Protein AF-A0A3Q0IU79-F1 (afdb_monomer_lite)

pLDDT: mean 70.48, std 21.92, range [29.52, 98.06]

Foldseek 3Di:
DDDDDDDDDDDDDDDDDDDDDDDDDDDDDDDDDDDDDDDDDDDDDDDDDDDDDDDDDDDDDDDDDDDDDDPPPPPVCVVVVVVVVVVVVVVVVVVVVVVVVVVVVVVVVVVVVVVVVVVVVVVVVVVVVVVVVVVVVVVVVVVVVVVVVVVVVVVVVVVVVVVVVVVVVVVVVVVVVVVVVVVVVVVVVVVVVVVVVVVVVVCVVDDDDPPPPVVVVVVVVPPDDPDDPPCPVVVLVVVVVVVVVVVVVVLDPDDPWPQDPQQRDTCVPCVPVCCVPPRNVVVCVVCVVSCVVVVCVVVVVVSVVVVVVDDDDDDDDDDDDDDDPPPVVVVVPPPDDDDDDDDDDDDDDDDDPDPPPVVVVVVVVVVVVVVVVVVVVVVVVVVVVVVVVVVVVVVVVVVVVVVVVVVVVVVVVVVVVVVVVVVVVVVVVVVVVVVVVVVVVVVVVVVVVVVVVVVVVVVVVVVVVVVVVVVVVVVVVVVVVVVVVVVVVVVVVVVVVVVVVVVVVVVVVLVVLVVVLVVCPPDDVVVNVVSVVVSVVVVVVVVVVVVVVVVVVVVVVVVVCVVVVVVVVVVVVVVVVVVVVVVVVVVVVVVVVVVVVVVVVVVVVVVVVVVVVD

Sequence (614 aa):
MDQVSQAPTKKILKRRLNETSVSRTPSPTSLKQNTTVSMMNETVELDDAVSVSGESTYTSEEPLAGRQSIAACLQDIDSGLVGHTKRRDDLLVSIRNKKEELREKNERTAELRNKNEEISLMIQAEDKDMSVITDNSTKELDTFRFFETQVLSSREHIQKLKREVNRNKMKQAENMNLVKSGMESLGRLKAELEAGLAAKERECKFEGTVSPVVTRLLAVQKVRVRIPPSTKICTPFLVAHIATGYFQVLSSSGLSTLYCEMCKLNYRQLKSEHMRSERHKKMREFLIPICKVSNLRDRVSNLRDRVSSTCPLEVSGLTPVKKSPLLIRILGFLGVKLQILHSQDGSSFPSSHEEETDAKNLELEQAKSRLFAGRQTLSLKQTQLDQSKSEVEELSRTLDEKEARRGQLEREIEEKRREGERRLEVLMEEMEGKCQREMQALEEELEERKKEVEAKIEQIEKDTAMLQQEQEHHLLSHTATMETLHQEQATWCVKTNAAQNELNEFQLNMELLRTKLASLQQTSDEERDKLRGEMDRMRGEMEEKGRQRQEEVEGALDDKKGVEKAKFKAQYEKLVAMYENVAKASRDAADELMVHRNARERIVQGLQGLMKEK

Structure (mmCIF, N/CA/C/O backbone):
data_AF-A0A3Q0IU79-F1
#
_entry.id   AF-A0A3Q0IU79-F1
#
loop_
_atom_site.group_PDB
_atom_site.id
_atom_site.type_symbol
_atom_site.label_atom_id
_atom_site.label_alt_id
_atom_site.label_comp_id
_atom_site.label_asym_id
_atom_site.label_entity_id
_atom_site.label_seq_id
_atom_site.pdbx_PDB_ins_code
_atom_site.Cartn_x
_atom_site.Cartn_y
_atom_site.Cartn_z
_atom_site.occupancy
_atom_site.B_iso_or_equiv
_atom_site.auth_seq_id
_atom_site.auth_comp_id
_atom_site.auth_asym_id
_atom_site.auth_atom_id
_atom_site.pdbx_PDB_model_num
ATOM 1 N N . MET A 1 1 ? 13.368 -52.906 -2.761 1.00 50.56 1 MET A N 1
ATOM 2 C CA . MET A 1 1 ? 14.618 -53.655 -2.992 1.00 50.56 1 MET A CA 1
ATOM 3 C C . MET A 1 1 ? 15.031 -53.261 -4.399 1.00 50.56 1 MET A C 1
ATOM 5 O O . MET A 1 1 ? 14.268 -53.552 -5.300 1.00 50.56 1 MET A O 1
ATOM 9 N N . ASP A 1 2 ? 15.992 -52.377 -4.647 1.00 40.88 2 ASP A N 1
ATOM 10 C CA . ASP A 1 2 ? 17.269 -52.179 -3.966 1.00 40.88 2 ASP A CA 1
ATOM 11 C C . ASP A 1 2 ? 17.720 -50.715 -3.916 1.00 40.88 2 ASP A C 1
ATOM 13 O O . ASP A 1 2 ? 17.344 -49.878 -4.734 1.00 40.88 2 ASP A O 1
ATOM 17 N N . GLN A 1 3 ? 18.518 -50.439 -2.886 1.00 43.59 3 GLN A N 1
ATOM 18 C CA . GLN A 1 3 ? 19.216 -49.190 -2.618 1.00 43.59 3 GLN A CA 1
ATOM 19 C C . GLN A 1 3 ? 20.476 -49.107 -3.485 1.00 43.59 3 GLN A C 1
ATOM 21 O O . GLN A 1 3 ? 21.266 -50.048 -3.497 1.00 43.59 3 GLN A O 1
ATOM 26 N N . VAL A 1 4 ? 20.740 -47.951 -4.099 1.00 47.38 4 VAL A N 1
ATOM 27 C CA . VAL A 1 4 ? 22.105 -47.581 -4.499 1.00 47.38 4 VAL A CA 1
ATOM 28 C C . VAL A 1 4 ? 22.440 -46.225 -3.897 1.00 47.38 4 VAL A C 1
ATOM 30 O O . VAL A 1 4 ? 21.939 -45.172 -4.279 1.00 47.38 4 VAL A O 1
ATOM 33 N N . SER A 1 5 ? 23.276 -46.334 -2.874 1.00 47.22 5 SER A N 1
ATOM 34 C CA . SER A 1 5 ? 24.000 -45.293 -2.167 1.00 47.22 5 SER A CA 1
ATOM 35 C C . SER A 1 5 ? 25.117 -44.740 -3.056 1.00 47.22 5 SER A C 1
ATOM 37 O O . SER A 1 5 ? 25.771 -45.530 -3.730 1.00 47.22 5 SER A O 1
ATOM 39 N N . GLN A 1 6 ? 25.369 -43.427 -3.019 1.00 42.34 6 GLN A N 1
ATOM 40 C CA . GLN A 1 6 ? 26.705 -42.850 -2.786 1.00 42.34 6 GLN A CA 1
ATOM 41 C C . GLN A 1 6 ? 26.697 -41.319 -2.925 1.00 42.34 6 GLN A C 1
ATOM 43 O O . GLN A 1 6 ? 26.448 -40.751 -3.984 1.00 42.34 6 GLN A O 1
ATOM 48 N N . ALA A 1 7 ? 27.032 -40.657 -1.820 1.00 41.75 7 ALA A N 1
ATOM 49 C CA . ALA A 1 7 ? 27.504 -39.279 -1.777 1.00 41.75 7 ALA A CA 1
ATOM 50 C C . ALA A 1 7 ? 29.031 -39.239 -1.972 1.00 41.75 7 ALA A C 1
ATOM 52 O O . ALA A 1 7 ? 29.706 -40.208 -1.616 1.00 41.75 7 ALA A O 1
ATOM 53 N N . PRO A 1 8 ? 29.604 -38.084 -2.358 1.00 53.25 8 PRO A N 1
ATOM 54 C CA . PRO A 1 8 ? 30.963 -37.766 -1.957 1.00 53.25 8 PRO A CA 1
ATOM 55 C C . PRO A 1 8 ? 31.049 -36.450 -1.174 1.00 53.25 8 PRO A C 1
ATOM 57 O O . PRO A 1 8 ? 30.660 -35.365 -1.605 1.00 53.25 8 PRO A O 1
ATOM 60 N N . THR A 1 9 ? 31.645 -36.587 0.003 1.00 41.19 9 THR A N 1
ATOM 61 C CA . THR A 1 9 ? 32.197 -35.557 0.882 1.00 41.19 9 THR A CA 1
ATOM 62 C C . THR A 1 9 ? 33.197 -34.639 0.170 1.00 41.19 9 THR A C 1
ATOM 64 O O . THR A 1 9 ? 34.186 -35.123 -0.378 1.00 41.19 9 THR A O 1
ATOM 67 N N . LYS A 1 10 ? 33.037 -33.313 0.292 1.00 44.44 10 LYS A N 1
ATOM 68 C CA . LYS A 1 10 ? 34.117 -32.337 0.051 1.00 44.44 10 LYS A CA 1
ATOM 69 C C . LYS A 1 10 ? 34.595 -31.740 1.374 1.00 44.44 10 LYS A C 1
ATOM 71 O O . LYS A 1 10 ? 33.879 -31.004 2.046 1.00 44.44 10 LYS A O 1
ATOM 76 N N . LYS A 1 11 ? 35.831 -32.088 1.734 1.00 42.69 11 LYS A N 1
ATOM 77 C CA . LYS A 1 11 ? 36.626 -31.517 2.824 1.00 42.69 11 LYS A CA 1
ATOM 78 C C . LYS A 1 11 ? 37.604 -30.477 2.253 1.00 42.69 11 LYS A C 1
ATOM 80 O O . LYS A 1 11 ? 38.291 -30.761 1.285 1.00 42.69 11 LYS A O 1
ATOM 85 N N . ILE A 1 12 ? 37.707 -29.353 2.969 1.00 36.44 12 ILE A N 1
ATOM 86 C CA . ILE A 1 12 ? 38.920 -28.552 3.238 1.00 36.44 12 ILE A CA 1
ATOM 87 C C . ILE A 1 12 ? 39.536 -27.744 2.076 1.00 36.44 12 ILE A C 1
ATOM 89 O O . ILE A 1 12 ? 40.259 -28.274 1.244 1.00 36.44 12 ILE A O 1
ATOM 93 N N . LEU A 1 13 ? 39.428 -26.410 2.181 1.00 32.31 13 LEU A N 1
ATOM 94 C CA . LEU A 1 13 ? 40.568 -25.498 1.990 1.00 32.31 13 LEU A CA 1
ATOM 95 C C . LEU A 1 13 ? 40.317 -24.165 2.724 1.00 32.31 13 LEU A C 1
ATOM 97 O O . LEU A 1 13 ? 39.716 -23.233 2.202 1.00 32.31 13 LEU A O 1
ATOM 101 N N . LYS A 1 14 ? 40.774 -24.088 3.982 1.00 39.25 14 LYS A N 1
ATOM 102 C CA . LYS A 1 14 ? 40.989 -22.825 4.705 1.00 39.25 14 LYS A CA 1
ATOM 103 C C . LYS A 1 14 ? 42.360 -22.291 4.287 1.00 39.25 14 LYS A C 1
ATOM 105 O O . LYS A 1 14 ? 43.368 -22.872 4.680 1.00 39.25 14 LYS A O 1
ATOM 110 N N . ARG A 1 15 ? 42.415 -21.186 3.541 1.00 38.75 15 ARG A N 1
ATOM 111 C CA . ARG A 1 15 ? 43.634 -20.370 3.428 1.00 38.75 15 ARG A CA 1
ATOM 112 C C . ARG A 1 15 ? 43.542 -19.202 4.404 1.00 38.75 15 ARG A C 1
ATOM 114 O O . ARG A 1 15 ? 42.679 -18.342 4.279 1.00 38.75 15 ARG A O 1
ATOM 121 N N . ARG A 1 16 ? 44.438 -19.234 5.392 1.00 37.44 16 ARG A N 1
ATOM 122 C CA . ARG A 1 16 ? 44.891 -18.079 6.169 1.00 37.44 16 ARG A CA 1
ATOM 123 C C . ARG A 1 16 ? 45.723 -17.188 5.245 1.00 37.44 16 ARG A C 1
ATOM 125 O O . ARG A 1 16 ? 46.596 -17.713 4.558 1.00 37.44 16 ARG A O 1
ATOM 132 N N . LEU A 1 17 ? 45.514 -15.879 5.294 1.00 41.47 17 LEU A N 1
ATOM 133 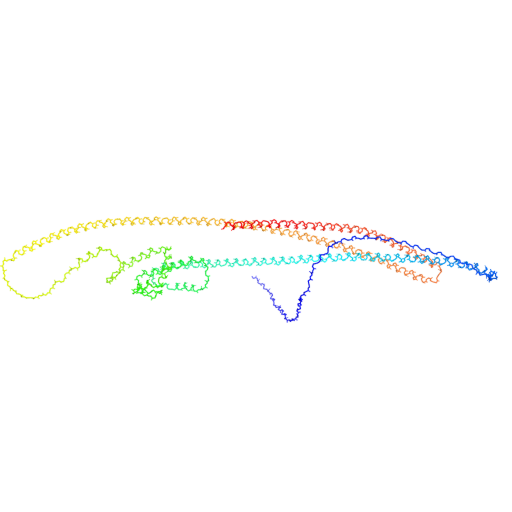C CA . LEU A 1 17 ? 46.557 -14.906 4.983 1.00 41.47 17 LEU A CA 1
ATOM 134 C C . LEU A 1 17 ? 46.673 -13.967 6.180 1.00 41.47 17 LEU A C 1
ATOM 136 O O . LEU A 1 17 ? 45.682 -13.410 6.645 1.00 41.47 17 LEU A O 1
ATOM 140 N N . ASN A 1 18 ? 47.893 -13.937 6.706 1.00 34.78 18 ASN A N 1
ATOM 141 C CA . ASN A 1 18 ? 48.339 -13.131 7.825 1.00 34.78 18 ASN A CA 1
ATOM 142 C C . ASN A 1 18 ? 48.524 -11.673 7.406 1.00 34.78 18 ASN A C 1
ATOM 144 O O . ASN A 1 18 ? 48.840 -11.362 6.260 1.00 34.78 18 ASN A O 1
ATOM 148 N N . GLU A 1 19 ? 48.374 -10.832 8.416 1.00 37.53 19 GLU A N 1
ATOM 149 C CA . GLU A 1 19 ? 48.720 -9.424 8.495 1.00 37.53 19 GLU A CA 1
ATOM 150 C C . GLU A 1 19 ? 50.220 -9.174 8.266 1.00 37.53 19 GLU A C 1
ATOM 152 O O . GLU A 1 19 ? 51.060 -9.882 8.825 1.00 37.53 19 GLU A O 1
ATOM 157 N N . THR A 1 20 ? 50.541 -8.082 7.565 1.00 35.25 20 THR A N 1
ATOM 158 C CA . THR A 1 20 ? 51.750 -7.284 7.823 1.00 35.25 20 THR A CA 1
ATOM 159 C C . THR A 1 20 ? 51.517 -5.816 7.444 1.00 35.25 20 THR A C 1
ATOM 161 O O . THR A 1 20 ? 51.524 -5.430 6.282 1.00 35.25 20 THR A O 1
ATOM 164 N N . SER A 1 21 ? 51.262 -5.019 8.484 1.00 34.47 21 SER A N 1
ATOM 165 C CA . SER A 1 21 ? 51.895 -3.732 8.816 1.00 34.47 21 SER A CA 1
ATOM 166 C C . SER A 1 21 ? 52.134 -2.628 7.761 1.00 34.47 21 SER A C 1
ATOM 168 O O . SER A 1 21 ? 53.010 -2.738 6.912 1.00 34.47 21 SER A O 1
ATOM 170 N N . VAL A 1 22 ? 51.522 -1.470 8.061 1.00 38.00 22 VAL A N 1
ATOM 171 C CA . VAL A 1 22 ? 52.135 -0.125 8.184 1.00 38.00 22 VAL A CA 1
ATOM 172 C C . VAL A 1 22 ? 52.728 0.526 6.924 1.00 38.00 22 VAL A C 1
ATOM 174 O O . VAL A 1 22 ? 53.873 0.280 6.564 1.00 38.00 22 VAL A O 1
ATOM 177 N N . SER A 1 23 ? 52.049 1.562 6.415 1.00 31.45 23 SER A N 1
ATOM 178 C CA . SER A 1 23 ? 52.718 2.817 6.043 1.00 31.45 23 SER A CA 1
ATOM 179 C C . SER A 1 23 ? 51.763 4.020 6.105 1.00 31.45 23 SER A C 1
ATOM 181 O O . SER A 1 23 ? 50.544 3.907 6.022 1.00 31.45 23 SER A O 1
ATOM 183 N N . ARG A 1 24 ? 52.378 5.162 6.406 1.00 32.00 24 ARG A N 1
ATOM 184 C CA . ARG A 1 24 ? 51.848 6.434 6.904 1.00 32.00 24 ARG A CA 1
ATOM 185 C C . ARG A 1 24 ? 50.991 7.195 5.886 1.00 32.00 24 ARG A C 1
ATOM 187 O O . ARG A 1 24 ? 51.400 7.377 4.746 1.00 32.00 24 ARG A O 1
ATOM 194 N N . THR A 1 25 ? 49.897 7.781 6.359 1.00 36.09 25 THR A N 1
ATOM 195 C CA . THR A 1 25 ? 49.209 8.912 5.719 1.00 36.09 25 THR A CA 1
ATOM 196 C C . THR A 1 25 ? 49.885 10.233 6.103 1.00 36.09 25 THR A C 1
ATOM 198 O O . THR A 1 25 ? 50.110 10.446 7.299 1.00 36.09 25 THR A O 1
ATOM 201 N N . PRO A 1 26 ? 50.130 11.165 5.169 1.00 44.00 26 PRO A N 1
ATOM 202 C CA . PRO A 1 26 ? 50.251 12.571 5.504 1.00 44.00 26 PRO A CA 1
ATOM 203 C C . PRO A 1 26 ? 48.924 13.294 5.239 1.00 44.00 26 PRO A C 1
ATOM 205 O O . PRO A 1 26 ? 48.341 13.210 4.159 1.00 44.00 26 PRO A O 1
ATOM 208 N N . SER A 1 27 ? 48.464 14.028 6.246 1.00 41.19 27 SER A N 1
ATOM 209 C CA . SER A 1 27 ? 47.508 15.125 6.099 1.00 41.19 27 SER A CA 1
ATOM 210 C C . SER A 1 27 ? 48.123 16.253 5.260 1.00 41.19 27 SER A C 1
ATOM 212 O O . SER A 1 27 ? 49.342 16.440 5.308 1.00 41.19 27 SER A O 1
ATOM 214 N N . PRO A 1 28 ? 47.297 17.110 4.640 1.00 44.84 28 PRO A N 1
ATOM 215 C CA . PRO A 1 28 ? 47.667 18.514 4.573 1.00 44.84 28 PRO A CA 1
ATOM 216 C C . PRO A 1 28 ? 46.552 19.425 5.084 1.00 44.84 28 PRO A C 1
ATOM 218 O O . PRO A 1 28 ? 45.395 19.374 4.669 1.00 44.84 28 PRO A O 1
ATOM 221 N N . THR A 1 29 ? 46.963 20.290 6.000 1.00 35.88 29 THR A N 1
ATOM 222 C CA . THR A 1 29 ? 46.230 21.448 6.486 1.00 35.88 29 THR A CA 1
ATOM 223 C C . THR A 1 29 ? 46.538 22.654 5.592 1.00 35.88 29 THR A C 1
ATOM 225 O O . THR A 1 29 ? 47.699 22.940 5.315 1.00 35.88 29 THR A O 1
ATOM 228 N N . SER A 1 30 ? 45.494 23.437 5.322 1.00 35.22 30 SER A N 1
ATOM 229 C CA . SER A 1 30 ? 45.477 24.909 5.250 1.00 35.22 30 SER A CA 1
ATOM 230 C C . SER A 1 30 ? 45.854 25.668 3.961 1.00 35.22 30 SER A C 1
ATOM 232 O O . SER A 1 30 ? 46.882 25.443 3.336 1.00 35.22 30 SER A O 1
ATOM 234 N N . LEU A 1 31 ? 45.023 26.703 3.741 1.00 34.59 31 LEU A N 1
ATOM 235 C CA . LEU A 1 31 ? 45.284 28.015 3.127 1.00 34.59 31 LEU A CA 1
ATOM 236 C C . LEU A 1 31 ? 45.363 28.109 1.591 1.00 34.59 31 LEU A C 1
ATOM 238 O O . LEU A 1 31 ? 46.416 27.914 0.998 1.00 34.59 31 LEU A O 1
ATOM 242 N N . LYS A 1 32 ? 44.306 28.664 0.974 1.00 33.72 32 LYS A N 1
ATOM 243 C CA . LYS A 1 32 ? 44.271 30.096 0.603 1.00 33.72 32 LYS A CA 1
ATOM 244 C C . LYS A 1 32 ? 42.888 30.543 0.109 1.00 33.72 32 LYS A C 1
ATOM 246 O O . LYS A 1 32 ? 42.129 29.785 -0.479 1.00 33.72 32 LYS A O 1
ATOM 251 N N . GLN A 1 33 ? 42.592 31.790 0.450 1.00 39.66 33 GLN A N 1
ATOM 252 C CA . GLN A 1 33 ? 41.404 32.573 0.132 1.00 39.66 33 GLN A CA 1
ATOM 253 C C . GLN A 1 33 ? 41.298 32.798 -1.382 1.00 39.66 33 GLN A C 1
ATOM 255 O O . GLN A 1 33 ? 42.302 33.153 -1.993 1.00 39.66 33 GLN A O 1
ATOM 260 N N . ASN A 1 34 ? 40.098 32.675 -1.957 1.00 32.53 34 ASN A N 1
ATOM 261 C CA . ASN A 1 34 ? 39.797 33.239 -3.271 1.00 32.53 34 ASN A CA 1
ATOM 262 C C . ASN A 1 34 ? 38.743 34.334 -3.124 1.00 32.53 34 ASN A C 1
ATOM 264 O O . ASN A 1 34 ? 37.580 34.092 -2.805 1.00 32.53 34 ASN A O 1
ATOM 268 N N . THR A 1 35 ? 39.235 35.547 -3.331 1.00 36.03 35 THR A N 1
ATOM 269 C CA . THR A 1 35 ? 38.519 36.805 -3.458 1.00 36.03 35 THR A CA 1
ATOM 270 C C . THR A 1 35 ? 37.724 36.803 -4.760 1.00 36.03 35 THR A C 1
ATOM 272 O O . THR A 1 35 ? 38.264 36.560 -5.836 1.00 36.03 35 THR A O 1
ATOM 275 N N . THR A 1 36 ? 36.436 37.097 -4.655 1.00 38.88 36 THR A N 1
ATOM 276 C CA . THR A 1 36 ? 35.559 37.517 -5.748 1.00 38.88 36 THR A CA 1
ATOM 277 C C . THR A 1 36 ? 36.077 38.804 -6.387 1.00 38.88 36 THR A C 1
ATOM 279 O O . THR A 1 36 ? 36.127 39.828 -5.708 1.00 38.88 36 THR A O 1
ATOM 282 N N . VAL A 1 37 ? 36.389 38.785 -7.685 1.00 33.84 37 VAL A N 1
ATOM 283 C CA . VAL A 1 37 ? 36.440 40.003 -8.507 1.00 33.84 37 VAL A CA 1
ATOM 284 C C . VAL A 1 37 ? 35.670 39.763 -9.801 1.00 33.84 37 VAL A C 1
ATOM 286 O O . VAL A 1 37 ? 36.046 38.965 -10.653 1.00 33.84 37 VAL A O 1
ATOM 289 N N . SER A 1 38 ? 34.550 40.472 -9.867 1.00 35.38 38 SER A N 1
ATOM 290 C CA . SER A 1 38 ? 33.740 40.777 -11.036 1.00 35.38 38 SER A CA 1
ATOM 291 C C . SER A 1 38 ? 34.563 41.600 -12.027 1.00 35.38 38 SER A C 1
ATOM 293 O O . SER A 1 38 ? 35.097 42.636 -11.638 1.00 35.38 38 SER A O 1
ATOM 295 N N . MET A 1 39 ? 34.633 41.191 -13.295 1.00 33.41 39 MET A N 1
ATOM 296 C CA . MET A 1 39 ? 35.046 42.088 -14.375 1.00 33.41 39 MET A CA 1
ATOM 297 C C . MET A 1 39 ? 33.826 42.412 -15.229 1.00 33.41 39 MET A C 1
ATOM 299 O O . MET A 1 39 ? 33.297 41.567 -15.947 1.00 33.41 39 MET A O 1
ATOM 303 N N . MET A 1 40 ? 33.361 43.648 -15.059 1.00 33.97 40 MET A N 1
ATOM 304 C CA . MET A 1 40 ? 32.471 44.330 -15.981 1.00 33.97 40 MET A CA 1
ATOM 305 C C . MET A 1 40 ? 33.269 44.720 -17.226 1.00 33.97 40 MET A C 1
ATOM 307 O O . MET A 1 40 ? 34.394 45.205 -17.121 1.00 33.97 40 MET A O 1
ATOM 311 N N . ASN A 1 41 ? 32.656 44.503 -18.386 1.00 34.41 41 ASN A N 1
ATOM 312 C CA . ASN A 1 41 ? 33.031 45.147 -19.635 1.00 34.41 41 ASN A CA 1
ATOM 313 C C . ASN A 1 41 ? 32.666 46.631 -19.540 1.00 34.41 41 ASN A C 1
ATOM 315 O O . ASN A 1 41 ? 31.485 46.950 -19.409 1.00 34.41 41 ASN A O 1
ATOM 319 N N . GLU A 1 42 ? 33.651 47.513 -19.671 1.00 34.38 42 GLU A N 1
ATOM 320 C CA . GLU A 1 42 ? 33.431 48.910 -20.039 1.00 34.38 42 GLU A CA 1
ATOM 321 C C . GLU A 1 42 ? 34.220 49.227 -21.309 1.00 34.38 42 GLU A C 1
ATOM 323 O O . GLU A 1 42 ? 35.437 49.075 -21.399 1.00 34.38 42 GLU A O 1
ATOM 328 N N . THR A 1 43 ? 33.444 49.621 -22.308 1.00 37.75 43 THR A N 1
ATOM 329 C CA . THR A 1 43 ? 33.804 50.302 -23.545 1.00 37.75 43 THR A CA 1
ATOM 330 C C . THR A 1 43 ? 34.437 51.660 -23.254 1.00 37.75 43 THR A C 1
ATOM 332 O O . THR A 1 43 ? 33.840 52.459 -22.536 1.00 37.75 43 THR A O 1
ATOM 335 N N . VAL A 1 44 ? 35.580 51.954 -23.876 1.00 35.69 44 VAL A N 1
ATOM 336 C CA . VAL A 1 44 ? 36.109 53.319 -24.000 1.00 35.69 44 VAL A CA 1
ATOM 337 C C . VAL A 1 44 ? 36.554 53.539 -25.445 1.00 35.69 44 VAL A C 1
ATOM 339 O O . VAL A 1 44 ? 37.441 52.852 -25.948 1.00 35.69 44 VAL A O 1
ATOM 342 N N . GLU A 1 45 ? 35.869 54.477 -26.094 1.00 41.00 45 GLU A N 1
ATOM 343 C CA . GLU A 1 45 ? 36.243 55.148 -27.339 1.00 41.00 45 GLU A CA 1
ATOM 344 C C . GLU A 1 45 ? 37.520 55.968 -27.135 1.00 41.00 45 GLU A C 1
ATOM 346 O O . GLU A 1 45 ? 37.673 56.576 -26.079 1.00 41.00 45 GLU A O 1
ATOM 351 N N . LEU A 1 46 ? 38.381 56.050 -28.152 1.00 39.56 46 LEU A N 1
ATOM 352 C CA . LEU A 1 46 ? 39.306 57.170 -28.342 1.00 39.56 46 LEU A CA 1
ATOM 353 C C . LEU A 1 46 ? 39.638 57.304 -29.837 1.00 39.56 46 LEU A C 1
ATOM 355 O O . LEU A 1 46 ? 40.301 56.446 -30.422 1.00 39.56 46 LEU A O 1
ATOM 359 N N . ASP A 1 47 ? 39.142 58.394 -30.420 1.00 34.91 47 ASP A N 1
ATOM 360 C CA . ASP A 1 47 ? 39.659 59.034 -31.627 1.00 34.91 47 ASP A CA 1
ATOM 361 C C . ASP A 1 47 ? 41.077 59.577 -31.375 1.00 34.91 47 ASP A C 1
ATOM 363 O O . ASP A 1 47 ? 41.366 60.042 -30.274 1.00 34.91 47 ASP A O 1
ATOM 367 N N . ASP A 1 48 ? 41.941 59.565 -32.395 1.00 35.41 48 ASP A N 1
ATOM 368 C CA . ASP A 1 48 ? 42.621 60.788 -32.848 1.00 35.41 48 ASP A CA 1
ATOM 369 C C . ASP A 1 48 ? 43.446 60.573 -34.129 1.00 35.41 48 ASP A C 1
ATOM 371 O O . ASP A 1 48 ? 44.082 59.545 -34.369 1.00 35.41 48 ASP A O 1
ATOM 375 N N . ALA A 1 49 ? 43.395 61.607 -34.965 1.00 38.19 49 ALA A N 1
ATOM 376 C CA . ALA A 1 49 ? 44.089 61.782 -36.231 1.00 38.19 49 ALA A CA 1
ATOM 377 C C . ALA A 1 49 ? 45.618 61.911 -36.076 1.00 38.19 49 ALA A C 1
ATOM 379 O O . ALA A 1 49 ? 46.111 62.189 -34.991 1.00 38.19 49 ALA A O 1
ATOM 380 N N . VAL A 1 50 ? 46.359 61.809 -37.191 1.00 36.06 50 VAL A N 1
ATOM 381 C CA . VAL A 1 50 ? 47.390 62.788 -37.610 1.00 36.06 50 VAL A CA 1
ATOM 382 C C . VAL A 1 50 ? 47.971 62.390 -38.975 1.00 36.06 50 VAL A C 1
ATOM 384 O O . VAL A 1 50 ? 48.548 61.321 -39.165 1.00 36.06 50 VAL A O 1
ATOM 387 N N . SER A 1 51 ? 47.834 63.317 -39.919 1.00 38.38 51 SER A N 1
ATOM 388 C CA . SER A 1 51 ? 48.507 63.378 -41.216 1.00 38.38 51 SER A CA 1
ATOM 389 C C . SER A 1 51 ? 49.770 64.230 -41.074 1.00 38.38 51 SER A C 1
ATOM 391 O O . SER A 1 51 ? 49.669 65.327 -40.531 1.00 38.38 51 SER A O 1
ATOM 393 N N . VAL A 1 52 ? 50.921 63.814 -41.616 1.00 37.22 52 VAL A N 1
ATOM 394 C CA . VAL A 1 52 ? 52.045 64.735 -41.889 1.00 37.22 52 VAL A CA 1
ATOM 395 C C . VAL A 1 52 ? 52.754 64.354 -43.190 1.00 37.22 52 VAL A C 1
ATOM 397 O O . VAL A 1 52 ? 53.436 63.338 -43.290 1.00 37.22 52 VAL A O 1
ATOM 400 N N . SER A 1 53 ? 52.585 65.226 -44.180 1.00 35.47 53 SER A N 1
ATOM 401 C CA . SER A 1 53 ? 53.425 65.430 -45.358 1.00 35.47 53 SER A CA 1
ATOM 402 C C . SER A 1 53 ? 54.651 66.283 -45.005 1.00 35.47 53 SER A C 1
ATOM 404 O O . SER A 1 53 ? 54.530 67.212 -44.207 1.00 35.47 53 SER A O 1
ATOM 406 N N . GLY A 1 54 ? 55.794 66.047 -45.653 1.00 35.47 54 GLY A N 1
ATOM 407 C CA . GLY A 1 54 ? 56.975 66.906 -45.527 1.00 35.47 54 GLY A CA 1
ATOM 408 C C . GLY A 1 54 ? 57.998 66.674 -46.638 1.00 35.47 54 GLY A C 1
ATOM 409 O O . GLY A 1 54 ? 58.909 65.867 -46.483 1.00 35.47 54 GLY A O 1
ATOM 410 N N . GLU A 1 55 ? 57.832 67.390 -47.751 1.00 35.22 55 GLU A N 1
ATOM 411 C CA . GLU A 1 55 ? 58.864 67.646 -48.761 1.00 35.22 55 GLU A CA 1
ATOM 412 C C . GLU A 1 55 ? 59.864 68.694 -48.241 1.00 35.22 55 GLU A C 1
ATOM 414 O O . GLU A 1 55 ? 59.475 69.655 -47.576 1.00 35.22 55 GLU A O 1
ATOM 419 N N . SER A 1 56 ? 61.145 68.560 -48.600 1.00 34.75 56 SER A N 1
ATOM 420 C CA . SER A 1 56 ? 62.126 69.645 -48.485 1.00 34.75 56 SER A CA 1
ATOM 421 C C . SER A 1 56 ? 62.962 69.753 -49.761 1.00 34.75 56 SER A C 1
ATOM 423 O O . SER A 1 56 ? 63.791 68.894 -50.060 1.00 34.75 56 SER A O 1
ATOM 425 N N . THR A 1 57 ? 62.752 70.839 -50.495 1.00 34.88 57 THR A N 1
ATOM 426 C CA . THR A 1 57 ? 63.623 71.374 -51.546 1.00 34.88 57 THR A CA 1
ATOM 427 C C . THR A 1 57 ? 64.762 72.192 -50.937 1.00 34.88 57 THR A C 1
ATOM 429 O O . THR A 1 57 ? 64.502 73.042 -50.089 1.00 34.88 57 THR A O 1
ATOM 432 N N . TYR A 1 58 ? 65.994 72.024 -51.426 1.00 33.94 58 TYR A N 1
ATOM 433 C CA . TYR A 1 58 ? 67.034 73.057 -51.348 1.00 33.94 58 TYR A CA 1
ATOM 434 C C . TYR A 1 58 ? 67.895 73.035 -52.619 1.00 33.94 58 TYR A C 1
ATOM 436 O O . TYR A 1 58 ? 68.522 72.034 -52.958 1.00 33.94 58 TYR A O 1
ATOM 444 N N . THR A 1 59 ? 67.874 74.162 -53.323 1.00 35.25 59 THR A N 1
ATOM 445 C CA . THR A 1 59 ? 68.693 74.549 -54.476 1.00 35.25 59 THR A CA 1
ATOM 446 C C . THR A 1 59 ? 69.974 75.244 -54.011 1.00 35.25 59 THR A C 1
ATOM 448 O O . THR A 1 59 ? 69.938 75.975 -53.023 1.00 35.25 59 THR A O 1
ATOM 451 N N . SER A 1 60 ? 71.075 75.104 -54.755 1.00 32.81 60 SER A N 1
ATOM 452 C CA . SER A 1 60 ? 72.225 76.020 -54.697 1.00 32.81 60 SER A CA 1
ATOM 453 C C . SER A 1 60 ? 73.091 75.848 -55.950 1.00 32.81 60 SER A C 1
ATOM 455 O O . SER A 1 60 ? 73.601 74.759 -56.204 1.00 32.81 60 SER A O 1
ATOM 457 N N . GLU A 1 61 ? 73.235 76.926 -56.717 1.00 33.28 61 GLU A N 1
ATOM 458 C CA . GLU A 1 61 ? 73.946 77.045 -57.998 1.00 33.28 61 GLU A CA 1
ATOM 459 C C . GLU A 1 61 ? 75.437 77.431 -57.837 1.00 33.28 61 GLU A C 1
ATOM 461 O O . GLU A 1 61 ? 75.766 78.193 -56.932 1.00 33.28 61 GLU A O 1
ATOM 466 N N . GLU A 1 62 ? 76.266 76.943 -58.785 1.00 36.59 62 GLU A N 1
ATOM 467 C CA . GLU A 1 62 ? 77.420 77.587 -59.484 1.00 36.59 62 GLU A CA 1
ATOM 468 C C . GLU A 1 62 ? 78.666 78.121 -58.708 1.00 36.59 62 GLU A C 1
ATOM 470 O O . GLU A 1 62 ? 78.611 78.226 -57.486 1.00 36.59 62 GLU A O 1
ATOM 475 N N . PRO A 1 63 ? 79.826 78.478 -59.353 1.00 46.91 63 PRO A N 1
ATOM 476 C CA . PRO A 1 63 ? 80.173 78.561 -60.792 1.00 46.91 63 PRO A CA 1
ATOM 477 C C . PRO A 1 63 ? 81.556 77.987 -61.245 1.00 46.91 63 PRO A C 1
ATOM 479 O O . PRO A 1 63 ? 82.447 77.657 -60.468 1.00 46.91 63 PRO A O 1
ATOM 482 N N . LEU A 1 64 ? 81.697 77.943 -62.579 1.00 36.38 64 LEU A N 1
ATOM 483 C CA . LEU A 1 64 ? 82.866 78.038 -63.486 1.00 36.38 64 LEU A CA 1
ATOM 484 C C . LEU A 1 64 ? 84.294 78.276 -62.925 1.00 36.38 64 LEU A C 1
ATOM 486 O O . LEU A 1 64 ? 84.545 79.282 -62.270 1.00 36.38 64 LEU A O 1
ATOM 490 N N . ALA A 1 65 ? 85.266 77.479 -63.409 1.00 33.41 65 ALA A N 1
ATOM 491 C CA . ALA A 1 65 ? 86.438 77.901 -64.217 1.00 33.41 65 ALA A CA 1
ATOM 492 C C . ALA A 1 65 ? 87.633 76.931 -64.071 1.00 33.41 65 ALA A C 1
ATOM 494 O O . ALA A 1 65 ? 88.092 76.652 -62.970 1.00 33.41 65 ALA A O 1
ATOM 495 N N . GLY A 1 66 ? 88.203 76.474 -65.193 1.00 36.09 66 GLY A N 1
ATOM 496 C CA . GLY A 1 66 ? 89.455 75.705 -65.182 1.00 36.09 66 GLY A CA 1
ATOM 497 C C . GLY A 1 66 ? 89.726 74.971 -66.489 1.00 36.09 66 GLY A C 1
ATOM 498 O O . GLY A 1 66 ? 89.451 73.785 -66.615 1.00 36.09 66 GLY A O 1
ATOM 499 N N . ARG A 1 67 ? 90.224 75.705 -67.486 1.00 37.59 67 ARG A N 1
ATOM 500 C CA . ARG A 1 67 ? 90.629 75.192 -68.800 1.00 37.59 67 ARG A CA 1
ATOM 501 C C . ARG A 1 67 ? 91.856 74.264 -68.714 1.00 37.59 67 ARG A C 1
ATOM 503 O O . ARG A 1 67 ? 92.698 74.445 -67.847 1.00 37.59 67 ARG A O 1
ATOM 510 N N . GLN A 1 68 ? 91.999 73.479 -69.788 1.00 38.75 68 GLN A N 1
ATOM 511 C CA . GLN A 1 68 ? 93.225 72.992 -70.450 1.00 38.75 68 GLN A CA 1
ATOM 512 C C . GLN A 1 68 ? 93.578 71.502 -70.299 1.00 38.75 68 GLN A C 1
ATOM 514 O O . GLN A 1 68 ? 93.815 70.986 -69.218 1.00 38.75 68 GLN A O 1
ATOM 519 N N . SER A 1 69 ? 93.755 70.891 -71.480 1.00 49.06 69 SER A N 1
ATOM 520 C CA . SER A 1 69 ? 94.670 69.778 -71.765 1.00 49.06 69 SER A CA 1
ATOM 521 C C . SER A 1 69 ? 94.150 68.335 -71.746 1.00 49.06 69 SER A C 1
ATOM 523 O O . SER A 1 69 ? 94.837 67.470 -71.219 1.00 49.06 69 SER A O 1
ATOM 525 N N . ILE A 1 70 ? 93.036 68.015 -72.422 1.00 44.50 70 ILE A N 1
ATOM 526 C CA . ILE A 1 70 ? 92.785 66.628 -72.890 1.00 44.50 70 ILE A CA 1
ATOM 527 C C . ILE A 1 70 ? 92.041 66.629 -74.243 1.00 44.50 70 ILE A C 1
ATOM 529 O O . ILE A 1 70 ? 90.975 66.046 -74.390 1.00 44.50 70 ILE A O 1
ATOM 533 N N . ALA A 1 71 ? 92.567 67.332 -75.250 1.00 42.44 71 ALA A N 1
ATOM 534 C CA . ALA A 1 71 ? 92.014 67.315 -76.617 1.00 42.44 71 ALA A CA 1
ATOM 535 C C . ALA A 1 71 ? 92.891 66.534 -77.620 1.00 42.44 71 ALA A C 1
ATOM 537 O O . ALA A 1 71 ? 92.605 66.534 -78.810 1.00 42.44 71 ALA A O 1
ATOM 538 N N . ALA A 1 72 ? 93.938 65.845 -77.147 1.00 46.00 72 ALA A N 1
ATOM 539 C CA . ALA A 1 72 ? 94.866 65.076 -77.988 1.00 46.00 72 ALA A CA 1
ATOM 540 C C . ALA A 1 72 ? 94.979 63.578 -77.620 1.00 46.00 72 ALA A C 1
ATOM 542 O O . ALA A 1 72 ? 95.745 62.865 -78.251 1.00 46.00 72 ALA A O 1
ATOM 543 N N . CYS A 1 73 ? 94.195 63.076 -76.652 1.00 45.06 73 CYS A N 1
ATOM 544 C CA . CYS A 1 73 ? 94.132 61.640 -76.309 1.00 45.06 73 CYS A CA 1
ATOM 545 C C . CYS A 1 73 ? 92.810 60.958 -76.720 1.00 45.06 73 CYS A C 1
ATOM 547 O O . CYS A 1 73 ? 92.582 59.805 -76.370 1.00 45.06 73 CYS A O 1
ATOM 549 N N . LEU A 1 74 ? 91.922 61.657 -77.438 1.00 45.00 74 LEU A N 1
ATOM 550 C CA . LEU A 1 74 ? 90.560 61.191 -77.747 1.00 45.00 74 LEU A CA 1
ATOM 551 C C . LEU A 1 74 ? 90.377 60.654 -79.177 1.00 45.00 74 LEU A C 1
ATOM 553 O O . LEU A 1 74 ? 89.246 60.445 -79.590 1.00 45.00 74 LEU A O 1
ATOM 557 N N . GLN A 1 75 ? 91.454 60.395 -79.924 1.00 49.41 75 GLN A N 1
ATOM 558 C CA . GLN A 1 75 ? 91.355 59.755 -81.249 1.00 49.41 75 GLN A CA 1
ATOM 559 C C . GLN A 1 75 ? 91.756 58.270 -81.271 1.00 49.41 75 GLN A C 1
ATOM 561 O O . GLN A 1 75 ? 91.371 57.574 -82.204 1.00 49.41 75 GLN A O 1
ATOM 566 N N . ASP A 1 76 ? 92.384 57.744 -80.210 1.00 48.19 76 ASP A N 1
ATOM 567 C CA . ASP A 1 76 ? 92.735 56.314 -80.107 1.00 48.19 76 ASP A CA 1
ATOM 568 C C . ASP A 1 76 ? 91.786 55.493 -79.204 1.00 48.19 76 ASP A C 1
ATOM 570 O O . ASP A 1 76 ? 91.940 54.279 -79.081 1.00 48.19 76 ASP A O 1
ATOM 574 N N . ILE A 1 77 ? 90.769 56.114 -78.588 1.00 49.78 77 ILE A N 1
ATOM 575 C CA . ILE A 1 77 ? 89.787 55.411 -77.730 1.00 49.78 77 ILE A CA 1
ATOM 576 C C . ILE A 1 77 ? 88.518 55.010 -78.517 1.00 49.78 77 ILE A C 1
ATOM 578 O O . ILE A 1 77 ? 87.840 54.043 -78.158 1.00 49.78 77 ILE A O 1
ATOM 582 N N . ASP A 1 78 ? 88.227 55.659 -79.649 1.00 47.91 78 ASP A N 1
ATOM 583 C CA . ASP A 1 78 ? 86.984 55.437 -80.408 1.00 47.91 78 ASP A CA 1
ATOM 584 C C . ASP A 1 78 ? 86.926 54.100 -81.169 1.00 47.91 78 ASP A C 1
ATOM 586 O O . ASP A 1 78 ? 85.838 53.598 -81.455 1.00 47.91 78 ASP A O 1
ATOM 590 N N . SER A 1 79 ? 88.059 53.439 -81.419 1.00 51.47 79 SER A N 1
ATOM 591 C CA . SER A 1 79 ? 88.084 52.093 -82.019 1.00 51.47 79 SER A CA 1
ATOM 592 C C . SER A 1 79 ? 87.996 50.956 -80.986 1.00 51.47 79 SER A C 1
ATOM 594 O O . SER A 1 79 ? 87.597 49.843 -81.332 1.00 51.47 79 SER A O 1
ATOM 596 N N . GLY A 1 80 ? 88.276 51.229 -79.704 1.00 51.34 80 GLY A N 1
ATOM 597 C CA . GLY A 1 80 ? 88.039 50.300 -78.589 1.00 51.34 80 GLY A CA 1
ATOM 598 C C . GLY A 1 80 ? 86.619 50.389 -78.012 1.00 51.34 80 GLY A C 1
ATOM 599 O O . GLY A 1 80 ? 86.059 49.389 -77.555 1.00 51.34 80 GLY A O 1
ATOM 600 N N . LEU A 1 81 ? 85.994 51.569 -78.077 1.00 49.84 81 LEU A N 1
ATOM 601 C CA . LEU A 1 81 ? 84.675 51.835 -77.492 1.00 49.84 81 LEU A CA 1
ATOM 602 C C . LEU A 1 81 ? 83.532 51.045 -78.145 1.00 49.84 81 LEU A C 1
ATOM 604 O O . LEU A 1 81 ? 82.619 50.632 -77.436 1.00 49.84 81 LEU A O 1
ATOM 608 N N . VAL A 1 82 ? 83.597 50.741 -79.445 1.00 55.88 82 VAL A N 1
ATOM 609 C CA . VAL A 1 82 ? 82.525 50.001 -80.147 1.00 55.88 82 VAL A CA 1
ATOM 610 C C . VAL A 1 82 ? 82.472 48.515 -79.743 1.00 55.88 82 VAL A C 1
ATOM 612 O O . VAL A 1 82 ? 81.400 47.911 -79.696 1.00 55.88 82 VAL A O 1
ATOM 615 N N . GLY A 1 83 ? 83.609 47.914 -79.371 1.00 55.97 83 GLY A N 1
ATOM 616 C CA . GLY A 1 83 ? 83.646 46.557 -78.806 1.00 55.97 83 GLY A CA 1
ATOM 617 C C . GLY A 1 83 ? 83.199 46.509 -77.340 1.00 55.97 83 GLY A C 1
ATOM 618 O O . GLY A 1 83 ? 82.570 45.540 -76.902 1.00 55.97 83 GLY A O 1
ATOM 619 N N . HIS A 1 84 ? 83.488 47.571 -76.585 1.00 55.19 84 HIS A N 1
ATOM 620 C CA . HIS A 1 84 ? 83.098 47.696 -75.183 1.00 55.19 84 HIS A CA 1
ATOM 621 C C . HIS A 1 84 ? 81.615 48.031 -74.996 1.00 55.19 84 HIS A C 1
ATOM 623 O O . HIS A 1 84 ? 81.023 47.530 -74.043 1.00 55.19 84 HIS A O 1
ATOM 629 N N . THR A 1 85 ? 80.982 48.792 -75.893 1.00 63.50 85 THR A N 1
ATOM 630 C CA . THR A 1 85 ? 79.536 49.064 -75.826 1.00 63.50 85 THR A CA 1
ATOM 631 C C . THR A 1 85 ? 78.714 47.808 -76.081 1.00 63.50 85 THR A C 1
ATOM 633 O O . THR A 1 85 ? 77.832 47.515 -75.284 1.00 63.50 85 THR A O 1
ATOM 636 N N . LYS A 1 86 ? 79.070 46.984 -77.077 1.00 71.19 86 LYS A N 1
ATOM 637 C CA . LYS A 1 86 ? 78.363 45.716 -77.329 1.00 71.19 86 LYS A CA 1
ATOM 638 C C . LYS A 1 86 ? 78.492 44.729 -76.162 1.00 71.19 86 LYS A C 1
ATOM 640 O O . LYS A 1 86 ? 77.489 44.203 -75.696 1.00 71.19 86 LYS A O 1
ATOM 645 N N . ARG A 1 87 ? 79.701 44.546 -75.610 1.00 70.00 87 ARG A N 1
ATOM 646 C CA . ARG A 1 87 ? 79.894 43.713 -74.403 1.00 70.00 87 ARG A CA 1
ATOM 647 C C . ARG A 1 87 ? 79.172 44.277 -73.180 1.00 70.00 87 ARG A C 1
ATOM 649 O O . ARG A 1 87 ? 78.694 43.503 -72.359 1.00 70.00 87 ARG A O 1
ATOM 656 N N . ARG A 1 88 ? 79.101 45.603 -73.038 1.00 77.06 88 ARG A N 1
ATOM 657 C CA . ARG A 1 88 ? 78.358 46.261 -71.958 1.00 77.06 88 ARG A CA 1
ATOM 658 C C . ARG A 1 88 ? 76.857 46.036 -72.109 1.00 77.06 88 ARG A C 1
ATOM 660 O O . ARG A 1 88 ? 76.209 45.732 -71.116 1.00 77.06 88 ARG A O 1
ATOM 667 N N . ASP A 1 89 ? 76.321 46.143 -73.316 1.00 79.25 89 ASP A N 1
ATOM 668 C CA . ASP A 1 89 ? 74.894 45.966 -73.574 1.00 79.25 89 ASP A CA 1
ATOM 669 C C . ASP A 1 89 ? 74.480 44.493 -73.404 1.00 79.25 89 ASP A C 1
ATOM 671 O O . ASP A 1 89 ? 73.482 44.219 -72.737 1.00 79.25 89 ASP A O 1
ATOM 675 N N . ASP A 1 90 ? 75.306 43.540 -73.853 1.00 81.06 90 ASP A N 1
ATOM 676 C CA . ASP A 1 90 ? 75.112 42.105 -73.590 1.00 81.06 90 ASP A CA 1
ATOM 677 C C . ASP A 1 90 ? 75.173 41.789 -72.080 1.00 81.06 90 ASP A C 1
ATOM 679 O O . ASP A 1 90 ? 74.363 41.016 -71.558 1.00 81.06 90 ASP A O 1
ATOM 683 N N . LEU A 1 91 ? 76.089 42.429 -71.340 1.00 81.88 91 LEU A N 1
ATOM 684 C CA . LEU A 1 91 ? 76.171 42.305 -69.882 1.00 81.88 91 LEU A CA 1
ATOM 685 C C . LEU A 1 91 ? 74.933 42.902 -69.197 1.00 81.88 91 LEU A C 1
ATOM 687 O O . LEU A 1 91 ? 74.413 42.307 -68.258 1.00 81.88 91 LEU A O 1
ATOM 691 N N . LEU A 1 92 ? 74.427 44.046 -69.665 1.00 82.88 92 LEU A N 1
ATOM 692 C CA . LEU A 1 92 ? 73.221 44.678 -69.125 1.00 82.88 92 LEU A CA 1
ATOM 693 C C . LEU A 1 92 ? 71.967 43.837 -69.389 1.00 82.88 92 LEU A C 1
ATOM 695 O O . LEU A 1 92 ? 71.112 43.741 -68.507 1.00 82.88 92 LEU A O 1
ATOM 699 N N . VAL A 1 93 ? 71.866 43.188 -70.552 1.00 87.69 93 VAL A N 1
ATOM 700 C CA . VAL A 1 93 ? 70.796 42.222 -70.847 1.00 87.69 93 VAL A CA 1
ATOM 701 C C . VAL A 1 93 ? 70.921 40.991 -69.949 1.00 87.69 93 VAL A C 1
ATOM 703 O O . VAL A 1 93 ? 69.933 40.580 -69.346 1.00 87.69 93 VAL A O 1
ATOM 706 N N . SER A 1 94 ? 72.130 40.451 -69.774 1.00 87.44 94 SER A N 1
ATOM 707 C CA . SER A 1 94 ? 72.384 39.326 -68.864 1.00 87.44 94 SER A CA 1
ATOM 708 C C . SER A 1 94 ? 72.029 39.666 -67.410 1.00 87.44 94 SER A C 1
ATOM 710 O O . SER A 1 94 ? 71.331 38.901 -66.747 1.00 87.44 94 SER A O 1
ATOM 712 N N . ILE A 1 95 ? 72.406 40.855 -66.927 1.00 86.69 95 ILE A N 1
ATOM 713 C CA . ILE A 1 95 ? 72.051 41.349 -65.588 1.00 86.69 95 ILE A CA 1
ATOM 714 C C . ILE A 1 95 ? 70.537 41.537 -65.458 1.00 86.69 95 ILE A C 1
ATOM 716 O O . ILE A 1 95 ? 69.971 41.174 -64.428 1.00 86.69 95 ILE A O 1
ATOM 720 N N . ARG A 1 96 ? 69.862 42.072 -66.484 1.00 88.62 96 ARG A N 1
ATOM 721 C CA . ARG A 1 96 ? 68.400 42.227 -66.485 1.00 88.62 96 ARG A CA 1
ATOM 722 C C . ARG A 1 96 ? 67.705 40.868 -66.405 1.00 88.62 96 ARG A C 1
ATOM 724 O O . ARG A 1 96 ? 66.836 40.702 -65.557 1.00 88.62 96 ARG A O 1
ATOM 731 N N . ASN A 1 97 ? 68.140 39.894 -67.201 1.00 88.75 97 ASN A N 1
ATOM 732 C CA . ASN A 1 97 ? 67.589 38.540 -67.183 1.00 88.75 97 ASN A CA 1
ATOM 733 C C . ASN A 1 97 ? 67.853 37.845 -65.841 1.00 88.75 97 ASN A C 1
ATOM 735 O O . ASN A 1 97 ? 66.949 37.241 -65.277 1.00 88.75 97 ASN A O 1
ATOM 739 N N . LYS A 1 98 ? 69.057 37.995 -65.270 1.00 88.81 98 LYS A N 1
ATOM 740 C CA . LYS A 1 98 ? 69.392 37.447 -63.946 1.00 88.81 98 LYS A CA 1
ATOM 741 C C . LYS A 1 98 ? 68.574 38.096 -62.828 1.00 88.81 98 LYS A C 1
ATOM 743 O O . LYS A 1 98 ? 68.197 37.431 -61.868 1.00 88.81 98 LYS A O 1
ATOM 748 N N . LYS A 1 99 ? 68.296 39.397 -62.942 1.00 89.94 99 LYS A N 1
ATOM 749 C CA . LYS A 1 99 ? 67.440 40.136 -62.007 1.00 89.94 99 LYS A CA 1
ATOM 750 C C . LYS A 1 99 ? 65.987 39.665 -62.084 1.00 89.94 99 LYS A C 1
ATOM 752 O O . LYS A 1 99 ? 65.350 39.570 -61.040 1.00 89.94 99 LYS A O 1
ATOM 757 N N . GLU A 1 100 ? 65.496 39.350 -63.279 1.00 89.62 100 GLU A N 1
ATOM 758 C CA . GLU A 1 100 ? 64.146 38.812 -63.463 1.00 89.62 100 GLU A CA 1
ATOM 759 C C . GLU A 1 100 ? 64.038 37.367 -62.953 1.00 89.62 100 GLU A C 1
ATOM 761 O O . GLU A 1 100 ? 63.147 37.064 -62.169 1.00 89.62 100 GLU A O 1
ATOM 766 N N . GLU A 1 101 ? 65.032 36.519 -63.235 1.00 88.69 101 GLU A N 1
ATOM 767 C CA . GLU A 1 101 ? 65.133 35.160 -62.674 1.00 88.69 101 GLU A CA 1
ATOM 768 C C . GLU A 1 101 ? 65.138 35.179 -61.130 1.00 88.69 101 GLU A C 1
ATOM 770 O O . GLU A 1 101 ? 64.507 34.349 -60.472 1.00 88.69 101 GLU A O 1
ATOM 775 N N . LEU A 1 102 ? 65.821 36.158 -60.522 1.00 87.12 102 LEU A N 1
ATOM 776 C CA . LEU A 1 102 ? 65.812 36.353 -59.070 1.00 87.12 102 LEU A CA 1
ATOM 777 C C . LEU A 1 102 ? 64.466 36.867 -58.542 1.00 87.12 102 LEU A C 1
ATOM 779 O O . LEU A 1 102 ? 64.086 36.490 -57.432 1.00 87.12 102 LEU A O 1
ATOM 783 N N . ARG A 1 103 ? 63.740 37.695 -59.303 1.00 89.12 103 ARG A N 1
ATOM 784 C CA . ARG A 1 103 ? 62.371 38.101 -58.950 1.00 89.12 103 ARG A CA 1
ATOM 785 C C . ARG A 1 103 ? 61.429 36.909 -58.950 1.00 89.12 103 ARG A C 1
ATOM 787 O O . ARG A 1 103 ? 60.798 36.674 -57.927 1.00 89.12 103 ARG A O 1
ATOM 794 N N . GLU A 1 104 ? 61.419 36.120 -60.020 1.00 90.94 104 GLU A N 1
ATOM 795 C CA . GLU A 1 104 ? 60.579 34.921 -60.120 1.00 90.94 104 GLU A CA 1
ATOM 796 C C . GLU A 1 104 ? 60.897 33.915 -59.006 1.00 90.94 104 GLU A C 1
ATOM 798 O O . GLU A 1 104 ? 60.004 33.311 -58.411 1.00 90.94 104 GLU A O 1
ATOM 803 N N . LYS A 1 105 ? 62.181 33.748 -58.661 1.00 88.88 105 LYS A N 1
ATOM 804 C CA . LYS A 1 105 ? 62.590 32.877 -57.552 1.00 88.88 105 LYS A CA 1
ATOM 805 C C . LYS A 1 105 ? 62.116 33.402 -56.192 1.00 88.88 105 LYS A C 1
ATOM 807 O O . LYS A 1 105 ? 61.708 32.602 -55.345 1.00 88.88 105 LYS A O 1
ATOM 812 N N . ASN A 1 106 ? 62.163 34.716 -55.976 1.00 86.94 106 ASN A N 1
ATOM 813 C CA . ASN A 1 106 ? 61.652 35.344 -54.755 1.00 86.94 106 ASN A CA 1
ATOM 814 C C . ASN A 1 106 ? 60.123 35.244 -54.654 1.00 86.94 106 ASN A C 1
ATOM 816 O O . ASN A 1 106 ? 59.598 34.985 -53.576 1.00 86.94 106 ASN A O 1
ATOM 820 N N . GLU A 1 107 ? 59.415 35.376 -55.770 1.00 90.81 107 GLU A N 1
ATOM 821 C CA . GLU A 1 107 ? 57.963 35.212 -55.832 1.00 90.81 107 GLU A CA 1
ATOM 822 C C . GLU A 1 107 ? 57.544 33.764 -55.543 1.00 90.81 107 GLU A C 1
ATOM 824 O O . GLU A 1 107 ? 56.740 33.526 -54.645 1.00 90.81 107 GLU A O 1
ATOM 829 N N . ARG A 1 108 ? 58.204 32.770 -56.156 1.00 88.44 108 ARG A N 1
ATOM 830 C CA . ARG A 1 108 ? 57.961 31.346 -55.842 1.00 88.44 108 ARG A CA 1
ATOM 831 C C . ARG A 1 108 ? 58.251 30.995 -54.383 1.00 88.44 108 ARG A C 1
ATOM 833 O O . ARG A 1 108 ? 57.571 30.159 -53.795 1.00 88.44 108 ARG A O 1
ATOM 840 N N . THR A 1 109 ? 59.271 31.604 -53.777 1.00 85.06 109 THR A N 1
ATOM 841 C CA . THR A 1 109 ? 59.565 31.376 -52.351 1.00 85.06 109 THR A CA 1
ATOM 842 C C . THR A 1 109 ? 58.565 32.067 -51.428 1.00 85.06 109 THR A C 1
ATOM 844 O O . THR A 1 109 ? 58.281 31.524 -50.362 1.00 85.06 109 THR A O 1
ATOM 847 N N . ALA A 1 110 ? 57.991 33.202 -51.828 1.00 87.81 110 ALA A N 1
ATOM 848 C CA . ALA A 1 110 ? 56.881 33.823 -51.112 1.00 87.81 110 ALA A CA 1
ATOM 849 C C . ALA A 1 110 ? 55.606 32.966 -51.205 1.00 87.81 110 ALA A C 1
ATOM 851 O O . ALA A 1 110 ? 54.978 32.698 -50.183 1.00 87.81 110 ALA A O 1
ATOM 852 N N . GLU A 1 111 ? 55.280 32.437 -52.388 1.00 88.69 111 GLU A N 1
ATOM 853 C CA . GLU A 1 111 ? 54.141 31.526 -52.568 1.00 88.69 111 GLU A CA 1
ATOM 854 C C . GLU A 1 111 ? 54.267 30.254 -51.722 1.00 88.69 111 GLU A C 1
ATOM 856 O O . GLU A 1 111 ? 53.300 29.822 -51.096 1.00 88.69 111 GLU A O 1
ATOM 861 N N . LEU A 1 112 ? 55.463 29.659 -51.659 1.00 88.62 112 LEU A N 1
ATOM 862 C CA . LEU A 1 112 ? 55.711 28.485 -50.819 1.00 88.62 112 LEU A CA 1
ATOM 863 C C . LEU A 1 112 ? 55.581 28.794 -49.322 1.00 88.62 112 LEU A C 1
ATOM 865 O O . LEU A 1 112 ? 55.133 27.933 -48.567 1.00 88.62 112 LEU A O 1
ATOM 869 N N . ARG A 1 113 ? 55.936 30.008 -48.878 1.00 86.50 113 ARG A N 1
ATOM 870 C CA . ARG A 1 113 ? 55.708 30.431 -47.487 1.00 86.50 113 ARG A CA 1
ATOM 871 C C . ARG A 1 113 ? 54.222 30.564 -47.178 1.00 86.50 113 ARG A C 1
ATOM 873 O O . ARG A 1 113 ? 53.790 29.996 -46.183 1.00 86.50 113 ARG A O 1
ATOM 880 N N . ASN A 1 114 ? 53.450 31.201 -48.059 1.00 88.62 114 ASN A N 1
ATOM 881 C CA . ASN A 1 114 ? 51.999 31.311 -47.886 1.00 88.62 114 ASN A CA 1
ATOM 882 C C . ASN A 1 114 ? 51.324 29.931 -47.848 1.00 88.62 114 ASN A C 1
ATOM 884 O O . ASN A 1 114 ? 50.505 29.679 -46.971 1.00 88.62 114 ASN A O 1
ATOM 888 N N . LYS A 1 115 ? 51.720 29.001 -48.728 1.00 89.31 115 LYS A N 1
ATOM 889 C CA . LYS A 1 115 ? 51.201 27.621 -48.703 1.00 89.31 115 LYS A CA 1
ATOM 890 C C . LYS A 1 115 ? 51.569 26.873 -47.418 1.00 89.31 115 LYS A C 1
ATOM 892 O O . LYS A 1 115 ? 50.754 26.123 -46.892 1.00 89.31 115 LYS A O 1
ATOM 897 N N . ASN A 1 116 ? 52.773 27.079 -46.883 1.00 86.56 116 ASN A N 1
ATOM 898 C CA . ASN A 1 116 ? 53.168 26.479 -45.604 1.00 86.56 116 ASN A CA 1
ATOM 899 C C . ASN A 1 116 ? 52.408 27.069 -44.405 1.00 86.56 116 ASN A C 1
ATOM 901 O O . ASN A 1 116 ? 52.114 26.339 -43.455 1.00 86.56 116 ASN A O 1
ATOM 905 N N . GLU A 1 117 ? 52.086 28.362 -44.429 1.00 89.00 117 GLU A N 1
ATOM 906 C CA . GLU A 1 117 ? 51.222 28.984 -43.420 1.00 89.00 117 GLU A CA 1
ATOM 907 C C . GLU A 1 117 ? 49.793 28.438 -43.501 1.00 89.00 117 GLU A C 1
ATOM 909 O O . GLU A 1 117 ? 49.225 28.073 -42.474 1.00 89.00 117 GLU A O 1
ATOM 914 N N . GLU A 1 118 ? 49.247 28.276 -44.707 1.00 88.88 118 GLU A N 1
ATOM 915 C CA . GLU A 1 118 ? 47.926 27.677 -44.929 1.00 88.88 118 GLU A CA 1
ATOM 916 C C . GLU A 1 118 ? 47.853 26.233 -44.406 1.00 88.88 118 GLU A C 1
ATOM 918 O O . GLU A 1 118 ? 46.950 25.897 -43.641 1.00 88.88 118 GLU A O 1
ATOM 923 N N . ILE A 1 119 ? 48.853 25.397 -44.716 1.00 85.50 119 ILE A N 1
ATOM 924 C CA . ILE A 1 119 ? 48.943 24.025 -44.188 1.00 85.50 119 ILE A CA 1
ATOM 925 C C . ILE A 1 119 ? 49.037 24.032 -42.656 1.00 85.50 119 ILE A C 1
ATOM 927 O O . ILE A 1 119 ? 48.379 23.232 -41.994 1.00 85.50 119 ILE A O 1
ATOM 931 N N . SER A 1 120 ? 49.810 24.954 -42.073 1.00 86.56 120 SER A N 1
ATOM 932 C CA . SER A 1 120 ? 49.934 25.067 -40.613 1.00 86.56 120 SER A CA 1
ATOM 933 C C . SER A 1 120 ? 48.611 25.456 -39.946 1.00 86.56 120 SER A C 1
ATOM 935 O O . SER A 1 120 ? 48.297 24.950 -38.869 1.00 86.56 120 SER A O 1
ATOM 937 N N . LEU A 1 121 ? 47.815 26.320 -40.583 1.00 85.75 121 LEU A N 1
ATOM 938 C CA . LEU A 1 121 ? 46.484 26.694 -40.102 1.00 85.75 121 LEU A CA 1
ATOM 939 C C . LEU A 1 121 ? 45.485 25.537 -40.209 1.00 85.75 121 LEU A C 1
ATOM 941 O O . LEU A 1 121 ? 44.684 25.359 -39.292 1.00 85.75 121 LEU A O 1
ATOM 945 N N . MET A 1 122 ? 45.554 24.722 -41.268 1.00 82.25 122 MET A N 1
ATOM 946 C CA . MET A 1 122 ? 44.720 23.518 -41.380 1.00 82.25 122 MET A CA 1
ATOM 947 C C . MET A 1 122 ? 45.052 22.491 -40.293 1.00 82.25 122 MET A C 1
ATOM 949 O O . MET A 1 122 ? 44.140 21.996 -39.640 1.00 82.25 122 MET A O 1
ATOM 953 N N . ILE A 1 123 ? 46.339 22.239 -40.026 1.00 81.12 123 ILE A N 1
ATOM 954 C CA . ILE A 1 123 ? 46.764 21.323 -38.953 1.00 81.12 123 ILE A CA 1
ATOM 955 C C . ILE A 1 123 ? 46.255 21.815 -37.588 1.00 81.12 123 ILE A C 1
ATOM 957 O O . ILE A 1 123 ? 45.722 21.038 -36.801 1.00 81.12 123 ILE A O 1
ATOM 961 N N . GLN A 1 124 ? 46.333 23.123 -37.316 1.00 76.81 124 GLN A N 1
ATOM 962 C CA . GLN A 1 124 ? 45.791 23.693 -36.076 1.00 76.81 124 GLN A CA 1
ATOM 963 C C . GLN A 1 124 ? 44.260 23.612 -35.973 1.00 76.81 124 GLN A C 1
ATOM 965 O O . GLN A 1 124 ? 43.729 23.601 -34.860 1.00 76.81 124 GLN A O 1
ATOM 970 N N . ALA A 1 125 ? 43.543 23.604 -37.098 1.00 75.81 125 ALA A N 1
ATOM 971 C CA . ALA A 1 125 ? 42.098 23.408 -37.113 1.00 75.81 125 ALA A CA 1
ATOM 972 C C . ALA A 1 125 ? 41.736 21.943 -36.816 1.00 75.81 125 ALA A C 1
ATOM 974 O O . ALA A 1 125 ? 40.888 21.694 -35.962 1.00 75.81 125 ALA A O 1
ATOM 975 N N . GLU A 1 126 ? 42.442 20.986 -37.424 1.00 77.19 126 GLU A N 1
ATOM 976 C CA . GLU A 1 126 ? 42.240 19.553 -37.173 1.00 77.19 126 GLU A CA 1
ATOM 977 C C . GLU A 1 126 ? 42.564 19.162 -35.722 1.00 77.19 126 GLU A C 1
ATOM 979 O O . GLU A 1 126 ? 41.800 18.424 -35.095 1.00 77.19 126 GLU A O 1
ATOM 984 N N . ASP A 1 127 ? 43.630 19.718 -35.137 1.00 70.06 127 ASP A N 1
ATOM 985 C CA . ASP A 1 127 ? 43.973 19.488 -33.727 1.00 70.06 127 ASP A CA 1
ATOM 986 C C . ASP A 1 127 ? 42.895 20.028 -32.766 1.00 70.06 127 ASP A C 1
ATOM 988 O O . ASP A 1 127 ? 42.621 19.425 -31.722 1.00 70.06 127 ASP A O 1
ATOM 992 N N . LYS A 1 128 ? 42.238 21.145 -33.115 1.00 70.12 128 LYS A N 1
ATOM 993 C CA . LYS A 1 128 ? 41.111 21.686 -32.335 1.00 70.12 128 LYS A CA 1
ATOM 994 C C . LYS A 1 128 ? 39.878 20.794 -32.426 1.00 70.12 128 LYS A C 1
ATOM 996 O O . LYS A 1 128 ? 39.249 20.542 -31.400 1.00 70.12 128 LYS A O 1
ATOM 1001 N N . ASP A 1 129 ? 39.559 20.282 -33.607 1.00 63.62 129 ASP A N 1
ATOM 1002 C CA . ASP A 1 129 ? 38.408 19.396 -33.787 1.00 63.62 129 ASP A CA 1
ATOM 1003 C C . ASP A 1 129 ? 38.622 18.046 -33.082 1.00 63.62 129 ASP A C 1
ATOM 1005 O O . ASP A 1 129 ? 37.718 17.538 -32.412 1.00 63.62 129 ASP A O 1
ATOM 1009 N N . MET A 1 130 ? 39.846 17.507 -33.113 1.00 58.09 130 MET A N 1
ATOM 1010 C CA . MET A 1 130 ? 40.208 16.296 -32.368 1.00 58.09 130 MET A CA 1
ATOM 1011 C C . MET A 1 130 ? 40.143 16.492 -30.847 1.00 58.09 130 MET A C 1
ATOM 1013 O O . MET A 1 130 ? 39.651 15.609 -30.141 1.00 58.09 130 MET A O 1
ATOM 1017 N N . SER A 1 131 ? 40.557 17.658 -30.338 1.00 60.34 131 SER A N 1
ATOM 1018 C CA . SER A 1 131 ? 40.410 18.028 -28.922 1.00 60.34 131 SER A CA 1
ATOM 1019 C C . SER A 1 131 ? 38.940 18.044 -28.476 1.00 60.34 131 SER A C 1
ATOM 1021 O O . SER A 1 131 ? 38.612 17.516 -27.409 1.00 60.34 131 SER A O 1
ATOM 1023 N N . VAL A 1 132 ? 38.037 18.582 -29.301 1.00 60.69 132 VAL A N 1
ATOM 1024 C CA . VAL A 1 132 ? 36.596 18.628 -29.001 1.00 60.69 132 VAL A CA 1
ATOM 1025 C C . VAL A 1 132 ? 35.981 17.223 -28.985 1.00 60.69 132 VAL A C 1
ATOM 1027 O O . VAL A 1 132 ? 35.138 16.926 -28.135 1.00 60.69 132 VAL A O 1
ATOM 1030 N N . ILE A 1 133 ? 36.428 16.325 -29.869 1.00 57.78 133 ILE A N 1
ATOM 1031 C CA . ILE A 1 133 ? 35.980 14.923 -29.886 1.00 57.78 133 ILE A CA 1
ATOM 1032 C C . ILE A 1 133 ? 36.433 14.189 -28.614 1.00 57.78 133 ILE A C 1
ATOM 1034 O O . ILE A 1 133 ? 35.636 13.475 -27.995 1.00 57.78 133 ILE A O 1
ATOM 1038 N N . THR A 1 134 ? 37.675 14.397 -28.162 1.00 56.84 134 THR A N 1
ATOM 1039 C CA . THR A 1 134 ? 38.168 13.774 -26.922 1.00 56.84 134 THR A CA 1
ATOM 1040 C C . THR A 1 134 ? 37.450 14.291 -25.673 1.00 56.84 134 THR A C 1
ATOM 1042 O O . THR A 1 134 ? 37.103 13.495 -24.794 1.00 56.84 134 THR A O 1
ATOM 1045 N N . ASP A 1 135 ? 37.126 15.585 -25.624 1.00 57.47 135 ASP A N 1
ATOM 1046 C CA . ASP A 1 135 ? 36.410 16.206 -24.502 1.00 57.47 135 ASP A CA 1
ATOM 1047 C C . ASP A 1 135 ? 34.930 15.801 -24.438 1.00 57.47 135 ASP A C 1
ATOM 1049 O O . ASP A 1 135 ? 34.340 15.732 -23.358 1.00 57.47 135 ASP A O 1
ATOM 1053 N N . ASN A 1 136 ? 34.310 15.491 -25.578 1.00 56.47 136 ASN A N 1
ATOM 1054 C CA . ASN A 1 136 ? 32.940 14.984 -25.601 1.00 56.47 136 ASN A CA 1
ATOM 1055 C C . ASN A 1 136 ? 32.873 13.500 -25.209 1.00 56.47 136 ASN A C 1
ATOM 1057 O O . ASN A 1 136 ? 32.010 13.130 -24.414 1.00 56.47 136 ASN A O 1
ATOM 1061 N N . SER A 1 137 ? 33.826 12.666 -25.650 1.00 52.53 137 SER A N 1
ATOM 1062 C CA . SER A 1 137 ? 33.851 11.246 -25.252 1.00 52.53 137 SER A CA 1
ATOM 1063 C C . SER A 1 137 ? 34.106 11.051 -23.749 1.00 52.53 137 SER A C 1
ATOM 1065 O O . SER A 1 137 ? 33.548 10.148 -23.124 1.00 52.53 137 SER A O 1
ATOM 1067 N N . THR A 1 138 ? 34.908 11.928 -23.134 1.00 61.84 138 THR A N 1
ATOM 1068 C CA . THR A 1 138 ? 35.172 11.889 -21.687 1.00 61.84 138 THR A CA 1
ATOM 1069 C C . THR A 1 138 ? 33.942 12.298 -20.879 1.00 61.84 138 THR A C 1
ATOM 1071 O O . THR A 1 138 ? 33.621 11.637 -19.892 1.00 61.84 138 THR A O 1
ATOM 1074 N N . LYS A 1 139 ? 33.175 13.294 -21.341 1.00 70.44 139 LYS A N 1
ATOM 1075 C CA . LYS A 1 139 ? 31.883 13.664 -20.736 1.00 70.44 139 LYS A CA 1
ATOM 1076 C C . LYS A 1 139 ? 30.840 12.552 -20.845 1.00 70.44 139 LYS A C 1
ATOM 1078 O O . LYS A 1 139 ? 30.088 12.333 -19.894 1.00 70.44 139 LYS A O 1
ATOM 1083 N N . GLU A 1 140 ? 30.791 11.827 -21.959 1.00 67.25 140 GLU A N 1
ATOM 1084 C CA . GLU A 1 140 ? 29.896 10.671 -22.114 1.00 67.25 140 GLU A CA 1
ATOM 1085 C C . GLU A 1 140 ? 30.280 9.522 -21.171 1.00 67.25 140 GLU A C 1
ATOM 1087 O O . GLU A 1 140 ? 29.413 8.964 -20.496 1.00 67.25 140 GLU A O 1
ATOM 1092 N N . LEU A 1 141 ? 31.578 9.225 -21.037 1.00 69.94 141 LEU A N 1
ATOM 1093 C CA . LEU A 1 141 ? 32.101 8.246 -20.076 1.00 69.94 141 LEU A CA 1
ATOM 1094 C C . LEU A 1 141 ? 31.797 8.627 -18.619 1.00 69.94 141 LEU A C 1
ATOM 1096 O O . LEU A 1 141 ? 31.409 7.763 -17.828 1.00 69.94 141 LEU A O 1
ATOM 1100 N N . ASP A 1 142 ? 31.921 9.904 -18.261 1.00 70.38 142 ASP A N 1
ATOM 1101 C CA . ASP A 1 142 ? 31.580 10.394 -16.922 1.00 70.38 142 ASP A CA 1
ATOM 1102 C C . ASP A 1 142 ? 30.071 10.337 -16.658 1.00 70.38 142 ASP A C 1
ATOM 1104 O O . ASP A 1 142 ? 29.641 9.961 -15.564 1.00 70.38 142 ASP A O 1
ATOM 1108 N N . THR A 1 143 ? 29.253 10.613 -17.676 1.00 73.19 143 THR A N 1
ATOM 1109 C CA . THR A 1 143 ? 27.794 10.459 -17.600 1.00 73.19 143 THR A CA 1
ATOM 1110 C C . THR A 1 143 ? 27.411 8.987 -17.413 1.00 73.19 143 THR A C 1
ATOM 1112 O O . THR A 1 143 ? 26.560 8.664 -16.583 1.00 73.19 143 THR A O 1
ATOM 1115 N N . PHE A 1 144 ? 28.087 8.065 -18.105 1.00 70.62 144 PHE A N 1
ATOM 1116 C CA . PHE A 1 144 ? 27.872 6.626 -17.943 1.00 70.62 144 PHE A CA 1
ATOM 1117 C C . PHE A 1 144 ? 28.271 6.139 -16.541 1.00 70.62 144 PHE A C 1
ATOM 1119 O O . PHE A 1 144 ? 27.504 5.424 -15.893 1.00 70.62 144 PHE A O 1
ATOM 1126 N N . ARG A 1 145 ? 29.418 6.591 -16.013 1.00 75.69 145 ARG A N 1
ATOM 1127 C CA . ARG A 1 145 ? 29.846 6.304 -14.629 1.00 75.69 145 ARG A CA 1
ATOM 1128 C C . ARG A 1 145 ? 28.879 6.864 -13.589 1.00 75.69 145 ARG A C 1
ATOM 1130 O O . ARG A 1 145 ? 28.651 6.233 -12.552 1.00 75.69 145 ARG A O 1
ATOM 1137 N N . PHE A 1 146 ? 28.292 8.029 -13.852 1.00 83.88 146 PHE A N 1
ATOM 1138 C CA . PHE A 1 146 ? 27.261 8.605 -12.995 1.00 83.88 146 PHE A CA 1
ATOM 1139 C C . PHE A 1 146 ? 26.013 7.712 -12.944 1.00 83.88 146 PHE A C 1
ATOM 1141 O O . PHE A 1 146 ? 25.553 7.372 -11.849 1.00 83.88 146 PHE A O 1
ATOM 1148 N N . PHE A 1 147 ? 25.516 7.250 -14.096 1.00 72.38 147 PHE A N 1
ATOM 1149 C CA . PHE A 1 147 ? 24.390 6.312 -14.151 1.00 72.38 147 PHE A CA 1
ATOM 1150 C C . PHE A 1 147 ? 24.712 4.970 -13.488 1.00 72.38 147 PHE A C 1
ATOM 1152 O O . PHE A 1 147 ? 23.900 4.465 -12.714 1.00 72.38 147 PHE A O 1
ATOM 1159 N N . GLU A 1 148 ? 25.906 4.418 -13.707 1.00 81.00 148 GLU A N 1
ATOM 1160 C CA . GLU A 1 148 ? 26.349 3.185 -13.047 1.00 81.00 148 GLU A CA 1
ATOM 1161 C C . GLU A 1 148 ? 26.339 3.338 -11.515 1.00 81.00 148 GLU A C 1
ATOM 1163 O O . GLU A 1 148 ? 25.793 2.496 -10.797 1.00 81.00 148 GLU A O 1
ATOM 1168 N N . THR A 1 149 ? 26.834 4.469 -11.006 1.00 83.31 149 THR A N 1
ATOM 1169 C CA . THR A 1 149 ? 26.809 4.792 -9.571 1.00 83.31 149 THR A CA 1
ATOM 1170 C C . THR A 1 149 ? 25.375 4.921 -9.044 1.00 83.31 149 THR A C 1
ATOM 1172 O O . THR A 1 149 ? 25.059 4.431 -7.955 1.00 83.31 149 THR A O 1
ATOM 1175 N N . GLN A 1 150 ? 24.471 5.530 -9.816 1.00 80.81 150 GLN A N 1
ATOM 1176 C CA . GLN A 1 150 ? 23.063 5.686 -9.445 1.00 80.81 150 GLN A CA 1
ATOM 1177 C C . GLN A 1 150 ? 22.314 4.342 -9.425 1.00 80.81 150 GLN A C 1
ATOM 1179 O O . GLN A 1 150 ? 21.510 4.091 -8.518 1.00 80.81 150 GLN A O 1
ATOM 1184 N N . VAL A 1 151 ? 22.607 3.447 -10.372 1.00 77.94 151 VAL A N 1
ATOM 1185 C CA . VAL A 1 151 ? 22.054 2.085 -10.426 1.00 77.94 151 VAL A CA 1
ATOM 1186 C C . VAL A 1 151 ? 22.559 1.249 -9.250 1.00 77.94 151 VAL A C 1
ATOM 1188 O O . VAL A 1 151 ? 21.762 0.579 -8.587 1.00 77.94 151 VAL A O 1
ATOM 1191 N N . LEU A 1 152 ? 23.854 1.321 -8.928 1.00 84.06 152 LEU A N 1
ATOM 1192 C CA . LEU A 1 152 ? 24.426 0.633 -7.768 1.00 84.06 152 LEU A CA 1
ATOM 1193 C C . LEU A 1 152 ? 23.822 1.143 -6.450 1.00 84.06 152 LEU A C 1
ATOM 1195 O O . LEU A 1 152 ? 23.391 0.334 -5.626 1.00 84.06 152 LEU A O 1
ATOM 1199 N N . SER A 1 153 ? 23.683 2.461 -6.293 1.00 86.56 153 SER A N 1
ATOM 1200 C CA . SER A 1 153 ? 23.013 3.084 -5.141 1.00 86.56 153 SER A CA 1
ATOM 1201 C C . SER A 1 153 ? 21.550 2.632 -5.007 1.00 86.56 153 SER A C 1
ATOM 1203 O O . SER A 1 153 ? 21.098 2.224 -3.931 1.00 86.56 153 SER A O 1
ATOM 1205 N N . SER A 1 154 ? 20.811 2.593 -6.119 1.00 76.06 154 SER A N 1
ATOM 1206 C CA . SER A 1 154 ? 19.421 2.116 -6.144 1.00 76.06 154 SER A CA 1
ATOM 1207 C C . SER A 1 154 ? 19.323 0.633 -5.773 1.00 76.06 154 SER A C 1
ATOM 1209 O O . SER A 1 154 ? 18.450 0.235 -4.996 1.00 76.06 154 SER A O 1
ATOM 1211 N N . ARG A 1 155 ? 20.262 -0.194 -6.249 1.00 83.69 155 ARG A N 1
ATOM 1212 C CA . ARG A 1 155 ? 20.355 -1.619 -5.902 1.00 83.69 155 ARG A CA 1
ATOM 1213 C C . ARG A 1 155 ? 20.618 -1.825 -4.409 1.00 83.69 155 ARG A C 1
ATOM 1215 O O . ARG A 1 155 ? 19.989 -2.693 -3.799 1.00 83.69 155 ARG A O 1
ATOM 1222 N N . GLU A 1 156 ? 21.497 -1.031 -3.800 1.00 87.69 156 GLU A N 1
ATOM 1223 C CA . GLU A 1 156 ? 21.728 -1.058 -2.351 1.00 87.69 156 GLU A CA 1
ATOM 1224 C C . GLU A 1 156 ? 20.481 -0.646 -1.561 1.00 87.69 156 GLU A C 1
ATOM 1226 O O . GLU A 1 156 ? 20.128 -1.301 -0.573 1.00 87.69 156 GLU A O 1
ATOM 1231 N N . HIS A 1 157 ? 19.764 0.383 -2.020 1.00 82.25 157 HIS A N 1
ATOM 1232 C CA . HIS A 1 157 ? 18.526 0.833 -1.390 1.00 82.25 157 HIS A CA 1
ATOM 1233 C C . HIS A 1 157 ? 17.430 -0.246 -1.438 1.00 82.25 157 HIS A C 1
ATOM 1235 O O . HIS A 1 157 ? 16.807 -0.548 -0.416 1.00 82.25 157 HIS A O 1
ATOM 1241 N N . ILE A 1 158 ? 17.260 -0.915 -2.583 1.00 78.56 158 ILE A N 1
ATOM 1242 C CA . ILE A 1 158 ? 16.337 -2.051 -2.739 1.00 78.56 158 ILE A CA 1
ATOM 1243 C C . ILE A 1 158 ? 16.730 -3.206 -1.808 1.00 78.56 158 ILE A C 1
ATOM 1245 O O . ILE A 1 158 ? 15.874 -3.782 -1.131 1.00 78.56 158 ILE A O 1
ATOM 1249 N N . GLN A 1 159 ? 18.023 -3.534 -1.701 1.00 86.38 159 GLN A N 1
ATOM 1250 C CA . GLN A 1 159 ? 18.478 -4.559 -0.757 1.00 86.38 159 GLN A CA 1
ATOM 1251 C C . GLN A 1 159 ? 18.204 -4.172 0.700 1.00 86.38 159 GLN A C 1
ATOM 1253 O O . GLN A 1 159 ? 17.821 -5.031 1.499 1.00 86.38 159 GLN A O 1
ATOM 1258 N N . LYS A 1 160 ? 18.370 -2.895 1.059 1.00 88.62 160 LYS A N 1
ATOM 1259 C CA . LYS A 1 160 ? 18.060 -2.385 2.398 1.00 88.62 160 LYS A CA 1
ATOM 1260 C C . LYS A 1 160 ? 16.569 -2.525 2.709 1.00 88.62 160 LYS A C 1
ATOM 1262 O O . LYS A 1 160 ? 16.237 -3.073 3.759 1.00 88.62 160 LYS A O 1
ATOM 1267 N N . LEU A 1 161 ? 15.690 -2.149 1.778 1.00 82.50 161 LEU A N 1
ATOM 1268 C CA . LEU A 1 161 ? 14.240 -2.335 1.906 1.00 82.50 161 LEU A CA 1
ATOM 1269 C C . LEU A 1 161 ? 13.859 -3.816 2.033 1.00 82.50 161 LEU A C 1
ATOM 1271 O O . LEU A 1 161 ? 13.076 -4.178 2.908 1.00 82.50 161 LEU A O 1
ATOM 1275 N N . LYS A 1 162 ? 14.478 -4.705 1.247 1.00 85.00 162 LYS A N 1
ATOM 1276 C CA . LYS A 1 162 ? 14.246 -6.156 1.346 1.00 85.00 162 LYS A CA 1
ATOM 1277 C C . LYS A 1 162 ? 14.637 -6.713 2.723 1.00 85.00 162 LYS A C 1
ATOM 1279 O O . LYS A 1 162 ? 13.922 -7.546 3.281 1.00 85.00 162 LYS A O 1
ATOM 1284 N N . ARG A 1 163 ? 15.736 -6.224 3.315 1.00 90.31 163 ARG A N 1
ATOM 1285 C CA . ARG A 1 163 ? 16.138 -6.566 4.695 1.00 90.31 163 ARG A CA 1
ATOM 1286 C C . ARG A 1 163 ? 15.156 -6.004 5.730 1.00 90.31 163 ARG A C 1
ATOM 1288 O O . ARG A 1 163 ? 14.844 -6.700 6.691 1.00 90.31 163 ARG A O 1
ATOM 1295 N N . GLU A 1 164 ? 14.655 -4.784 5.536 1.00 87.69 164 GLU A N 1
ATOM 1296 C CA . GLU A 1 164 ? 13.635 -4.149 6.388 1.00 87.69 164 GLU A CA 1
ATOM 1297 C C . GLU A 1 164 ? 12.344 -4.980 6.436 1.00 87.69 164 GLU A C 1
ATOM 1299 O O . GLU A 1 164 ? 11.875 -5.344 7.515 1.00 87.69 164 GLU A O 1
ATOM 1304 N N . VAL A 1 165 ? 11.821 -5.355 5.264 1.00 85.31 165 VAL A N 1
ATOM 1305 C CA . VAL A 1 165 ? 10.607 -6.171 5.124 1.00 85.31 165 VAL A CA 1
ATOM 1306 C C . VAL A 1 165 ? 10.784 -7.527 5.804 1.00 85.31 165 VAL A C 1
ATOM 1308 O O . VAL A 1 165 ? 9.912 -7.951 6.560 1.00 85.31 165 VAL A O 1
ATOM 1311 N N . ASN A 1 166 ? 11.932 -8.184 5.618 1.00 86.44 166 ASN A N 1
ATOM 1312 C CA . ASN A 1 166 ? 12.217 -9.453 6.289 1.00 86.44 166 ASN A CA 1
ATOM 1313 C C . ASN A 1 166 ? 12.307 -9.306 7.817 1.00 86.44 166 ASN A C 1
ATOM 1315 O O . ASN A 1 166 ? 11.784 -10.155 8.537 1.00 86.44 166 ASN A O 1
ATOM 1319 N N . ARG A 1 167 ? 12.905 -8.221 8.330 1.00 89.44 167 ARG A N 1
ATOM 1320 C CA . ARG A 1 167 ? 12.914 -7.929 9.776 1.00 89.44 167 ARG A CA 1
ATOM 1321 C C . ARG A 1 167 ? 11.502 -7.734 10.323 1.00 89.44 167 ARG A C 1
ATOM 1323 O O . ARG A 1 167 ? 11.199 -8.249 11.395 1.00 89.44 167 ARG A O 1
ATOM 1330 N N . ASN A 1 168 ? 10.638 -7.033 9.592 1.00 84.25 168 ASN A N 1
ATOM 1331 C CA . ASN A 1 168 ? 9.252 -6.819 10.008 1.00 84.25 168 ASN A CA 1
ATOM 1332 C C . ASN A 1 168 ? 8.441 -8.120 9.986 1.00 84.25 168 ASN A C 1
ATOM 1334 O O . ASN A 1 168 ? 7.723 -8.386 10.946 1.00 84.25 168 ASN A O 1
ATOM 1338 N N . LYS A 1 169 ? 8.630 -8.978 8.973 1.00 86.50 169 LYS A N 1
ATOM 1339 C CA . LYS A 1 169 ? 8.029 -10.324 8.937 1.00 86.50 169 LYS A CA 1
ATOM 1340 C C . LYS A 1 169 ? 8.466 -11.183 10.128 1.00 86.50 169 LYS A C 1
ATOM 1342 O O . LYS A 1 169 ? 7.626 -11.832 10.743 1.00 86.50 169 LYS A O 1
ATOM 1347 N N . MET A 1 170 ? 9.750 -11.150 10.499 1.00 87.62 170 MET A N 1
ATOM 1348 C CA . MET A 1 170 ? 10.238 -11.880 11.679 1.00 87.62 170 MET A CA 1
ATOM 1349 C C . MET A 1 170 ? 9.637 -11.342 12.982 1.00 87.62 170 MET A C 1
ATOM 1351 O O . MET A 1 170 ? 9.149 -12.128 13.786 1.00 87.62 170 MET A O 1
ATOM 1355 N N . LYS A 1 171 ? 9.578 -10.016 13.163 1.00 89.00 171 LYS A N 1
ATOM 1356 C CA . LYS A 1 171 ? 8.924 -9.402 14.334 1.00 89.00 171 LYS A CA 1
ATOM 1357 C C . LYS A 1 171 ? 7.436 -9.741 14.417 1.00 89.00 171 LYS A C 1
ATOM 1359 O O . LYS A 1 171 ? 6.916 -9.981 15.501 1.00 89.00 171 LYS A O 1
ATOM 1364 N N . GLN A 1 172 ? 6.741 -9.768 13.281 1.00 85.38 172 GLN A N 1
ATOM 1365 C CA . GLN A 1 172 ? 5.338 -10.171 13.228 1.00 85.38 172 GLN A CA 1
ATOM 1366 C C . GLN A 1 172 ? 5.172 -11.642 13.635 1.00 85.38 172 GLN A C 1
ATOM 1368 O O . GLN A 1 172 ? 4.296 -11.948 14.439 1.00 85.38 172 GLN A O 1
ATOM 1373 N N . ALA A 1 173 ? 6.043 -12.535 13.154 1.00 87.62 173 ALA A N 1
ATOM 1374 C CA . ALA A 1 173 ? 6.049 -13.939 13.560 1.00 87.62 173 ALA A CA 1
ATOM 1375 C C . ALA A 1 173 ? 6.355 -14.116 15.061 1.00 87.62 173 ALA A C 1
ATOM 1377 O O . ALA A 1 173 ? 5.685 -14.895 15.736 1.00 87.62 173 ALA A O 1
ATOM 1378 N N . GLU A 1 174 ? 7.311 -13.361 15.612 1.00 91.06 174 GLU A N 1
ATOM 1379 C CA . GLU A 1 174 ? 7.606 -13.342 17.053 1.00 91.06 174 GLU A CA 1
ATOM 1380 C C . GLU A 1 174 ? 6.403 -12.871 17.879 1.00 91.06 174 GLU A C 1
ATOM 1382 O O . GLU A 1 174 ? 6.043 -13.522 18.859 1.00 91.06 174 GLU A O 1
ATOM 1387 N N . ASN A 1 175 ? 5.730 -11.796 17.458 1.00 86.81 175 ASN A N 1
ATOM 1388 C CA . ASN A 1 175 ? 4.525 -11.302 18.125 1.00 86.81 175 ASN A CA 1
ATOM 1389 C C . ASN A 1 175 ? 3.385 -12.328 18.075 1.00 86.81 175 ASN A C 1
ATOM 1391 O O . ASN A 1 175 ? 2.734 -12.561 19.092 1.00 86.81 175 ASN A O 1
ATOM 1395 N N . MET A 1 176 ? 3.172 -12.989 16.933 1.00 86.50 176 MET A N 1
ATOM 1396 C CA . MET A 1 176 ? 2.167 -14.051 16.806 1.00 86.50 176 MET A CA 1
ATOM 1397 C C . MET A 1 176 ? 2.487 -15.255 17.699 1.00 86.50 176 MET A C 1
ATOM 1399 O O . MET A 1 176 ? 1.592 -15.794 18.349 1.00 86.50 176 MET A O 1
ATOM 1403 N N . ASN A 1 177 ? 3.761 -15.642 17.805 1.00 89.94 177 ASN A N 1
ATOM 1404 C CA . ASN A 1 177 ? 4.196 -16.693 18.725 1.00 89.94 177 ASN A CA 1
ATOM 1405 C C . ASN A 1 177 ? 3.995 -16.293 20.194 1.00 89.94 177 ASN A C 1
ATOM 1407 O O . ASN A 1 177 ? 3.596 -17.128 21.007 1.00 89.94 177 ASN A O 1
ATOM 1411 N N . LEU A 1 178 ? 4.223 -15.022 20.541 1.00 88.06 178 LEU A N 1
ATOM 1412 C CA . LEU A 1 178 ? 3.980 -14.504 21.887 1.00 88.06 178 LEU A CA 1
ATOM 1413 C C . LEU A 1 178 ? 2.485 -14.522 22.235 1.00 88.06 178 LEU A C 1
ATOM 1415 O O . LEU A 1 178 ? 2.122 -14.966 23.323 1.00 88.06 178 LEU A O 1
ATOM 1419 N N . VAL A 1 179 ? 1.619 -14.105 21.304 1.00 84.88 179 VAL A N 1
ATOM 1420 C CA . VAL A 1 179 ? 0.156 -14.177 21.462 1.00 84.88 179 VAL A CA 1
ATOM 1421 C C . VAL A 1 179 ? -0.290 -15.627 21.629 1.00 84.88 179 VAL A C 1
ATOM 1423 O O . VAL A 1 179 ? -1.017 -15.932 22.572 1.00 84.88 179 VAL A O 1
ATOM 1426 N N . LYS A 1 180 ? 0.207 -16.540 20.787 1.00 89.19 180 LYS A N 1
ATOM 1427 C CA . LYS A 1 180 ? -0.104 -17.972 20.874 1.00 89.19 180 LYS A CA 1
ATOM 1428 C C . LYS A 1 180 ? 0.320 -18.572 22.218 1.00 89.19 180 LYS A C 1
ATOM 1430 O O . LYS A 1 180 ? -0.490 -19.206 22.885 1.00 89.19 180 LYS A O 1
ATOM 1435 N N . SER A 1 181 ? 1.547 -18.302 22.666 1.00 87.81 181 SER A N 1
ATOM 1436 C CA . SER A 1 181 ? 2.049 -18.732 23.981 1.00 87.81 181 SER A CA 1
ATOM 1437 C C . SER A 1 181 ? 1.236 -18.141 25.143 1.00 87.81 181 SER A C 1
ATOM 1439 O O . SER A 1 181 ? 0.954 -18.823 26.136 1.00 87.81 181 SER A O 1
ATOM 1441 N N . GLY A 1 182 ? 0.798 -16.884 25.007 1.00 87.75 182 GLY A N 1
ATOM 1442 C CA . GLY A 1 182 ? -0.110 -16.230 25.946 1.00 87.75 182 GLY A CA 1
ATOM 1443 C C . GLY A 1 182 ? -1.466 -16.931 26.025 1.00 87.75 182 GLY A C 1
ATOM 1444 O O . GLY A 1 182 ? -1.928 -17.242 27.123 1.00 87.75 182 GLY A O 1
ATOM 1445 N N . MET A 1 183 ? -2.067 -17.256 24.879 1.00 84.06 183 MET A N 1
ATOM 1446 C CA . MET A 1 183 ? -3.332 -17.992 24.811 1.00 84.06 183 MET A CA 1
ATOM 1447 C C . MET A 1 183 ? -3.212 -19.412 25.370 1.00 84.06 183 MET A C 1
ATOM 1449 O O . MET A 1 183 ? -4.074 -19.834 26.134 1.00 84.06 183 MET A O 1
ATOM 1453 N N . GLU A 1 184 ? -2.128 -20.130 25.072 1.00 88.31 184 GLU A N 1
ATOM 1454 C CA . GLU A 1 184 ? -1.868 -21.457 25.645 1.00 88.31 184 GLU A CA 1
ATOM 1455 C C . GLU A 1 184 ? -1.705 -21.395 27.170 1.00 88.31 184 GLU A C 1
ATOM 1457 O O . GLU A 1 184 ? -2.199 -22.260 27.895 1.00 88.31 184 GLU A O 1
ATOM 1462 N N . SER A 1 185 ? -1.044 -20.355 27.683 1.00 85.94 185 SER A N 1
ATOM 1463 C CA . SER A 1 185 ? -0.873 -20.152 29.125 1.00 85.94 185 SER A CA 1
ATOM 1464 C C . SER A 1 185 ? -2.186 -19.784 29.818 1.00 85.94 185 SER A C 1
ATOM 1466 O O . SER A 1 185 ? -2.453 -20.288 30.907 1.00 85.94 185 SER A O 1
ATOM 1468 N N . LEU A 1 186 ? -3.034 -18.972 29.179 1.00 81.56 186 LEU A N 1
ATOM 1469 C CA . LEU A 1 186 ? -4.393 -18.696 29.651 1.00 81.56 186 LEU A CA 1
ATOM 1470 C C . LEU A 1 186 ? -5.273 -19.950 29.614 1.00 81.56 186 LEU A C 1
ATOM 1472 O O . LEU A 1 186 ? -6.021 -20.188 30.557 1.00 81.56 186 LEU A O 1
ATOM 1476 N N . GLY A 1 187 ? -5.139 -20.783 28.579 1.00 87.31 187 GLY A N 1
ATOM 1477 C CA . GLY A 1 187 ? -5.817 -22.075 28.481 1.00 87.31 187 GLY A CA 1
ATOM 1478 C C . GLY A 1 187 ? -5.424 -23.024 29.614 1.00 87.31 187 GLY A C 1
ATOM 1479 O O . GLY A 1 187 ? -6.299 -23.603 30.254 1.00 87.31 187 GLY A O 1
ATOM 1480 N N . ARG A 1 188 ? -4.124 -23.123 29.933 1.00 86.25 188 ARG A N 1
ATOM 1481 C CA . ARG A 1 188 ? -3.633 -23.893 31.091 1.00 86.25 188 ARG A CA 1
ATOM 1482 C C . ARG A 1 188 ? -4.168 -23.348 32.414 1.00 86.25 188 ARG A C 1
ATOM 1484 O O . ARG A 1 188 ? -4.666 -24.125 33.217 1.00 86.25 188 ARG A O 1
ATOM 1491 N N . LEU A 1 189 ? -4.130 -22.030 32.618 1.00 81.62 189 LEU A N 1
ATOM 1492 C CA . LEU A 1 189 ? -4.680 -21.388 33.819 1.00 81.62 189 LEU A CA 1
ATOM 1493 C C . LEU A 1 189 ? -6.180 -21.645 33.980 1.00 81.62 189 LEU A C 1
ATOM 1495 O O . LEU A 1 189 ? -6.632 -21.939 35.082 1.00 81.62 189 LEU A O 1
ATOM 1499 N N . LYS A 1 190 ? -6.947 -21.560 32.889 1.00 85.12 190 LYS A N 1
ATOM 1500 C CA . LYS A 1 190 ? -8.375 -21.887 32.886 1.00 85.12 190 LYS A CA 1
ATOM 1501 C C . LYS A 1 190 ? -8.597 -23.352 33.268 1.00 85.12 190 LYS A C 1
ATOM 1503 O O . LYS A 1 190 ? -9.384 -23.614 34.170 1.00 85.12 190 LYS A O 1
ATOM 1508 N N . ALA A 1 191 ? -7.863 -24.278 32.650 1.00 83.62 191 ALA A N 1
ATOM 1509 C CA . ALA A 1 191 ? -7.963 -25.705 32.948 1.00 83.62 191 ALA A CA 1
ATOM 1510 C C . ALA A 1 191 ? -7.574 -26.030 34.402 1.00 83.62 191 ALA A C 1
ATOM 1512 O O . ALA A 1 191 ? -8.244 -26.826 35.051 1.00 83.62 191 ALA A O 1
ATOM 1513 N N . GLU A 1 192 ? -6.533 -25.395 34.946 1.00 86.12 192 GLU A N 1
ATOM 1514 C CA . GLU A 1 192 ? -6.150 -25.532 36.357 1.00 86.12 192 GLU A CA 1
ATOM 1515 C C . GLU A 1 192 ? -7.218 -24.967 37.303 1.00 86.12 192 GLU A C 1
ATOM 1517 O O . GLU A 1 192 ? -7.492 -25.564 38.344 1.00 86.12 192 GLU A O 1
ATOM 1522 N N . LEU A 1 193 ? -7.847 -23.841 36.948 1.00 74.12 193 LEU A N 1
ATOM 1523 C CA . LEU A 1 193 ? -8.924 -23.243 37.736 1.00 74.12 193 LEU A CA 1
ATOM 1524 C C . LEU A 1 193 ? -10.172 -24.136 37.740 1.00 74.12 193 LEU A C 1
ATOM 1526 O O . LEU A 1 193 ? -10.748 -24.379 38.799 1.00 74.12 193 LEU A O 1
ATOM 1530 N N . GLU A 1 194 ? -10.561 -24.656 36.576 1.00 78.19 194 GLU A N 1
ATOM 1531 C CA . GLU A 1 194 ? -11.681 -25.588 36.415 1.00 78.19 194 GLU A CA 1
ATOM 1532 C C . GLU A 1 194 ? -11.408 -26.914 37.132 1.00 78.19 194 GLU A C 1
ATOM 1534 O O . GLU A 1 194 ? -12.266 -27.402 37.866 1.00 78.19 194 GLU A O 1
ATOM 1539 N N . ALA A 1 195 ? -10.196 -27.464 37.014 1.00 79.44 195 ALA A N 1
ATOM 1540 C CA . ALA A 1 195 ? -9.788 -28.660 37.747 1.00 79.44 195 ALA A CA 1
ATOM 1541 C C . ALA A 1 195 ? -9.768 -28.421 39.263 1.00 79.44 195 ALA A C 1
ATOM 1543 O O . ALA A 1 195 ? -10.205 -29.283 40.023 1.00 79.44 195 ALA A O 1
ATOM 1544 N N . GLY A 1 196 ? -9.310 -27.250 39.716 1.00 79.94 196 GLY A N 1
ATOM 1545 C CA . GLY A 1 196 ? -9.324 -26.858 41.123 1.00 79.94 196 GLY A CA 1
ATOM 1546 C C . GLY A 1 196 ? -10.737 -26.674 41.677 1.00 79.94 196 GLY A C 1
ATOM 1547 O O . GLY A 1 196 ? -11.005 -27.081 42.806 1.00 79.94 196 GLY A O 1
ATOM 1548 N N . LEU A 1 197 ? -11.655 -26.116 40.884 1.00 67.62 197 LEU A N 1
ATOM 1549 C CA . LEU A 1 197 ? -13.076 -26.004 41.224 1.00 67.62 197 LEU A CA 1
ATOM 1550 C C . LEU A 1 197 ? -13.744 -27.382 41.287 1.00 67.62 197 LEU A C 1
ATOM 1552 O O . LEU A 1 197 ? -14.388 -27.689 42.289 1.00 67.62 197 LEU A O 1
ATOM 1556 N N . ALA A 1 198 ? -13.511 -28.241 40.292 1.00 68.44 198 ALA A N 1
ATOM 1557 C CA . ALA A 1 198 ? -14.035 -29.605 40.259 1.00 68.44 198 ALA A CA 1
ATOM 1558 C C . ALA A 1 198 ? -13.461 -30.482 41.387 1.00 68.44 198 ALA A C 1
ATOM 1560 O O . ALA A 1 198 ? -14.170 -31.311 41.958 1.00 68.44 198 ALA A O 1
ATOM 1561 N N . ALA A 1 199 ? -12.186 -30.303 41.745 1.00 70.38 199 ALA A N 1
ATOM 1562 C CA . ALA A 1 199 ? -11.575 -30.963 42.895 1.00 70.38 199 ALA A CA 1
ATOM 1563 C C . ALA A 1 199 ? -12.180 -30.458 44.212 1.00 70.38 199 ALA A C 1
ATOM 1565 O O . ALA A 1 199 ? -12.506 -31.269 45.073 1.00 70.38 199 ALA A O 1
ATOM 1566 N N . LYS A 1 200 ? -12.431 -29.147 44.348 1.00 63.22 200 LYS A N 1
ATOM 1567 C CA . LYS A 1 200 ? -13.108 -28.581 45.525 1.00 63.22 200 LYS A CA 1
ATOM 1568 C C . LYS A 1 200 ? -14.557 -29.040 45.671 1.00 63.22 200 LYS A C 1
ATOM 1570 O O . LYS A 1 200 ? -14.991 -29.278 46.794 1.00 63.22 200 LYS A O 1
ATOM 1575 N N . GLU A 1 201 ? -15.290 -29.199 44.571 1.00 59.38 201 GLU A N 1
ATOM 1576 C CA . GLU A 1 201 ? -16.629 -29.806 44.599 1.00 59.38 201 GLU A CA 1
ATOM 1577 C C . GLU A 1 201 ? -16.590 -31.257 45.098 1.00 59.38 201 GLU A C 1
ATOM 1579 O O . GLU A 1 201 ? -17.522 -31.696 45.771 1.00 59.38 201 GLU A O 1
ATOM 1584 N N . ARG A 1 202 ? -15.492 -31.987 44.852 1.00 56.16 202 ARG A N 1
ATOM 1585 C CA . ARG A 1 202 ? -15.289 -33.354 45.365 1.00 56.16 202 ARG A CA 1
ATOM 1586 C C . ARG A 1 202 ? -14.733 -33.398 46.796 1.00 56.16 202 ARG A C 1
ATOM 1588 O O . ARG A 1 202 ? -15.053 -34.328 47.530 1.00 56.16 202 ARG A O 1
ATOM 1595 N N . GLU A 1 203 ? -13.947 -32.405 47.215 1.00 45.81 203 GLU A N 1
ATOM 1596 C CA . GLU A 1 203 ? -13.295 -32.339 48.536 1.00 45.81 203 GLU A CA 1
ATOM 1597 C C . GLU A 1 203 ? -14.096 -31.593 49.615 1.00 45.81 203 GLU A C 1
ATOM 1599 O O . GLU A 1 203 ? -13.700 -31.597 50.781 1.00 45.81 203 GLU A O 1
ATOM 1604 N N . CYS A 1 204 ? -15.283 -31.057 49.310 1.00 42.78 204 CYS A N 1
ATOM 1605 C CA . CYS A 1 204 ? -16.220 -30.511 50.308 1.00 42.78 204 CYS A CA 1
ATOM 1606 C C . CYS A 1 204 ? -16.804 -31.557 51.299 1.00 42.78 204 CYS A C 1
ATOM 1608 O O . CYS A 1 204 ? -17.848 -31.328 51.909 1.00 42.78 204 CYS A O 1
ATOM 1610 N N . LYS A 1 205 ? -16.104 -32.678 51.518 1.00 39.47 205 LYS A N 1
ATOM 1611 C CA . LYS A 1 205 ? -16.308 -33.619 52.627 1.00 39.47 205 LYS A CA 1
ATOM 1612 C C . LYS A 1 205 ? -15.070 -33.881 53.499 1.00 39.47 205 LYS A C 1
ATOM 1614 O O . LYS A 1 205 ? -15.197 -34.683 54.416 1.00 39.47 205 LYS A O 1
ATOM 1619 N N . PHE A 1 206 ? -13.915 -33.235 53.302 1.00 37.53 206 PHE A N 1
ATOM 1620 C CA . PHE A 1 206 ? -12.759 -33.469 54.185 1.00 37.53 206 PHE A CA 1
ATOM 1621 C C . PHE A 1 206 ? -11.992 -32.190 54.545 1.00 37.53 206 PHE A C 1
ATOM 1623 O O . PHE A 1 206 ? -11.644 -31.372 53.697 1.00 37.53 206 PHE A O 1
ATOM 1630 N N . GLU A 1 207 ? -11.772 -32.007 55.846 1.00 38.62 207 GLU A N 1
ATOM 1631 C CA . GLU A 1 207 ? -11.154 -30.831 56.450 1.00 38.62 207 GLU A CA 1
ATOM 1632 C C . GLU A 1 207 ? -9.642 -30.749 56.170 1.00 38.62 207 GLU A C 1
ATOM 1634 O O . GLU A 1 207 ? -8.889 -31.676 56.451 1.00 38.62 207 GLU A O 1
ATOM 1639 N N . GLY A 1 208 ? -9.195 -29.569 55.722 1.00 47.72 208 GLY A N 1
ATOM 1640 C CA . GLY A 1 208 ? -7.960 -28.958 56.218 1.00 47.72 208 GLY A CA 1
ATOM 1641 C C . GLY A 1 208 ? -6.637 -29.231 55.496 1.00 47.72 208 GLY A C 1
ATOM 1642 O O . GLY A 1 208 ? -5.751 -29.794 56.112 1.00 47.72 208 GLY A O 1
ATOM 1643 N N . THR A 1 209 ? -6.405 -28.659 54.303 1.00 46.28 209 THR A N 1
ATOM 1644 C CA . THR A 1 209 ? -5.051 -28.241 53.845 1.00 46.28 209 THR A CA 1
ATOM 1645 C C . THR A 1 209 ? -5.118 -27.266 52.654 1.00 46.28 209 THR A C 1
ATOM 1647 O O . THR A 1 209 ? -5.099 -27.679 51.502 1.00 46.28 209 THR A O 1
ATOM 1650 N N . VAL A 1 210 ? -5.149 -25.947 52.899 1.00 45.84 210 VAL A N 1
ATOM 1651 C CA . VAL A 1 210 ? -5.118 -24.899 51.835 1.00 45.84 210 VAL A CA 1
ATOM 1652 C C . VAL A 1 210 ? -3.729 -24.222 51.703 1.00 45.84 210 VAL A C 1
ATOM 1654 O O . VAL A 1 210 ? -3.502 -23.354 50.865 1.00 45.84 210 VAL A O 1
ATOM 1657 N N . SER A 1 211 ? -2.744 -24.636 52.504 1.00 48.69 211 SER A N 1
ATOM 1658 C CA . SER A 1 211 ? -1.447 -23.948 52.660 1.00 48.69 211 SER A CA 1
ATOM 1659 C C . SER A 1 211 ? -0.497 -23.922 51.427 1.00 48.69 211 SER A C 1
ATOM 1661 O O . SER A 1 211 ? 0.142 -22.888 51.199 1.00 48.69 211 SER A O 1
ATOM 1663 N N . PRO A 1 212 ? -0.377 -24.962 50.571 1.00 46.06 212 PRO A N 1
ATOM 1664 C CA . PRO A 1 212 ? 0.703 -24.990 49.570 1.00 46.06 212 PRO A CA 1
ATOM 1665 C C . PRO A 1 212 ? 0.462 -24.115 48.328 1.00 46.06 212 PRO A C 1
ATOM 1667 O O . PRO A 1 212 ? 1.408 -23.550 47.777 1.00 46.06 212 PRO A O 1
ATOM 1670 N N . VAL A 1 213 ? -0.789 -23.988 47.875 1.00 47.75 213 VAL A N 1
ATOM 1671 C CA . VAL A 1 213 ? -1.130 -23.333 46.594 1.00 47.75 213 VAL A CA 1
ATOM 1672 C C . VAL A 1 213 ? -1.004 -21.810 46.690 1.00 47.75 213 VAL A C 1
ATOM 1674 O O . VAL A 1 213 ? -0.416 -21.171 45.818 1.00 47.75 213 VAL A O 1
ATOM 1677 N N . VAL A 1 214 ? -1.457 -21.230 47.805 1.00 49.09 214 VAL A N 1
ATOM 1678 C CA . VAL A 1 214 ? -1.330 -19.788 48.082 1.00 49.09 214 VAL A CA 1
ATOM 1679 C C . VAL A 1 214 ? 0.142 -19.385 48.227 1.00 49.09 214 VAL A C 1
ATOM 1681 O O . VAL A 1 214 ? 0.556 -18.336 47.735 1.00 49.09 214 VAL A O 1
ATOM 1684 N N . THR A 1 215 ? 0.963 -20.255 48.820 1.00 47.12 215 THR A N 1
ATOM 1685 C CA . THR A 1 215 ? 2.405 -20.025 48.987 1.00 47.12 215 THR A CA 1
ATOM 1686 C C . THR A 1 215 ? 3.146 -20.021 47.642 1.00 47.12 215 THR A C 1
ATOM 1688 O O . THR A 1 215 ? 4.035 -19.193 47.437 1.00 47.12 215 THR A O 1
ATOM 1691 N N . ARG A 1 216 ? 2.746 -20.868 46.680 1.00 46.62 216 ARG A N 1
ATOM 1692 C CA . ARG A 1 216 ? 3.308 -20.857 45.313 1.00 46.62 216 ARG A CA 1
ATOM 1693 C C . ARG A 1 216 ? 2.889 -19.615 44.520 1.00 46.62 216 ARG A C 1
ATOM 1695 O O . ARG A 1 216 ? 3.732 -19.025 43.852 1.00 46.62 216 ARG A O 1
ATOM 1702 N N . LEU A 1 217 ? 1.641 -19.159 44.658 1.00 45.12 217 LEU A N 1
ATOM 1703 C CA . LEU A 1 217 ? 1.149 -17.931 44.012 1.00 45.12 217 LEU A CA 1
ATOM 1704 C C . LEU A 1 217 ? 1.848 -16.663 44.532 1.00 45.12 217 LEU A C 1
ATOM 1706 O O . LEU A 1 217 ? 2.181 -15.773 43.749 1.00 45.12 217 LEU A O 1
ATOM 1710 N N . LEU A 1 218 ? 2.140 -16.593 45.834 1.00 47.91 218 LEU A N 1
ATOM 1711 C CA . LEU A 1 218 ? 2.876 -15.469 46.428 1.00 47.91 218 LEU A CA 1
ATOM 1712 C C . LEU A 1 218 ? 4.379 -15.488 46.096 1.00 47.91 218 LEU A C 1
ATOM 1714 O O . LEU A 1 218 ? 5.006 -14.429 46.047 1.00 47.91 218 LEU A O 1
ATOM 1718 N N . ALA A 1 219 ? 4.967 -16.657 45.816 1.00 42.59 219 ALA A N 1
ATOM 1719 C CA . ALA A 1 219 ? 6.360 -16.761 45.375 1.00 42.59 219 ALA A CA 1
ATOM 1720 C C . ALA A 1 219 ? 6.581 -16.177 43.962 1.00 42.59 219 ALA A C 1
ATOM 1722 O O . ALA A 1 219 ? 7.628 -15.582 43.707 1.00 42.59 219 ALA A O 1
ATOM 1723 N N . VAL A 1 220 ? 5.578 -16.251 43.077 1.00 44.75 220 VAL A N 1
ATOM 1724 C CA . VAL A 1 220 ? 5.626 -15.668 41.719 1.00 44.75 220 VAL A CA 1
ATOM 1725 C C . VAL A 1 220 ? 5.622 -14.128 41.751 1.00 44.75 220 VAL A C 1
ATOM 1727 O O . VAL A 1 220 ? 6.240 -13.489 40.902 1.00 44.75 220 VAL A O 1
ATOM 1730 N N . GLN A 1 221 ? 5.038 -13.506 42.783 1.00 43.69 221 GLN A N 1
ATOM 1731 C CA . GLN A 1 221 ? 5.020 -12.042 42.952 1.00 43.69 221 GLN A CA 1
ATOM 1732 C C . GLN A 1 221 ? 6.384 -11.414 43.301 1.00 43.69 221 GLN A C 1
ATOM 1734 O O . GLN A 1 221 ? 6.535 -10.196 43.203 1.00 43.69 221 GLN A O 1
ATOM 1739 N N . LYS A 1 222 ? 7.391 -12.205 43.705 1.00 40.06 222 LYS A N 1
ATOM 1740 C CA . LYS A 1 222 ? 8.730 -11.690 44.058 1.00 40.06 222 LYS A CA 1
ATOM 1741 C C . LYS A 1 222 ? 9.661 -11.464 42.862 1.00 40.06 222 LYS A C 1
ATOM 1743 O O . LYS A 1 222 ? 10.748 -10.915 43.051 1.00 40.06 222 LYS A O 1
ATOM 1748 N N . VAL A 1 223 ? 9.258 -11.820 41.643 1.00 34.00 223 VAL A N 1
ATOM 1749 C CA . VAL A 1 223 ? 10.036 -11.500 40.439 1.00 34.00 223 VAL A CA 1
ATOM 1750 C C . VAL A 1 223 ? 9.759 -10.043 40.057 1.00 34.00 223 VAL A C 1
ATOM 1752 O O . VAL A 1 223 ? 8.681 -9.705 39.575 1.00 34.00 223 VAL A O 1
ATOM 1755 N N . ARG A 1 224 ? 10.728 -9.151 40.313 1.00 34.47 224 ARG A N 1
ATOM 1756 C CA . ARG A 1 224 ? 10.686 -7.727 39.931 1.00 34.47 224 ARG A CA 1
ATOM 1757 C C . ARG A 1 224 ? 10.663 -7.581 38.404 1.00 34.47 224 ARG A C 1
ATOM 1759 O O . ARG A 1 224 ? 11.697 -7.351 37.786 1.00 34.47 224 ARG A O 1
ATOM 1766 N N . VAL A 1 225 ? 9.487 -7.665 37.798 1.00 36.28 225 VAL A N 1
ATOM 1767 C CA . VAL A 1 225 ? 9.243 -7.206 36.426 1.00 36.28 225 VAL A CA 1
ATOM 1768 C C . VAL A 1 225 ? 8.429 -5.919 36.518 1.00 36.28 225 VAL A C 1
ATOM 1770 O O . VAL A 1 225 ? 7.447 -5.858 37.252 1.00 36.28 225 VAL A O 1
ATOM 1773 N N . ARG A 1 226 ? 8.849 -4.857 35.819 1.00 35.00 226 ARG A N 1
ATOM 1774 C CA . ARG A 1 226 ? 8.043 -3.636 35.652 1.00 35.00 226 ARG A CA 1
ATOM 1775 C C . ARG A 1 226 ? 6.771 -4.014 34.892 1.00 35.00 226 ARG A C 1
ATOM 1777 O O . ARG A 1 226 ? 6.826 -4.239 33.688 1.00 35.00 226 ARG A O 1
ATOM 1784 N N . ILE A 1 227 ? 5.648 -4.107 35.597 1.00 36.97 227 ILE A N 1
ATOM 1785 C CA . ILE A 1 227 ? 4.352 -4.436 35.003 1.00 36.97 227 ILE A CA 1
ATOM 1786 C C . ILE A 1 227 ? 3.682 -3.135 34.514 1.00 36.97 227 ILE A C 1
ATOM 1788 O O . ILE A 1 227 ? 3.597 -2.179 35.291 1.00 36.97 227 ILE A O 1
ATOM 1792 N N . PRO A 1 228 ? 3.216 -3.061 33.253 1.00 33.12 228 PRO A N 1
ATOM 1793 C CA . PRO A 1 228 ? 2.547 -1.881 32.715 1.00 33.12 228 PRO A CA 1
ATOM 1794 C C . PRO A 1 228 ? 1.161 -1.641 33.358 1.00 33.12 228 PRO A C 1
ATOM 1796 O O . PRO A 1 228 ? 0.537 -2.573 33.883 1.00 33.12 228 PRO A O 1
ATOM 1799 N N . PRO A 1 229 ? 0.648 -0.394 33.310 1.00 40.09 229 PRO A N 1
ATOM 1800 C CA . PRO A 1 229 ? -0.564 0.039 34.020 1.00 40.09 229 PRO A CA 1
ATOM 1801 C C . PRO A 1 229 ? -1.881 -0.644 33.593 1.00 40.09 229 PRO A C 1
ATOM 1803 O O . PRO A 1 229 ? -2.898 -0.432 34.252 1.00 40.09 229 PRO A O 1
ATOM 1806 N N . SER A 1 230 ? -1.875 -1.496 32.562 1.00 38.78 230 SER A N 1
ATOM 1807 C CA . SER A 1 230 ? -3.032 -2.271 32.083 1.00 38.78 230 SER A CA 1
ATOM 1808 C C . SER A 1 230 ? -3.398 -3.488 32.953 1.00 38.78 230 SER A C 1
ATOM 1810 O O . SER A 1 230 ? -4.465 -4.066 32.785 1.00 38.78 230 SER A O 1
ATOM 1812 N N . THR A 1 231 ? -2.576 -3.860 33.940 1.00 42.75 231 THR A N 1
ATOM 1813 C CA . THR A 1 231 ? -2.828 -5.018 34.833 1.00 42.75 231 THR A CA 1
ATOM 1814 C C . THR A 1 231 ? -3.688 -4.719 36.067 1.00 42.75 231 THR A C 1
ATOM 1816 O O . THR A 1 231 ? -3.915 -5.604 36.893 1.00 42.75 231 THR A O 1
ATOM 1819 N N . LYS A 1 232 ? -4.240 -3.504 36.184 1.00 42.03 232 LYS A N 1
ATOM 1820 C CA . LYS A 1 232 ? -5.143 -3.105 37.285 1.00 42.03 232 LYS A CA 1
ATOM 1821 C C . LYS A 1 232 ? -6.474 -3.880 37.329 1.00 42.03 232 LYS A C 1
ATOM 1823 O O . LYS A 1 232 ? -7.216 -3.733 38.294 1.00 42.03 232 LYS A O 1
ATOM 1828 N N . ILE A 1 233 ? -6.765 -4.703 36.319 1.00 47.94 233 ILE A N 1
ATOM 1829 C CA . ILE A 1 233 ? -8.018 -5.462 36.194 1.00 47.94 233 ILE A CA 1
ATOM 1830 C C . ILE A 1 233 ? -7.916 -6.863 36.837 1.00 47.94 233 ILE A C 1
ATOM 1832 O O . ILE A 1 233 ? -8.897 -7.346 37.398 1.00 47.94 233 ILE A O 1
ATOM 1836 N N . CYS A 1 234 ? -6.736 -7.501 36.859 1.00 39.88 234 CYS A N 1
ATOM 1837 C CA . CYS A 1 234 ? -6.593 -8.877 37.376 1.00 39.88 234 CYS A CA 1
ATOM 1838 C C . CYS A 1 234 ? -6.295 -8.961 38.885 1.00 39.88 234 CYS A C 1
ATOM 1840 O O . CYS A 1 234 ? -6.643 -9.945 39.540 1.00 39.88 234 CYS A O 1
ATOM 1842 N N . THR A 1 235 ? -5.675 -7.935 39.471 1.00 48.66 235 THR A N 1
ATOM 1843 C CA . THR A 1 235 ? -5.356 -7.887 40.909 1.00 48.66 235 THR A CA 1
ATOM 1844 C C . THR A 1 235 ? -6.590 -7.910 41.827 1.00 48.66 235 THR A C 1
ATOM 1846 O O . THR A 1 235 ? -6.546 -8.627 42.828 1.00 48.66 235 THR A O 1
ATOM 1849 N N . PRO A 1 236 ? -7.707 -7.218 41.520 1.00 51.31 236 PRO A N 1
ATOM 1850 C CA . PRO A 1 236 ? -8.925 -7.282 42.330 1.00 51.31 236 PRO A CA 1
ATOM 1851 C C . PRO A 1 236 ? -9.565 -8.677 42.365 1.00 51.31 236 PRO A C 1
ATOM 1853 O O . PRO A 1 236 ? -10.038 -9.087 43.420 1.00 51.31 236 PRO A O 1
ATOM 1856 N N . PHE A 1 237 ? -9.534 -9.427 41.256 1.00 47.81 237 PHE A N 1
ATOM 1857 C CA . PHE A 1 237 ? -10.119 -10.773 41.165 1.00 47.81 237 PHE A CA 1
ATOM 1858 C C . PHE A 1 237 ? -9.348 -11.805 41.998 1.00 47.81 237 PHE A C 1
ATOM 1860 O O . PHE A 1 237 ? -9.946 -12.546 42.780 1.00 47.81 237 PHE A O 1
ATOM 1867 N N . LEU A 1 238 ? -8.013 -11.805 41.903 1.00 48.78 238 LEU A N 1
ATOM 1868 C CA . LEU A 1 238 ? -7.168 -12.709 42.689 1.00 48.78 238 LEU A CA 1
ATOM 1869 C C . LEU A 1 238 ? -7.282 -12.414 44.197 1.00 48.78 238 LEU A C 1
ATOM 1871 O O . LEU A 1 238 ? -7.380 -13.328 45.015 1.00 48.78 238 LEU A O 1
ATOM 1875 N N . VAL A 1 239 ? -7.334 -11.128 44.568 1.00 53.19 239 VAL A N 1
ATOM 1876 C CA . VAL A 1 239 ? -7.507 -10.691 45.963 1.00 53.19 239 VAL A CA 1
ATOM 1877 C C . VAL A 1 239 ? -8.913 -11.002 46.479 1.00 53.19 239 VAL A C 1
ATOM 1879 O O . VAL A 1 239 ? -9.044 -11.423 47.626 1.00 53.19 239 VAL A O 1
ATOM 1882 N N . ALA A 1 240 ? -9.957 -10.871 45.655 1.00 53.31 240 ALA A N 1
ATOM 1883 C CA . ALA A 1 240 ? -11.320 -11.236 46.031 1.00 53.31 240 ALA A CA 1
ATOM 1884 C C . ALA A 1 240 ? -11.452 -12.739 46.322 1.00 53.31 240 ALA A C 1
ATOM 1886 O O . ALA A 1 240 ? -12.083 -13.095 47.318 1.00 53.31 240 ALA A O 1
ATOM 1887 N N . HIS A 1 241 ? -10.814 -13.609 45.529 1.00 50.22 241 HIS A N 1
ATOM 1888 C CA . HIS A 1 241 ? -10.797 -15.061 45.756 1.00 50.22 241 HIS A CA 1
ATOM 1889 C C . HIS A 1 241 ? -9.978 -15.485 46.980 1.00 50.22 241 HIS A C 1
ATOM 1891 O O . HIS A 1 241 ? -10.439 -16.311 47.770 1.00 50.22 241 HIS A O 1
ATOM 1897 N N . ILE A 1 242 ? -8.808 -14.879 47.206 1.00 52.78 242 ILE A N 1
ATOM 1898 C CA . ILE A 1 242 ? -8.030 -15.114 48.434 1.00 52.78 242 ILE A CA 1
ATOM 1899 C C . ILE A 1 242 ? -8.818 -14.624 49.660 1.00 52.78 242 ILE A C 1
ATOM 1901 O O . ILE A 1 242 ? -8.869 -15.319 50.674 1.00 52.78 242 ILE A O 1
ATOM 1905 N N . ALA A 1 243 ? -9.493 -13.474 49.560 1.00 52.91 243 ALA A N 1
ATOM 1906 C CA . ALA A 1 243 ? -10.319 -12.929 50.634 1.00 52.91 243 ALA A CA 1
ATOM 1907 C C . ALA A 1 243 ? -11.550 -13.798 50.932 1.00 52.91 243 ALA A C 1
ATOM 1909 O O . ALA A 1 243 ? -11.872 -13.977 52.104 1.00 52.91 243 ALA A O 1
ATOM 1910 N N . THR A 1 244 ? -12.203 -14.386 49.921 1.00 52.75 244 THR A N 1
ATOM 1911 C CA . THR A 1 244 ? -13.323 -15.324 50.142 1.00 52.75 244 THR A CA 1
ATOM 1912 C C . THR A 1 244 ? -12.847 -16.641 50.750 1.00 52.75 244 THR A C 1
ATOM 1914 O O . THR A 1 244 ? -13.482 -17.127 51.683 1.00 52.75 244 THR A O 1
ATOM 1917 N N . GLY A 1 245 ? -11.699 -17.175 50.314 1.00 49.28 245 GLY A N 1
ATOM 1918 C CA . GLY A 1 245 ? -11.089 -18.367 50.913 1.00 49.28 245 GLY A CA 1
ATOM 1919 C C . GLY A 1 245 ? -10.695 -18.169 52.381 1.00 49.28 245 GLY A C 1
ATOM 1920 O O . GLY A 1 245 ? -11.019 -19.004 53.222 1.00 49.28 245 GLY A O 1
ATOM 1921 N N . TYR A 1 246 ? -10.076 -17.032 52.718 1.00 50.50 246 TYR A N 1
ATOM 1922 C CA . TYR A 1 246 ? -9.747 -16.686 54.107 1.00 50.50 246 TYR A CA 1
ATOM 1923 C C . TYR A 1 246 ? -10.995 -16.431 54.967 1.00 50.50 246 TYR A C 1
ATOM 1925 O O . TYR A 1 246 ? -11.018 -16.823 56.132 1.00 50.50 246 TYR A O 1
ATOM 1933 N N . PHE A 1 247 ? -12.050 -15.817 54.418 1.00 46.62 247 PHE A N 1
ATOM 1934 C CA . PHE A 1 247 ? -13.302 -15.596 55.154 1.00 46.62 247 PHE A CA 1
ATOM 1935 C C . PHE A 1 247 ? -14.061 -16.896 55.441 1.00 46.62 247 PHE A C 1
ATOM 1937 O O . PHE A 1 247 ? -14.662 -17.034 56.507 1.00 46.62 247 PHE A O 1
ATOM 1944 N N . GLN A 1 248 ? -14.016 -17.863 54.523 1.00 42.31 248 GLN A N 1
ATOM 1945 C CA . GLN A 1 248 ? -14.694 -19.147 54.691 1.00 42.31 248 GLN A CA 1
ATOM 1946 C C . GLN A 1 248 ? -14.001 -20.022 55.752 1.00 42.31 248 GLN A C 1
ATOM 1948 O O . GLN A 1 248 ? -14.688 -20.658 56.545 1.00 42.31 248 GLN A O 1
ATOM 1953 N N . VAL A 1 249 ? -12.667 -19.949 55.867 1.00 43.12 249 VAL A N 1
ATOM 1954 C CA . VAL A 1 249 ? -11.884 -20.610 56.937 1.00 43.12 249 VAL A CA 1
ATOM 1955 C C . VAL A 1 249 ? -12.120 -19.977 58.319 1.00 43.12 249 VAL A C 1
ATOM 1957 O O . VAL A 1 249 ? -12.066 -20.665 59.335 1.00 43.12 249 VAL A O 1
ATOM 1960 N N . LEU A 1 250 ? -12.446 -18.682 58.382 1.00 45.06 250 LEU A N 1
ATOM 1961 C CA . LEU A 1 250 ? -12.804 -17.994 59.633 1.00 45.06 250 LEU A CA 1
ATOM 1962 C C . LEU A 1 250 ? -14.236 -18.294 60.117 1.00 45.06 250 LEU A C 1
ATOM 1964 O O . LEU A 1 250 ? -14.579 -17.934 61.241 1.00 45.06 250 LEU A O 1
ATOM 1968 N N . SER A 1 251 ? -15.064 -18.931 59.282 1.00 44.28 251 SER A N 1
ATOM 1969 C CA . SER A 1 251 ? -16.486 -19.196 59.555 1.00 44.28 251 SER A CA 1
ATOM 1970 C C . SER A 1 251 ? -16.762 -20.621 60.058 1.00 44.28 251 SER A C 1
ATOM 1972 O O . SER A 1 251 ? -17.868 -20.904 60.509 1.00 44.28 251 SER A O 1
ATOM 1974 N N . SER A 1 252 ? -15.777 -21.521 59.984 1.00 37.19 252 SER A N 1
ATOM 1975 C CA . SER A 1 252 ? -15.866 -22.898 60.479 1.00 37.19 252 SER A CA 1
ATOM 1976 C C . SER A 1 252 ? -15.450 -22.978 61.953 1.00 37.19 252 SER A C 1
ATOM 1978 O O . SER A 1 252 ? -14.316 -22.676 62.321 1.00 37.19 252 SER A O 1
ATOM 1980 N N . SER A 1 253 ? -16.392 -23.397 62.792 1.00 42.22 253 SER A N 1
ATOM 1981 C CA . SER A 1 253 ? -16.440 -23.348 64.262 1.00 42.22 253 SER A CA 1
ATOM 1982 C C . SER A 1 253 ? -15.389 -24.173 65.034 1.00 42.22 253 SER A C 1
ATOM 1984 O O . SER A 1 253 ? -15.592 -24.444 66.215 1.00 42.22 253 SER A O 1
ATOM 1986 N N . GLY A 1 254 ? -14.283 -24.591 64.410 1.00 42.22 254 GLY A N 1
ATOM 1987 C CA . GLY A 1 254 ? -13.381 -25.627 64.940 1.00 42.22 254 GLY A CA 1
ATOM 1988 C C . GLY A 1 254 ? -11.920 -25.235 65.195 1.00 42.22 254 GLY A C 1
ATOM 1989 O O . GLY A 1 254 ? -11.142 -26.091 65.602 1.00 42.22 254 GLY A O 1
ATOM 1990 N N . LEU A 1 255 ? -11.498 -23.983 64.981 1.00 41.94 255 LEU A N 1
ATOM 1991 C CA . LEU A 1 255 ? -10.088 -23.591 65.161 1.00 41.94 255 LEU A CA 1
ATOM 1992 C C . LEU A 1 255 ? -9.862 -22.930 66.531 1.00 41.94 255 LEU A C 1
ATOM 1994 O O . LEU A 1 255 ? -10.232 -21.779 66.768 1.00 41.94 255 LEU A O 1
ATOM 1998 N N . SER A 1 256 ? -9.246 -23.675 67.450 1.00 47.00 256 SER A N 1
ATOM 1999 C CA . SER A 1 256 ? -9.064 -23.317 68.864 1.00 47.00 256 SER A CA 1
ATOM 2000 C C . SER A 1 256 ? -8.049 -22.193 69.135 1.00 47.00 256 SER A C 1
ATOM 2002 O O . SER A 1 256 ? -7.980 -21.707 70.265 1.00 47.00 256 SER A O 1
ATOM 2004 N N . THR A 1 257 ? -7.323 -21.685 68.132 1.00 47.50 257 THR A N 1
ATOM 2005 C CA . THR A 1 257 ? -6.390 -20.551 68.284 1.00 47.50 257 THR A CA 1
ATOM 2006 C C . THR A 1 257 ? -6.388 -19.633 67.049 1.00 47.50 257 THR A C 1
ATOM 2008 O O . THR A 1 257 ? -5.662 -19.830 66.081 1.00 47.50 257 THR A O 1
ATOM 2011 N N . LEU A 1 258 ? -7.195 -18.566 67.065 1.00 65.31 258 LEU A N 1
ATOM 2012 C CA . LEU A 1 258 ? -7.210 -17.552 65.997 1.00 65.31 258 LEU A CA 1
ATOM 2013 C C . LEU A 1 258 ? -6.034 -16.574 66.161 1.00 65.31 258 LEU A C 1
ATOM 2015 O O . LEU A 1 258 ? -6.201 -15.435 66.602 1.00 65.31 258 LEU A O 1
ATOM 2019 N N . TYR A 1 259 ? -4.822 -17.021 65.840 1.00 72.06 259 TYR A N 1
ATOM 2020 C CA . TYR A 1 259 ? -3.653 -16.150 65.740 1.00 72.06 259 TYR A CA 1
ATOM 2021 C C . TYR A 1 259 ? -3.636 -15.454 64.376 1.00 72.06 259 TYR A C 1
ATOM 2023 O O . TYR A 1 259 ? -3.595 -16.101 63.332 1.00 72.06 259 TYR A O 1
ATOM 2031 N N . CYS A 1 260 ? -3.674 -14.123 64.355 1.00 75.62 260 CYS A N 1
ATOM 2032 C CA . CYS A 1 260 ? -3.592 -13.392 63.097 1.00 75.62 260 CYS A CA 1
ATOM 2033 C C . CYS A 1 260 ? -2.133 -13.261 62.661 1.00 75.62 260 CYS A C 1
ATOM 2035 O O . CYS A 1 260 ? -1.360 -12.538 63.288 1.00 75.62 260 CYS A O 1
ATOM 2037 N N . GLU A 1 261 ? -1.758 -13.881 61.545 1.00 75.69 261 GLU A N 1
ATOM 2038 C CA . GLU A 1 261 ? -0.374 -13.825 61.064 1.00 75.69 261 GLU A CA 1
ATOM 2039 C C . GLU A 1 261 ? 0.103 -12.421 60.668 1.00 75.69 261 GLU A C 1
ATOM 2041 O O . GLU A 1 261 ? 1.301 -12.144 60.733 1.00 75.69 261 GLU A O 1
ATOM 2046 N N . MET A 1 262 ? -0.818 -11.526 60.302 1.00 71.00 262 MET A N 1
ATOM 2047 C CA . MET A 1 262 ? -0.509 -10.159 59.870 1.00 71.00 262 MET A CA 1
ATOM 2048 C C . MET A 1 262 ? -0.076 -9.262 61.032 1.00 71.00 262 MET A C 1
ATOM 2050 O O . MET A 1 262 ? 0.927 -8.547 60.948 1.00 71.00 262 MET A O 1
ATOM 2054 N N . CYS A 1 263 ? -0.841 -9.281 62.124 1.00 76.06 263 CYS A N 1
ATOM 2055 C CA . CYS A 1 263 ? -0.557 -8.460 63.300 1.00 76.06 263 CYS A CA 1
ATOM 2056 C C . CYS A 1 263 ? 0.140 -9.238 64.420 1.00 76.06 263 CYS A C 1
ATOM 2058 O O . CYS A 1 263 ? 0.545 -8.616 65.392 1.00 76.06 263 CYS A O 1
ATOM 2060 N N . LYS A 1 264 ? 0.301 -10.561 64.276 1.00 83.62 264 LYS A N 1
ATOM 2061 C CA . LYS A 1 264 ? 0.947 -11.457 65.245 1.00 83.62 264 LYS A CA 1
ATOM 2062 C C . LYS A 1 264 ? 0.279 -11.444 66.634 1.00 83.62 264 LYS A C 1
ATOM 2064 O O . LYS A 1 264 ? 0.936 -11.665 67.644 1.00 83.62 264 LYS A O 1
ATOM 2069 N N . LEU A 1 265 ? -1.039 -11.207 66.675 1.00 76.19 265 LEU A N 1
ATOM 2070 C CA . LEU A 1 265 ? -1.844 -11.146 67.906 1.00 76.19 265 LEU A CA 1
ATOM 2071 C C . LEU A 1 265 ? -2.917 -12.242 67.921 1.00 76.19 265 LEU A C 1
ATOM 2073 O O . LEU A 1 265 ? -3.496 -12.568 66.880 1.00 76.19 265 LEU A O 1
ATOM 2077 N N . ASN A 1 266 ? -3.198 -12.777 69.111 1.00 75.69 266 ASN A N 1
ATOM 2078 C CA . ASN A 1 266 ? -4.250 -13.765 69.346 1.00 75.69 266 ASN A CA 1
ATOM 2079 C C . ASN A 1 266 ? -5.617 -13.067 69.472 1.00 75.69 266 ASN A C 1
ATOM 2081 O O . ASN A 1 266 ? -5.840 -12.258 70.375 1.00 75.69 266 ASN A O 1
ATOM 2085 N N . TYR A 1 267 ? -6.539 -13.385 68.562 1.00 68.94 267 TYR A N 1
ATOM 2086 C CA . TYR A 1 267 ? -7.823 -12.700 68.413 1.00 68.94 267 TYR A CA 1
ATOM 2087 C C . TYR A 1 267 ? -8.720 -12.800 69.659 1.00 68.94 267 TYR A C 1
ATOM 2089 O O . TYR A 1 267 ? -9.495 -11.881 69.921 1.00 68.94 267 TYR A O 1
ATOM 2097 N N . ARG A 1 268 ? -8.610 -13.882 70.449 1.00 70.62 268 ARG A N 1
ATOM 2098 C CA . ARG A 1 268 ? -9.447 -14.085 71.649 1.00 70.62 268 ARG A CA 1
ATOM 2099 C C . ARG A 1 268 ? -9.033 -13.218 72.837 1.00 70.62 268 ARG A C 1
ATOM 2101 O O . ARG A 1 268 ? -9.901 -12.791 73.586 1.00 70.62 268 ARG A O 1
ATOM 2108 N N . GLN A 1 269 ? -7.740 -12.955 73.009 1.00 67.88 269 GLN A N 1
ATOM 2109 C CA . GLN A 1 269 ? -7.233 -12.260 74.200 1.00 67.88 269 GLN A CA 1
ATOM 2110 C C . GLN A 1 269 ? -7.243 -10.737 74.040 1.00 67.88 269 GLN A C 1
ATOM 2112 O O . GLN A 1 269 ? -7.448 -10.016 75.009 1.00 67.88 269 GLN A O 1
ATOM 2117 N N . LEU A 1 270 ? -7.042 -10.237 72.817 1.00 78.62 270 LEU A N 1
ATOM 2118 C CA . LEU A 1 270 ? -6.769 -8.819 72.571 1.00 78.62 270 LEU A CA 1
ATOM 2119 C C . LEU A 1 270 ? -7.500 -8.313 71.321 1.00 78.62 270 LEU A C 1
ATOM 2121 O O . LEU A 1 270 ? -6.921 -7.675 70.443 1.00 78.62 270 LEU A O 1
ATOM 2125 N N . LYS A 1 271 ? -8.806 -8.595 71.217 1.00 78.31 271 LYS A N 1
ATOM 2126 C CA . LYS A 1 271 ? -9.641 -8.182 70.071 1.00 78.31 271 LYS A CA 1
ATOM 2127 C C . LYS A 1 271 ? -9.558 -6.674 69.798 1.00 78.31 271 LYS A C 1
ATOM 2129 O O . LYS A 1 271 ? -9.521 -6.254 68.641 1.00 78.31 271 LYS A O 1
ATOM 2134 N N . SER A 1 272 ? -9.516 -5.856 70.849 1.00 79.56 272 SER A N 1
ATOM 2135 C CA . SER A 1 272 ? -9.418 -4.397 70.742 1.00 79.56 272 SER A CA 1
ATOM 2136 C C . SER A 1 272 ? -8.066 -3.940 70.183 1.00 79.56 272 SER A C 1
ATOM 2138 O O . SER A 1 272 ? -8.050 -3.095 69.291 1.00 79.56 272 SER A O 1
ATOM 2140 N N . GLU A 1 273 ? -6.947 -4.514 70.629 1.00 80.75 273 GLU A N 1
ATOM 2141 C CA . GLU A 1 273 ? -5.612 -4.199 70.096 1.00 80.75 273 GLU A CA 1
ATOM 2142 C C . GLU A 1 273 ? -5.405 -4.753 68.688 1.00 80.75 273 GLU A C 1
ATOM 2144 O O . GLU A 1 273 ? -4.854 -4.066 67.834 1.00 80.75 273 GLU A O 1
ATOM 2149 N N . HIS A 1 274 ? -5.928 -5.945 68.397 1.00 82.31 274 HIS A N 1
ATOM 2150 C CA . HIS A 1 274 ? -5.913 -6.529 67.060 1.00 82.31 274 HIS A CA 1
ATOM 2151 C C . HIS A 1 274 ? -6.565 -5.592 66.031 1.00 82.31 274 HIS A C 1
ATOM 2153 O O . HIS A 1 274 ? -5.937 -5.225 65.033 1.00 82.31 274 HIS A O 1
ATOM 2159 N N . MET A 1 275 ? -7.790 -5.134 66.319 1.00 76.12 275 MET A N 1
ATOM 2160 C CA . MET A 1 275 ? -8.537 -4.208 65.460 1.00 76.12 275 MET A CA 1
ATOM 2161 C C . MET A 1 275 ? -7.912 -2.806 65.397 1.00 76.12 275 MET A C 1
ATOM 2163 O O . MET A 1 275 ? -8.156 -2.071 64.439 1.00 76.12 275 MET A O 1
ATOM 2167 N N . ARG A 1 276 ? -7.121 -2.420 66.407 1.00 83.31 276 ARG A N 1
ATOM 2168 C CA . ARG A 1 276 ? -6.400 -1.138 66.455 1.00 83.31 276 ARG A CA 1
ATOM 2169 C C . ARG A 1 276 ? -4.993 -1.207 65.867 1.00 83.31 276 ARG A C 1
ATOM 2171 O O . ARG A 1 276 ? -4.424 -0.147 65.614 1.00 83.31 276 ARG A O 1
ATOM 2178 N N . SER A 1 277 ? -4.451 -2.401 65.619 1.00 88.31 277 SER A N 1
ATOM 2179 C CA . SER A 1 277 ? -3.107 -2.558 65.071 1.00 88.31 277 SER A CA 1
ATOM 2180 C C . SER A 1 277 ? -3.002 -1.902 63.691 1.00 88.31 277 SER A C 1
ATOM 2182 O O . SER A 1 277 ? -3.844 -2.106 62.813 1.00 88.31 277 SER A O 1
ATOM 2184 N N . GLU A 1 278 ? -1.943 -1.120 63.484 1.00 85.88 278 GLU A N 1
ATOM 2185 C CA . GLU A 1 278 ? -1.686 -0.396 62.229 1.00 85.88 278 GLU A CA 1
ATOM 2186 C C . GLU A 1 278 ? -1.697 -1.323 61.004 1.00 85.88 278 GLU A C 1
ATOM 2188 O O . GLU A 1 278 ? -2.240 -0.986 59.953 1.00 85.88 278 GLU A O 1
ATOM 2193 N N . ARG A 1 279 ? -1.170 -2.546 61.147 1.00 77.38 279 ARG A N 1
ATOM 2194 C CA . ARG A 1 279 ? -1.173 -3.544 60.066 1.00 77.38 279 ARG A CA 1
ATOM 2195 C C . ARG A 1 279 ? -2.585 -3.996 59.694 1.00 77.38 279 ARG A C 1
ATOM 2197 O O . ARG A 1 279 ? -2.876 -4.152 58.511 1.00 77.38 279 ARG A O 1
ATOM 2204 N N . HIS A 1 280 ? -3.466 -4.180 60.677 1.00 81.62 280 HIS A N 1
ATOM 2205 C CA . HIS A 1 280 ? -4.845 -4.583 60.416 1.00 81.62 280 HIS A CA 1
ATOM 2206 C C . HIS A 1 280 ? -5.687 -3.421 59.870 1.00 81.62 280 HIS A C 1
ATOM 2208 O O . HIS A 1 280 ? -6.519 -3.641 58.991 1.00 81.62 280 HIS A O 1
ATOM 2214 N N . LYS A 1 281 ? -5.427 -2.177 60.302 1.00 84.75 281 LYS A N 1
ATOM 2215 C CA . LYS A 1 281 ? -6.040 -0.974 59.710 1.00 84.75 281 LYS A CA 1
ATOM 2216 C C . LYS A 1 281 ? -5.698 -0.829 58.229 1.00 84.75 281 LYS A C 1
ATOM 2218 O O . LYS A 1 281 ? -6.615 -0.740 57.421 1.00 84.75 281 LYS A O 1
ATOM 2223 N N . LYS A 1 282 ? -4.414 -0.920 57.864 1.00 80.62 282 LYS A N 1
ATOM 2224 C CA . LYS A 1 282 ? -3.969 -0.834 56.460 1.00 80.62 282 LYS A CA 1
ATOM 2225 C C . LYS A 1 282 ? -4.564 -1.939 55.592 1.00 80.62 282 LYS A C 1
ATOM 2227 O O . LYS A 1 282 ? -4.998 -1.685 54.474 1.00 80.62 282 LYS A O 1
ATOM 2232 N N . MET A 1 283 ? -4.644 -3.162 56.117 1.00 80.38 283 MET A N 1
ATOM 2233 C CA . MET A 1 283 ? -5.289 -4.271 55.411 1.00 80.38 283 MET A CA 1
ATOM 2234 C C . MET A 1 283 ? -6.791 -4.028 55.221 1.00 80.38 283 MET A C 1
ATOM 2236 O O . MET A 1 283 ? -7.327 -4.261 54.141 1.00 80.38 283 MET A O 1
ATOM 2240 N N . ARG A 1 284 ? -7.475 -3.514 56.246 1.00 79.81 284 ARG A N 1
ATOM 2241 C CA . ARG A 1 284 ? -8.893 -3.159 56.161 1.00 79.81 284 ARG A CA 1
ATOM 2242 C C . ARG A 1 284 ? -9.134 -2.035 55.150 1.00 79.81 284 ARG A C 1
ATOM 2244 O O . ARG A 1 284 ? -10.051 -2.150 54.348 1.00 79.81 284 ARG A O 1
ATOM 2251 N N . GLU A 1 285 ? -8.318 -0.987 55.159 1.00 79.31 285 GLU A N 1
ATOM 2252 C CA . GLU A 1 285 ? -8.378 0.118 54.190 1.00 79.31 285 GLU A CA 1
ATOM 2253 C C . GLU A 1 285 ? -8.137 -0.359 52.758 1.00 79.31 285 GLU A C 1
ATOM 2255 O O . GLU A 1 285 ? -8.844 0.069 51.852 1.00 79.31 285 GLU A O 1
ATOM 2260 N N . PHE A 1 286 ? -7.216 -1.305 52.561 1.00 78.25 286 PHE A N 1
ATOM 2261 C CA . PHE A 1 286 ? -6.965 -1.920 51.259 1.00 78.25 286 PHE A CA 1
ATOM 2262 C C . PHE A 1 286 ? -8.147 -2.769 50.761 1.00 78.25 286 PHE A C 1
ATOM 2264 O O . PHE A 1 286 ? -8.476 -2.750 49.577 1.00 78.25 286 PHE A O 1
ATOM 2271 N N . LEU A 1 287 ? -8.818 -3.497 51.660 1.00 72.25 287 LEU A N 1
ATOM 2272 C CA . LEU A 1 287 ? -9.924 -4.393 51.306 1.00 72.25 287 LEU A CA 1
ATOM 2273 C C . LEU A 1 287 ? -11.284 -3.680 51.191 1.00 72.25 287 LEU A C 1
ATOM 2275 O O . LEU A 1 287 ? -12.161 -4.174 50.489 1.00 72.25 287 LEU A O 1
ATOM 2279 N N . ILE A 1 288 ? -11.488 -2.524 51.837 1.00 75.94 288 ILE A N 1
ATOM 2280 C CA . ILE A 1 288 ? -12.767 -1.784 51.812 1.00 75.94 288 ILE A CA 1
ATOM 2281 C C . ILE A 1 288 ? -13.233 -1.414 50.387 1.00 75.94 288 ILE A C 1
ATOM 2283 O O . ILE A 1 288 ? -14.415 -1.628 50.103 1.00 75.94 288 ILE A O 1
ATOM 2287 N N . PRO A 1 289 ? -12.381 -0.879 49.489 1.00 71.75 289 PRO A N 1
ATOM 2288 C CA . PRO A 1 289 ? -12.769 -0.581 48.111 1.00 71.75 289 PRO A CA 1
ATOM 2289 C C . PRO A 1 289 ? -13.164 -1.842 47.343 1.00 71.75 289 PRO A C 1
ATOM 2291 O O . PRO A 1 289 ? -14.171 -1.840 46.644 1.00 71.75 289 PRO A O 1
ATOM 2294 N N . ILE A 1 290 ? -12.427 -2.939 47.543 1.00 68.50 290 ILE A N 1
ATOM 2295 C CA . ILE A 1 290 ? -12.692 -4.223 46.886 1.00 68.50 290 ILE A CA 1
ATOM 2296 C C . ILE A 1 290 ? -14.038 -4.777 47.364 1.00 68.50 290 ILE A C 1
ATOM 2298 O O . ILE A 1 290 ? -14.893 -5.075 46.540 1.00 68.50 290 ILE A O 1
ATOM 2302 N N . CYS A 1 291 ? -14.286 -4.799 48.678 1.00 64.94 291 CYS A N 1
ATOM 2303 C CA . CYS A 1 291 ? -15.558 -5.237 49.264 1.00 64.94 291 CYS A CA 1
ATOM 2304 C C . CYS A 1 291 ? -16.763 -4.361 48.878 1.00 64.94 291 CYS A C 1
ATOM 2306 O O . CYS A 1 291 ? -17.893 -4.842 48.952 1.00 64.94 291 CYS A O 1
ATOM 2308 N N . LYS A 1 292 ? -16.548 -3.087 48.513 1.00 68.50 292 LYS A N 1
ATOM 2309 C CA . LYS A 1 292 ? -17.600 -2.203 47.979 1.00 68.50 292 LYS A CA 1
ATOM 2310 C C . LYS A 1 292 ? -17.966 -2.553 46.538 1.00 68.50 292 LYS A C 1
ATOM 2312 O O . LYS A 1 292 ? -19.136 -2.473 46.199 1.00 68.50 292 LYS A O 1
ATOM 2317 N N . VAL A 1 293 ? -16.987 -2.922 45.714 1.00 64.44 293 VAL A N 1
ATOM 2318 C CA . VAL A 1 293 ? -17.212 -3.269 44.301 1.00 64.44 293 VAL A CA 1
ATOM 2319 C C . VAL A 1 293 ? -17.776 -4.686 44.158 1.00 64.44 293 VAL A C 1
ATOM 2321 O O . VAL A 1 293 ? -18.576 -4.936 43.267 1.00 64.44 293 VAL A O 1
ATOM 2324 N N . SER A 1 294 ? -17.413 -5.609 45.054 1.00 56.28 294 SER A N 1
ATOM 2325 C CA . SER A 1 294 ? -17.824 -7.018 44.982 1.00 56.28 294 SER A CA 1
ATOM 2326 C C . SER A 1 294 ? -19.079 -7.389 45.791 1.00 56.28 294 SER A C 1
ATOM 2328 O O . SER A 1 294 ? -19.354 -8.576 45.948 1.00 56.28 294 SER A O 1
ATOM 2330 N N . ASN A 1 295 ? -19.829 -6.420 46.340 1.00 55.03 295 ASN A N 1
ATOM 2331 C CA . ASN A 1 295 ? -21.031 -6.647 47.173 1.00 55.03 295 ASN A CA 1
ATOM 2332 C C . ASN A 1 295 ? -20.852 -7.649 48.340 1.00 55.03 295 ASN A C 1
ATOM 2334 O O . ASN A 1 295 ? -21.809 -8.186 48.894 1.00 55.03 295 ASN A O 1
ATOM 2338 N N . LEU A 1 296 ? -19.616 -7.864 48.809 1.00 56.62 296 LEU A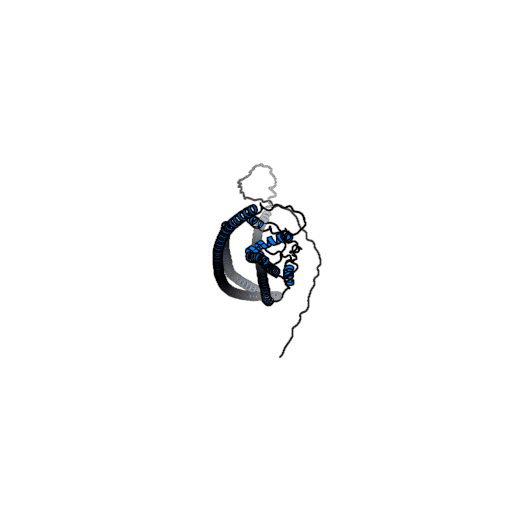 N 1
ATOM 2339 C CA . LEU A 1 296 ? -19.329 -8.756 49.943 1.00 56.62 296 LEU A CA 1
ATOM 2340 C C . LEU A 1 296 ? -19.847 -8.209 51.288 1.00 56.62 296 LEU A C 1
ATOM 2342 O O . LEU A 1 296 ? -19.865 -8.932 52.287 1.00 56.62 296 LEU A O 1
ATOM 2346 N N . ARG A 1 297 ? -20.284 -6.944 51.331 1.00 52.53 297 ARG A N 1
ATOM 2347 C CA . ARG A 1 297 ? -20.813 -6.277 52.532 1.00 52.53 297 ARG A CA 1
ATOM 2348 C C . ARG A 1 297 ? -22.017 -6.993 53.142 1.00 52.53 297 ARG A C 1
ATOM 2350 O O . ARG A 1 297 ? -22.085 -7.085 54.369 1.00 52.53 297 ARG A O 1
ATOM 2357 N N . ASP A 1 298 ? -22.895 -7.553 52.318 1.00 48.53 298 ASP A N 1
ATOM 2358 C CA . ASP A 1 298 ? -24.145 -8.155 52.797 1.00 48.53 298 ASP A CA 1
ATOM 2359 C C . ASP A 1 298 ? -23.912 -9.545 53.405 1.00 48.53 298 ASP A C 1
ATOM 2361 O O . ASP A 1 298 ? -24.572 -9.941 54.368 1.00 48.53 298 ASP A O 1
ATOM 2365 N N . ARG A 1 299 ? -22.880 -10.265 52.944 1.00 51.72 299 ARG A N 1
ATOM 2366 C CA . ARG A 1 299 ? -22.462 -11.548 53.539 1.00 51.72 299 ARG A CA 1
ATOM 2367 C C . ARG A 1 299 ? -21.668 -11.368 54.833 1.00 51.72 299 ARG A C 1
ATOM 2369 O O . ARG A 1 299 ? -21.861 -12.128 55.778 1.00 51.72 299 ARG A O 1
ATOM 2376 N N . VAL A 1 300 ? -20.807 -10.351 54.907 1.00 49.56 300 VAL A N 1
ATOM 2377 C CA . VAL A 1 300 ? -20.017 -10.048 56.117 1.00 49.56 300 VAL A CA 1
ATOM 2378 C C . VAL A 1 300 ? -20.900 -9.512 57.253 1.00 49.56 300 VAL A C 1
ATOM 2380 O O . VAL A 1 300 ? -20.621 -9.787 58.420 1.00 49.56 300 VAL A O 1
ATOM 2383 N N . SER A 1 301 ? -21.981 -8.798 56.928 1.00 48.28 301 SER A N 1
ATOM 2384 C CA . SER A 1 301 ? -22.957 -8.316 57.917 1.00 48.28 301 SER A CA 1
ATOM 2385 C C . SER A 1 301 ? -23.801 -9.468 58.484 1.00 48.28 301 SER A C 1
ATOM 2387 O O . SER A 1 301 ? -23.863 -9.622 59.697 1.00 48.28 301 SER A O 1
ATOM 2389 N N . ASN A 1 302 ? -24.286 -10.383 57.635 1.00 40.84 302 ASN A N 1
ATOM 2390 C CA . ASN A 1 302 ? -25.011 -11.589 58.069 1.00 40.84 302 ASN A CA 1
ATOM 2391 C C . ASN A 1 302 ? -24.166 -12.573 58.915 1.00 40.84 302 ASN A C 1
ATOM 2393 O O . ASN A 1 302 ? -24.691 -13.280 59.775 1.00 40.84 302 ASN A O 1
ATOM 2397 N N . LEU A 1 303 ? -22.844 -12.629 58.707 1.00 40.97 303 LEU A N 1
ATOM 2398 C CA . LEU A 1 303 ? -21.924 -13.428 59.536 1.00 40.97 303 LEU A CA 1
ATOM 2399 C C . LEU A 1 303 ? -21.685 -12.812 60.922 1.00 40.97 303 LEU A C 1
ATOM 2401 O O . LEU A 1 303 ? -21.518 -13.547 61.896 1.00 40.97 303 LEU A O 1
ATOM 2405 N N . ARG A 1 304 ? -21.699 -11.476 61.029 1.00 42.88 304 ARG A N 1
ATOM 2406 C CA . ARG A 1 304 ? -21.616 -10.773 62.318 1.00 42.88 304 ARG A CA 1
ATOM 2407 C C . ARG A 1 304 ? -22.819 -11.108 63.206 1.00 42.88 304 ARG A C 1
ATOM 2409 O O . ARG A 1 304 ? -22.625 -11.294 64.403 1.00 42.88 304 ARG A O 1
ATOM 2416 N N . ASP A 1 305 ? -24.000 -11.260 62.613 1.00 40.72 305 ASP A N 1
ATOM 2417 C CA . ASP A 1 305 ? -25.235 -11.557 63.345 1.00 40.72 305 ASP A CA 1
ATOM 2418 C C . ASP A 1 305 ? -25.356 -13.048 63.709 1.00 40.72 305 ASP A C 1
ATOM 2420 O O . ASP A 1 305 ? -25.826 -13.391 64.794 1.00 40.72 305 ASP A O 1
ATOM 2424 N N . ARG A 1 306 ? -24.822 -13.957 62.878 1.00 37.53 306 ARG A N 1
ATOM 2425 C CA . ARG A 1 306 ? -24.803 -15.402 63.176 1.00 37.53 306 ARG A CA 1
ATOM 2426 C C . ARG A 1 306 ? -23.828 -15.800 64.284 1.00 37.53 306 ARG A C 1
ATOM 2428 O O . ARG A 1 306 ? -24.195 -16.607 65.134 1.00 37.53 306 ARG A O 1
ATOM 2435 N N . VAL A 1 307 ? -22.631 -15.210 64.344 1.00 38.56 307 VAL A N 1
ATOM 2436 C CA . VAL A 1 307 ? -21.654 -15.489 65.422 1.00 38.56 307 VAL A CA 1
ATOM 2437 C C . VAL A 1 307 ? -22.135 -14.966 66.785 1.00 38.56 307 VAL A C 1
ATOM 2439 O O . VAL A 1 307 ? -21.738 -15.491 67.822 1.00 38.56 307 VAL A O 1
ATOM 2442 N N . SER A 1 308 ? -23.046 -13.990 66.803 1.00 37.97 308 SER A N 1
ATOM 2443 C CA . SER A 1 308 ? -23.727 -13.544 68.023 1.00 37.97 308 SER A CA 1
ATOM 2444 C C . SER A 1 308 ? -24.835 -14.492 68.505 1.00 37.97 308 SER A C 1
ATOM 2446 O O . SER A 1 308 ? -25.277 -14.345 69.640 1.00 37.97 308 SER A O 1
ATOM 2448 N N . SER A 1 309 ? -25.264 -15.468 67.694 1.00 33.88 309 SER A N 1
ATOM 2449 C CA . SER A 1 309 ? -26.401 -16.353 68.008 1.00 33.88 309 SER A CA 1
ATOM 2450 C C . SER A 1 309 ? -26.022 -17.746 68.533 1.00 33.88 309 SER A C 1
ATOM 2452 O O . SER A 1 309 ? -26.892 -18.474 69.002 1.00 33.88 309 SER A O 1
ATOM 2454 N N . THR A 1 310 ? -24.739 -18.129 68.514 1.00 32.09 310 THR A N 1
ATOM 2455 C CA . THR A 1 310 ? -24.288 -19.464 68.951 1.00 32.09 310 THR A CA 1
ATOM 2456 C C . THR A 1 310 ? -23.159 -19.385 69.978 1.00 32.09 310 THR A C 1
ATOM 2458 O O . THR A 1 310 ? -22.000 -19.612 69.644 1.00 32.09 310 THR A O 1
ATOM 2461 N N . CYS A 1 311 ? -23.502 -19.044 71.221 1.00 29.52 311 CYS A N 1
ATOM 2462 C CA . CYS A 1 311 ? -22.767 -19.397 72.442 1.00 29.52 311 CYS A CA 1
ATOM 2463 C C . CYS A 1 311 ? -23.662 -19.087 73.658 1.00 29.52 311 CYS A C 1
ATOM 2465 O O . CYS A 1 311 ? -23.939 -17.911 73.899 1.00 29.52 311 CYS A O 1
ATOM 2467 N N . PRO A 1 312 ? -24.096 -20.085 74.446 1.00 41.09 312 PRO A N 1
ATOM 2468 C CA . PRO A 1 312 ? -24.626 -19.857 75.779 1.00 41.09 312 PRO A CA 1
ATOM 2469 C C . PRO A 1 312 ? -23.461 -19.951 76.768 1.00 41.09 312 PRO A C 1
ATOM 2471 O O . PRO A 1 312 ? -22.862 -21.012 76.899 1.00 41.09 312 PRO A O 1
ATOM 2474 N N . LEU A 1 313 ? -23.105 -18.851 77.428 1.00 33.19 313 LEU A N 1
ATOM 2475 C CA . LEU A 1 313 ? -22.392 -18.868 78.708 1.00 33.19 313 LEU A CA 1
ATOM 2476 C C . LEU A 1 313 ? -22.425 -17.466 79.315 1.00 33.19 313 LEU A C 1
ATOM 2478 O O . LEU A 1 313 ? -22.035 -16.478 78.691 1.00 33.19 313 LEU A O 1
ATOM 2482 N N . GLU A 1 314 ? -22.944 -17.413 80.534 1.00 41.25 314 GLU A N 1
ATOM 2483 C CA . GLU A 1 314 ? -22.926 -16.258 81.415 1.00 41.25 314 GLU A CA 1
ATOM 2484 C C . GLU A 1 314 ? -21.487 -15.820 81.739 1.00 41.25 314 GLU A C 1
ATOM 2486 O O . GLU A 1 314 ? -20.574 -16.642 81.806 1.00 41.25 314 GLU A O 1
ATOM 2491 N N . VAL A 1 315 ? -21.324 -14.510 81.958 1.00 34.09 315 VAL A N 1
ATOM 2492 C CA . VAL A 1 315 ? -20.595 -13.833 83.055 1.00 34.09 315 VAL A CA 1
ATOM 2493 C C . VAL A 1 315 ? -20.067 -12.469 82.565 1.00 34.09 315 VAL A C 1
ATOM 2495 O O . VAL A 1 315 ? -19.141 -12.366 81.768 1.00 34.09 315 VAL A O 1
ATOM 2498 N N . SER A 1 316 ? -20.724 -11.425 83.080 1.00 40.84 316 SER A N 1
ATOM 2499 C CA . SER A 1 316 ? -20.237 -10.102 83.511 1.00 40.84 316 SER A CA 1
ATOM 2500 C C . SER A 1 316 ? -19.120 -9.374 82.739 1.00 40.84 316 SER A C 1
ATOM 2502 O O . SER A 1 316 ? -17.953 -9.746 82.789 1.00 40.84 316 SER A O 1
ATOM 2504 N N . GLY A 1 317 ? -19.453 -8.191 82.201 1.00 32.31 317 GLY A N 1
ATOM 2505 C CA . GLY A 1 317 ? -18.470 -7.162 81.834 1.00 32.31 317 GLY A CA 1
ATOM 2506 C C . GLY A 1 317 ? -19.051 -6.001 81.018 1.00 32.31 317 GLY A C 1
ATOM 2507 O O . GLY A 1 317 ? -19.202 -6.100 79.805 1.00 32.31 317 GLY A O 1
ATOM 2508 N N . LEU A 1 318 ? -19.373 -4.888 81.686 1.00 39.94 318 LEU A N 1
ATOM 2509 C CA . LEU A 1 318 ? -19.791 -3.607 81.090 1.00 39.94 318 LEU A CA 1
ATOM 2510 C C . LEU A 1 318 ? -18.696 -3.027 80.165 1.00 39.94 318 LEU A C 1
ATOM 2512 O O . LEU A 1 318 ? -17.508 -3.187 80.428 1.00 39.94 318 LEU A O 1
ATOM 2516 N N . THR A 1 319 ? -19.047 -2.357 79.058 1.00 32.94 319 THR A N 1
ATOM 2517 C CA . THR A 1 319 ? -19.050 -0.880 78.845 1.00 32.94 319 THR A CA 1
ATOM 2518 C C . THR A 1 319 ? -19.301 -0.574 77.333 1.00 32.94 319 THR A C 1
ATOM 2520 O O . THR A 1 319 ? -19.313 -1.501 76.527 1.00 32.94 319 THR A O 1
ATOM 2523 N N . PRO A 1 320 ? -19.515 0.680 76.872 1.00 48.88 320 PRO A N 1
ATOM 2524 C CA . PRO A 1 320 ? -20.763 1.435 76.971 1.00 48.88 320 PRO A CA 1
ATOM 2525 C C . PRO A 1 320 ? -21.271 1.914 75.586 1.00 48.88 320 PRO A C 1
ATOM 2527 O O . PRO A 1 320 ? -20.549 2.571 74.838 1.00 48.88 320 PRO A O 1
ATOM 2530 N N . VAL A 1 321 ? -22.549 1.692 75.256 1.00 32.81 321 VAL A N 1
ATOM 2531 C CA . VAL A 1 321 ? -23.233 2.458 74.196 1.00 32.81 321 VAL A CA 1
ATOM 2532 C C . VAL A 1 321 ? -24.570 2.966 74.724 1.00 32.81 321 VAL A C 1
ATOM 2534 O O . VAL A 1 321 ? -25.459 2.195 75.077 1.00 32.81 321 VAL A O 1
ATOM 2537 N N . LYS A 1 322 ? -24.619 4.298 74.815 1.00 45.25 322 LYS A N 1
ATOM 2538 C CA . LYS A 1 322 ? -25.750 5.233 74.912 1.00 45.25 322 LYS A CA 1
ATOM 2539 C C . LYS A 1 322 ? -27.131 4.569 74.987 1.00 45.25 322 LYS A C 1
ATOM 2541 O O . LYS A 1 322 ? -27.798 4.384 73.973 1.00 45.25 322 LYS A O 1
ATOM 2546 N N . LYS A 1 323 ? -27.570 4.255 76.208 1.00 37.25 323 LYS A N 1
ATOM 2547 C CA . LYS A 1 323 ? -28.960 3.885 76.487 1.00 37.25 323 LYS A CA 1
ATOM 2548 C C . LYS A 1 323 ? -29.777 5.137 76.786 1.00 37.25 323 LYS A C 1
ATOM 2550 O O . LYS A 1 323 ? -29.359 5.993 77.562 1.00 37.25 323 LYS A O 1
ATOM 2555 N N . SER A 1 324 ? -30.941 5.194 76.149 1.00 51.34 324 SER A N 1
ATOM 2556 C CA . SER A 1 324 ? -32.035 6.117 76.440 1.00 51.34 324 SER A CA 1
ATOM 2557 C C . SER A 1 324 ? -32.411 6.077 77.940 1.00 51.34 324 SER A C 1
ATOM 2559 O O . SER A 1 324 ? -32.395 4.986 78.522 1.00 51.34 324 SER A O 1
ATOM 2561 N N . PRO A 1 325 ? -32.766 7.209 78.587 1.00 45.91 325 PRO A N 1
ATOM 2562 C CA . PRO A 1 325 ? -32.915 7.310 80.048 1.00 45.91 325 PRO A CA 1
ATOM 2563 C C . PRO A 1 325 ? -34.075 6.513 80.676 1.00 45.91 325 PRO A C 1
ATOM 2565 O O . PRO A 1 325 ? -34.203 6.493 81.898 1.00 45.91 325 PRO A O 1
ATOM 2568 N N . LEU A 1 326 ? -34.935 5.861 79.887 1.00 50.91 326 LEU A N 1
ATOM 2569 C CA . LEU A 1 326 ? -36.187 5.275 80.390 1.00 50.91 326 LEU A CA 1
ATOM 2570 C C . LEU A 1 326 ? -36.069 3.821 80.886 1.00 50.91 326 LEU A C 1
ATOM 2572 O O . LEU A 1 326 ? -36.843 3.405 81.742 1.00 50.91 326 LEU A O 1
ATOM 2576 N N . LEU A 1 327 ? -35.066 3.057 80.440 1.00 49.00 327 LEU A N 1
ATOM 2577 C CA . LEU A 1 327 ? -34.955 1.617 80.749 1.00 49.00 327 LEU A CA 1
ATOM 2578 C C . LEU A 1 327 ? -34.260 1.288 82.087 1.00 49.00 327 LEU A C 1
ATOM 2580 O O . LEU A 1 327 ? -34.335 0.154 82.552 1.00 49.00 327 LEU A O 1
ATOM 2584 N N . ILE A 1 328 ? -33.615 2.261 82.741 1.00 51.25 328 ILE A N 1
ATOM 2585 C CA . ILE A 1 328 ? -32.890 2.044 84.012 1.00 51.25 328 ILE A CA 1
ATOM 2586 C C . ILE A 1 328 ? -33.801 2.221 85.241 1.00 51.25 328 ILE A C 1
ATOM 2588 O O . ILE A 1 328 ? -33.533 1.648 86.293 1.00 51.25 328 ILE A O 1
ATOM 2592 N N . ARG A 1 329 ? -34.934 2.924 85.118 1.00 52.00 329 ARG A N 1
ATOM 2593 C CA . ARG A 1 329 ? -35.872 3.109 86.243 1.00 52.00 329 ARG A CA 1
ATOM 2594 C C . ARG A 1 329 ? -36.761 1.896 86.525 1.00 52.00 329 ARG A C 1
ATOM 2596 O O . ARG A 1 329 ? -37.207 1.740 87.655 1.00 52.00 329 ARG A O 1
ATOM 2603 N N . ILE A 1 330 ? -36.988 1.029 85.538 1.00 54.22 330 ILE A N 1
ATOM 2604 C CA . ILE A 1 330 ? -37.912 -0.110 85.672 1.00 54.22 330 ILE A CA 1
ATOM 2605 C C . ILE A 1 330 ? -37.212 -1.347 86.267 1.00 54.22 330 ILE A C 1
ATOM 2607 O O . ILE A 1 330 ? -37.819 -2.080 87.041 1.00 54.22 330 ILE A O 1
ATOM 2611 N N . LEU A 1 331 ? -35.914 -1.543 86.005 1.00 49.25 331 LEU A N 1
ATOM 2612 C CA . LEU A 1 331 ? -35.163 -2.701 86.517 1.00 49.25 331 LEU A CA 1
ATOM 2613 C C . LEU A 1 331 ? -34.576 -2.505 87.930 1.00 49.25 331 LEU A C 1
ATOM 2615 O O . LEU A 1 331 ? -34.175 -3.479 88.557 1.00 49.25 331 LEU A O 1
ATOM 2619 N N . GLY A 1 332 ? -34.581 -1.280 88.471 1.00 49.34 332 GLY A N 1
ATOM 2620 C CA . GLY A 1 332 ? -34.142 -0.998 89.846 1.00 49.34 332 GLY A CA 1
ATOM 2621 C C . GLY A 1 332 ? -35.177 -1.307 90.939 1.00 49.34 332 GLY A C 1
ATOM 2622 O O . GLY A 1 332 ? -34.823 -1.337 92.111 1.00 49.34 332 GLY A O 1
ATOM 2623 N N . PHE A 1 333 ? -36.443 -1.554 90.581 1.00 48.34 333 PHE A N 1
ATOM 2624 C CA . PHE A 1 333 ? -37.537 -1.733 91.551 1.00 48.34 333 PHE A CA 1
ATOM 2625 C C . PHE A 1 333 ? -37.881 -3.197 91.880 1.00 48.34 333 PHE A C 1
ATOM 2627 O O . PHE A 1 333 ? -38.636 -3.443 92.815 1.00 48.34 333 PHE A O 1
ATOM 2634 N N . LEU A 1 334 ? -37.332 -4.175 91.150 1.00 48.12 334 LEU A N 1
ATOM 2635 C CA . LEU A 1 334 ? -37.628 -5.608 91.337 1.00 48.12 334 LEU A CA 1
ATOM 2636 C C . LEU A 1 334 ? -36.494 -6.398 92.022 1.00 48.12 334 LEU A C 1
ATOM 2638 O O . LEU A 1 334 ? -36.603 -7.609 92.187 1.00 48.12 334 LEU A O 1
ATOM 2642 N N . GLY A 1 335 ? -35.426 -5.719 92.453 1.00 44.38 335 GLY A N 1
ATOM 2643 C CA . GLY A 1 335 ? -34.219 -6.317 93.039 1.00 44.38 335 GLY A CA 1
ATOM 2644 C C . GLY A 1 335 ? -34.054 -6.133 94.551 1.00 44.38 335 GLY A C 1
ATOM 2645 O O . GLY A 1 335 ? -32.924 -6.105 95.021 1.00 44.38 335 GLY A O 1
ATOM 2646 N N . VAL A 1 336 ? -35.137 -5.981 95.318 1.00 47.09 336 VAL A N 1
ATOM 2647 C CA . VAL A 1 336 ? -35.083 -5.995 96.792 1.00 47.09 336 VAL A CA 1
ATOM 2648 C C . VAL A 1 3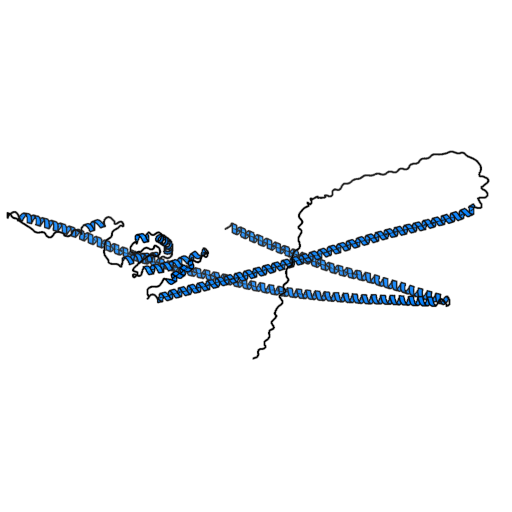36 ? -35.963 -7.136 97.284 1.00 47.09 336 VAL A C 1
ATOM 2650 O O . VAL A 1 336 ? -37.161 -6.973 97.507 1.00 47.09 336 VAL A O 1
ATOM 2653 N N . LYS A 1 337 ? -35.370 -8.328 97.399 1.00 40.75 337 LYS A N 1
ATOM 2654 C CA . LYS A 1 337 ? -36.015 -9.501 97.989 1.00 40.75 337 LYS A CA 1
ATOM 2655 C C . LYS A 1 337 ? -35.093 -10.140 99.029 1.00 40.75 337 LYS A C 1
ATOM 2657 O O . LYS A 1 337 ? -34.079 -10.729 98.687 1.00 40.75 337 LYS A O 1
ATOM 2662 N N . LEU A 1 338 ? -35.547 -9.997 100.275 1.00 43.31 338 LEU A N 1
ATOM 2663 C CA . LEU A 1 338 ? -35.352 -10.847 101.450 1.00 43.31 338 LEU A CA 1
ATOM 2664 C C . LEU A 1 338 ? -33.918 -11.186 101.881 1.00 43.31 338 LEU A C 1
ATOM 2666 O O . LEU A 1 338 ? -33.342 -12.189 101.473 1.00 43.31 338 LEU A O 1
ATOM 2670 N N . GLN A 1 339 ? -33.448 -10.436 102.876 1.00 41.09 339 GLN A N 1
ATOM 2671 C CA . GLN A 1 339 ? -32.414 -10.879 103.806 1.00 41.09 339 GLN A CA 1
ATOM 2672 C C . GLN A 1 339 ? -32.812 -10.464 105.231 1.00 41.09 339 GLN A C 1
ATOM 2674 O O . GLN A 1 339 ? -32.244 -9.543 105.798 1.00 41.09 339 GLN A O 1
ATOM 2679 N N . ILE A 1 340 ? -33.850 -11.100 105.785 1.00 44.25 340 ILE A N 1
ATOM 2680 C CA . ILE A 1 340 ? -34.162 -11.052 107.222 1.00 44.25 340 ILE A CA 1
ATOM 2681 C C . ILE A 1 340 ? -34.735 -12.417 107.604 1.00 44.25 340 ILE A C 1
ATOM 2683 O O . ILE A 1 340 ? -35.910 -12.655 107.361 1.00 44.25 340 ILE A O 1
ATOM 2687 N N . LEU A 1 341 ? -33.910 -13.305 108.164 1.00 38.19 341 LEU A N 1
ATOM 2688 C CA . LEU A 1 341 ? -34.322 -14.358 109.099 1.00 38.19 341 LEU A CA 1
ATOM 2689 C C . LEU A 1 341 ? -33.099 -14.835 109.908 1.00 38.19 341 LEU A C 1
ATOM 2691 O O . LEU A 1 341 ? -32.029 -15.046 109.346 1.00 38.19 341 LEU A O 1
ATOM 2695 N N . HIS A 1 342 ? -33.349 -15.034 111.206 1.00 38.31 342 HIS A N 1
ATOM 2696 C CA . HIS A 1 342 ? -32.513 -15.585 112.284 1.00 38.31 342 HIS A CA 1
ATOM 2697 C C . HIS A 1 342 ? -31.479 -14.677 112.974 1.00 38.31 342 HIS A C 1
ATOM 2699 O O . HIS A 1 342 ? -30.329 -14.593 112.568 1.00 38.31 342 HIS A O 1
ATOM 2705 N N . SER A 1 343 ? -31.889 -14.118 114.121 1.00 36.50 343 SER A N 1
ATOM 2706 C CA . SER A 1 343 ? -31.325 -14.515 115.423 1.00 36.50 343 SER A CA 1
ATOM 2707 C C . SER A 1 343 ? -32.343 -14.293 116.548 1.00 36.50 343 SER A C 1
ATOM 2709 O O . SER A 1 343 ? -33.073 -13.303 116.547 1.00 36.50 343 SER A O 1
ATOM 2711 N N . GLN A 1 344 ? -32.426 -15.288 117.432 1.00 39.94 344 GLN A N 1
ATOM 2712 C CA . GLN A 1 344 ? -33.252 -15.375 118.640 1.00 39.94 344 GLN A CA 1
ATOM 2713 C C . GLN A 1 344 ? -32.571 -14.690 119.844 1.00 39.94 344 GLN A C 1
ATOM 2715 O O . GLN A 1 344 ? -31.408 -14.305 119.749 1.00 39.94 344 GLN A O 1
ATOM 2720 N N . ASP A 1 345 ? -33.326 -14.642 120.952 1.00 35.59 345 ASP A N 1
ATOM 2721 C CA . ASP A 1 345 ? -32.981 -14.312 122.353 1.00 35.59 345 ASP A CA 1
ATOM 2722 C C . ASP A 1 345 ? -33.223 -12.837 122.737 1.00 35.59 345 ASP A C 1
ATOM 2724 O O . ASP A 1 345 ? -32.721 -11.930 122.091 1.00 35.59 345 ASP A O 1
ATOM 2728 N N . GLY A 1 346 ? -33.982 -12.461 123.772 1.00 38.06 346 GLY A N 1
ATOM 2729 C CA . GLY A 1 346 ? -34.723 -13.171 124.816 1.00 38.06 346 GLY A CA 1
ATOM 2730 C C . GLY A 1 346 ? -35.134 -12.164 125.916 1.00 38.06 346 GLY A C 1
ATOM 2731 O O . GLY A 1 346 ? -34.409 -11.202 126.151 1.00 38.06 346 GLY A O 1
ATOM 2732 N N . SER A 1 347 ? -36.251 -12.428 126.619 1.00 37.59 347 SER A N 1
ATOM 2733 C CA . SER A 1 347 ? -36.744 -11.765 127.862 1.00 37.59 347 SER A CA 1
ATOM 2734 C C . SER A 1 347 ? -37.221 -10.296 127.743 1.00 37.59 347 SER A C 1
ATOM 2736 O O . SER A 1 347 ? -36.639 -9.523 127.001 1.00 37.59 347 SER A O 1
ATOM 2738 N N . SER A 1 348 ? -38.263 -9.792 128.414 1.00 38.81 348 SER A N 1
ATOM 2739 C CA . SER A 1 348 ? -39.189 -10.277 129.452 1.00 38.81 348 SER A CA 1
ATOM 2740 C C . SER A 1 348 ? -40.443 -9.364 129.494 1.00 38.81 348 SER A C 1
ATOM 2742 O O . SER A 1 348 ? -40.402 -8.211 129.075 1.00 38.81 348 SER A O 1
ATOM 2744 N N . PHE A 1 349 ? -41.553 -9.916 130.001 1.00 41.12 349 PHE A N 1
ATOM 2745 C CA . PHE A 1 349 ? -42.878 -9.317 130.289 1.00 41.12 349 PHE A CA 1
ATOM 2746 C C . PHE A 1 349 ? -42.843 -8.044 131.177 1.00 41.12 349 PHE A C 1
ATOM 2748 O O . PHE A 1 349 ? -41.911 -7.919 131.975 1.00 41.12 349 PHE A O 1
ATOM 2755 N N . PRO A 1 350 ? -43.840 -7.121 131.091 1.00 43.06 350 PRO A N 1
ATOM 2756 C CA . PRO A 1 350 ? -45.163 -7.268 131.752 1.00 43.06 350 PRO A CA 1
ATOM 2757 C C . PRO A 1 350 ? -46.366 -6.798 130.892 1.00 43.06 350 PRO A C 1
ATOM 2759 O O . PRO A 1 350 ? -46.329 -5.764 130.240 1.00 43.06 350 PRO A O 1
ATOM 2762 N N . SER A 1 351 ? -47.401 -7.624 130.713 1.00 45.16 351 SER A N 1
ATOM 2763 C CA . SER A 1 351 ? -48.711 -7.568 131.403 1.00 45.16 351 SER A CA 1
ATOM 2764 C C . SER A 1 351 ? -49.450 -6.213 131.381 1.00 45.16 351 SER A C 1
ATOM 2766 O O . SER A 1 351 ? -49.330 -5.414 132.306 1.00 45.16 351 SER A O 1
ATOM 2768 N N . SER A 1 352 ? -50.311 -6.015 130.380 1.00 40.78 352 SER A N 1
ATOM 2769 C CA . SER A 1 352 ? -51.614 -5.340 130.529 1.00 40.78 352 SER A CA 1
ATOM 2770 C C . SER A 1 352 ? -52.528 -5.741 129.361 1.00 40.78 352 SER A C 1
ATOM 2772 O O . SER A 1 352 ? -52.375 -5.305 128.226 1.00 40.78 352 SER A O 1
ATOM 2774 N N . HIS A 1 353 ? -53.437 -6.674 129.646 1.00 49.31 353 HIS A N 1
ATOM 2775 C CA . HIS A 1 353 ? -54.559 -7.048 128.789 1.00 49.31 353 HIS A CA 1
ATOM 2776 C C . HIS A 1 353 ? -55.621 -5.955 128.939 1.00 49.31 353 HIS A C 1
ATOM 2778 O O . HIS A 1 353 ? -56.115 -5.809 130.050 1.00 49.31 353 HIS A O 1
ATOM 2784 N N . GLU A 1 354 ? -55.910 -5.198 127.871 1.00 46.69 354 GLU A N 1
ATOM 2785 C CA . GLU A 1 354 ? -57.257 -4.706 127.478 1.00 46.69 354 GLU A CA 1
ATOM 2786 C C . GLU A 1 354 ? -57.254 -3.578 126.415 1.00 46.69 354 GLU A C 1
ATOM 2788 O O . GLU A 1 354 ? -58.313 -3.267 125.888 1.00 46.69 354 GLU A O 1
ATOM 2793 N N . GLU A 1 355 ? -56.101 -3.059 125.962 1.00 47.78 355 GLU A N 1
ATOM 2794 C CA . GLU A 1 355 ? -56.033 -2.088 124.832 1.00 47.78 355 GLU A CA 1
ATOM 2795 C C . GLU A 1 355 ? -55.601 -2.699 123.471 1.00 47.78 355 GLU A C 1
ATOM 2797 O O . GLU A 1 355 ? -55.464 -2.007 122.462 1.00 47.78 355 GLU A O 1
ATOM 2802 N N . GLU A 1 356 ? -55.402 -4.020 123.392 1.00 50.41 356 GLU A N 1
ATOM 2803 C CA . GLU A 1 356 ? -54.808 -4.695 122.220 1.00 50.41 356 GLU A CA 1
ATOM 2804 C C . GLU A 1 356 ? -55.797 -4.947 121.057 1.00 50.41 356 GLU A C 1
ATOM 2806 O O . GLU A 1 356 ? -55.388 -5.264 119.937 1.00 50.41 356 GLU A O 1
ATOM 2811 N N . THR A 1 357 ? -57.107 -4.825 121.284 1.00 58.00 357 THR A N 1
ATOM 2812 C CA . THR A 1 357 ? -58.137 -5.105 120.265 1.00 58.00 357 THR A CA 1
ATOM 2813 C C . THR A 1 357 ? -58.356 -3.945 119.296 1.00 58.00 357 THR A C 1
ATOM 2815 O O . THR A 1 357 ? -58.589 -4.181 118.108 1.00 58.00 357 THR A O 1
ATOM 2818 N N . ASP A 1 358 ? -58.204 -2.702 119.756 1.00 59.44 358 ASP A N 1
ATOM 2819 C CA . ASP A 1 358 ? -58.431 -1.513 118.925 1.00 59.44 358 ASP A CA 1
ATOM 2820 C C . ASP A 1 358 ? -57.235 -1.211 118.014 1.00 59.44 358 ASP A C 1
ATOM 2822 O O . ASP A 1 358 ? -57.412 -0.873 116.840 1.00 59.44 358 ASP A O 1
ATOM 2826 N N . ALA A 1 359 ? -56.011 -1.456 118.495 1.00 67.81 359 ALA A N 1
ATOM 2827 C CA . ALA A 1 359 ? -54.801 -1.376 117.677 1.00 67.81 359 ALA A CA 1
ATOM 2828 C C . ALA A 1 359 ? -54.819 -2.400 116.524 1.00 67.81 359 ALA A C 1
ATOM 2830 O O . ALA A 1 359 ? -54.526 -2.054 115.377 1.00 67.81 359 ALA A O 1
ATOM 2831 N N . LYS A 1 360 ? -55.257 -3.640 116.791 1.00 74.50 360 LYS A N 1
ATOM 2832 C CA . LYS A 1 360 ? -55.382 -4.696 115.769 1.00 74.50 360 LYS A CA 1
ATOM 2833 C C . LYS A 1 360 ? -56.457 -4.386 114.724 1.00 74.50 360 LYS A C 1
ATOM 2835 O O . LYS A 1 360 ? -56.270 -4.695 113.547 1.00 74.50 360 LYS A O 1
ATOM 2840 N N . ASN A 1 361 ? -57.560 -3.749 115.118 1.00 76.81 361 ASN A N 1
ATOM 2841 C CA . ASN A 1 361 ? -58.597 -3.321 114.175 1.00 76.81 361 ASN A CA 1
ATOM 2842 C C . ASN A 1 361 ? -58.126 -2.173 113.269 1.00 76.81 361 ASN A C 1
ATOM 2844 O O . ASN A 1 361 ? -58.396 -2.192 112.065 1.00 76.81 361 ASN A O 1
ATOM 2848 N N . LEU A 1 362 ? -57.377 -1.207 113.810 1.00 82.88 362 LEU A N 1
ATOM 2849 C CA . LEU A 1 362 ? -56.790 -0.125 113.017 1.00 82.88 362 LEU A CA 1
ATOM 2850 C C . LEU A 1 362 ? -55.748 -0.651 112.017 1.00 82.88 362 LEU A C 1
ATOM 2852 O O . LEU A 1 362 ? -55.748 -0.243 110.853 1.00 82.88 362 LEU A O 1
ATOM 2856 N N . GLU A 1 363 ? -54.893 -1.588 112.432 1.00 84.00 363 GLU A N 1
ATOM 2857 C CA . GLU A 1 363 ? -53.936 -2.249 111.536 1.00 84.00 363 GLU A CA 1
ATOM 2858 C C . GLU A 1 363 ? -54.633 -3.044 110.426 1.00 84.00 363 GLU A C 1
ATOM 2860 O O . GLU A 1 363 ? -54.199 -3.006 109.271 1.00 84.00 363 GLU A O 1
ATOM 2865 N N . LEU A 1 364 ? -55.746 -3.714 110.739 1.00 85.25 364 LEU A N 1
ATOM 2866 C CA . LEU A 1 364 ? -56.528 -4.464 109.760 1.00 85.25 364 LEU A CA 1
ATOM 2867 C C . LEU A 1 364 ? -57.177 -3.546 108.712 1.00 85.25 364 LEU A C 1
ATOM 2869 O O . LEU A 1 364 ? -57.129 -3.853 107.519 1.00 85.25 364 LEU A O 1
ATOM 2873 N N . GLU A 1 365 ? -57.743 -2.406 109.113 1.00 84.44 365 GLU A N 1
ATOM 2874 C CA . GLU A 1 365 ? -58.306 -1.426 108.169 1.00 84.44 365 GLU A CA 1
ATOM 2875 C C . GLU A 1 365 ? -57.225 -0.728 107.327 1.00 84.44 365 GLU A C 1
ATOM 2877 O O . GLU A 1 365 ? -57.394 -0.530 106.116 1.00 84.44 365 GLU A O 1
ATOM 2882 N N . GLN A 1 366 ? -56.055 -0.444 107.909 1.00 88.56 366 GLN A N 1
ATOM 2883 C CA . GLN A 1 366 ? -54.899 0.024 107.141 1.00 88.56 366 GLN A CA 1
ATOM 2884 C C . GLN A 1 366 ? -54.416 -1.037 106.140 1.00 88.56 366 GLN A C 1
ATOM 2886 O O . GLN A 1 366 ? -54.088 -0.701 104.999 1.00 88.56 366 GLN A O 1
ATOM 2891 N N . ALA A 1 367 ? -54.411 -2.319 106.517 1.00 88.12 367 ALA A N 1
ATOM 2892 C CA . ALA A 1 367 ? -54.060 -3.419 105.624 1.00 88.12 367 ALA A CA 1
ATOM 2893 C C . ALA A 1 367 ? -55.071 -3.571 104.476 1.00 88.12 367 ALA A C 1
ATOM 2895 O O . ALA A 1 367 ? -54.660 -3.693 103.321 1.00 88.12 367 ALA A O 1
ATOM 2896 N N . LYS A 1 368 ? -56.381 -3.478 104.749 1.00 89.81 368 LYS A N 1
ATOM 2897 C CA . LYS A 1 368 ? -57.429 -3.483 103.711 1.00 89.81 368 LYS A CA 1
ATOM 2898 C C . LYS A 1 368 ? -57.277 -2.314 102.740 1.00 89.81 368 LYS A C 1
ATOM 2900 O O . LYS A 1 368 ? -57.325 -2.523 101.529 1.00 89.81 368 LYS A O 1
ATOM 2905 N N . SER A 1 369 ? -57.016 -1.110 103.249 1.00 89.25 369 SER A N 1
ATOM 2906 C CA . SER A 1 369 ? -56.780 0.080 102.420 1.00 89.25 369 SER A CA 1
ATOM 2907 C C . SER A 1 369 ? -55.541 -0.078 101.530 1.00 89.25 369 SER A C 1
ATOM 2909 O O . SER A 1 369 ? -55.585 0.234 100.338 1.00 89.25 369 SER A O 1
ATOM 2911 N N . ARG A 1 370 ? -54.449 -0.646 102.064 1.00 91.75 370 ARG A N 1
ATOM 2912 C CA . ARG A 1 370 ? -53.234 -0.965 101.290 1.00 91.75 370 ARG A CA 1
ATOM 2913 C C . ARG A 1 370 ? -53.492 -2.031 100.223 1.00 91.75 370 ARG A C 1
ATOM 2915 O O . ARG A 1 370 ? -53.020 -1.883 99.099 1.00 91.75 370 ARG A O 1
ATOM 2922 N N . LEU A 1 371 ? -54.261 -3.074 100.540 1.00 91.56 371 LEU A N 1
ATOM 2923 C CA . LEU A 1 371 ? -54.644 -4.115 99.579 1.00 91.56 371 LEU A CA 1
ATOM 2924 C C . LEU A 1 371 ? -55.536 -3.558 98.463 1.00 91.56 371 LEU A C 1
ATOM 2926 O O . LEU A 1 371 ? -55.343 -3.900 97.297 1.00 91.56 371 LEU A O 1
ATOM 2930 N N . PHE A 1 372 ? -56.466 -2.661 98.790 1.00 92.88 372 PHE A N 1
ATOM 2931 C CA . PHE A 1 372 ? -57.324 -2.005 97.807 1.00 92.88 372 PHE A CA 1
ATOM 2932 C C . PHE A 1 372 ? -56.529 -1.079 96.872 1.00 92.88 372 PHE A C 1
ATOM 2934 O O . PHE A 1 372 ? -56.654 -1.190 95.650 1.00 92.88 372 PHE A O 1
ATOM 2941 N N . ALA A 1 373 ? -55.638 -0.242 97.415 1.00 90.69 373 ALA A N 1
ATOM 2942 C CA . ALA A 1 373 ? -54.724 0.585 96.620 1.00 90.69 373 ALA A CA 1
ATOM 2943 C C . ALA A 1 373 ? -53.780 -0.271 95.753 1.00 90.69 373 ALA A C 1
ATOM 2945 O O . ALA A 1 373 ? -53.530 0.041 94.583 1.00 90.69 373 ALA A O 1
ATOM 2946 N N . GLY A 1 374 ? -53.307 -1.400 96.292 1.00 93.44 374 GLY A N 1
ATOM 2947 C CA . GLY A 1 374 ? -52.539 -2.399 95.553 1.00 93.44 374 GLY A CA 1
ATOM 2948 C C . GLY A 1 374 ? -53.326 -2.982 94.377 1.00 93.44 374 GLY A C 1
ATOM 2949 O O . GLY A 1 374 ? -52.804 -3.047 93.264 1.00 93.44 374 GLY A O 1
ATOM 2950 N N . ARG A 1 375 ? -54.605 -3.323 94.581 1.00 93.56 375 ARG A N 1
ATOM 2951 C CA . ARG A 1 375 ? -55.500 -3.824 93.526 1.00 93.56 375 ARG A CA 1
ATOM 2952 C C . ARG A 1 375 ? -55.744 -2.784 92.432 1.00 93.56 375 ARG A C 1
ATOM 2954 O O . ARG A 1 375 ? -55.671 -3.134 91.258 1.00 93.56 375 ARG A O 1
ATOM 2961 N N . GLN A 1 376 ? -55.979 -1.519 92.788 1.00 93.94 376 GLN A N 1
ATOM 2962 C CA . GLN A 1 376 ? -56.125 -0.436 91.805 1.00 93.94 376 GLN A CA 1
ATOM 2963 C C . GLN A 1 376 ? -54.838 -0.223 90.996 1.00 93.94 376 GLN A C 1
ATOM 2965 O O . GLN A 1 376 ? -54.888 -0.099 89.774 1.00 93.94 376 GLN A O 1
ATOM 2970 N N . THR A 1 377 ? -53.677 -0.267 91.654 1.00 93.81 377 THR A N 1
ATOM 2971 C CA . THR A 1 377 ? -52.372 -0.136 90.987 1.00 93.81 377 THR A CA 1
ATOM 2972 C C . THR A 1 377 ? -52.102 -1.303 90.036 1.00 93.81 377 THR A C 1
ATOM 297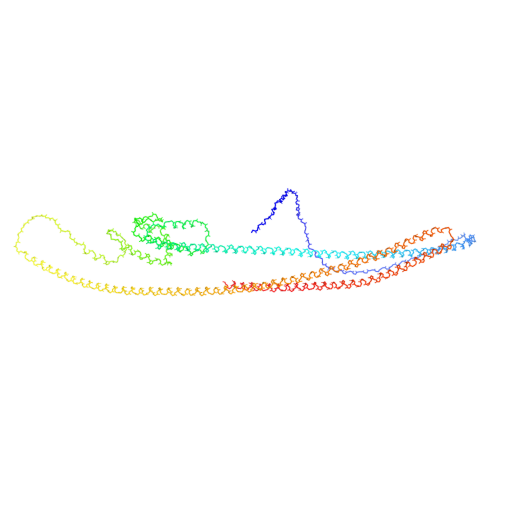4 O O . THR A 1 377 ? -51.618 -1.092 88.925 1.00 93.81 377 THR A O 1
ATOM 2977 N N . LEU A 1 378 ? -52.426 -2.536 90.441 1.00 93.62 378 LEU A N 1
ATOM 2978 C CA . LEU A 1 378 ? -52.313 -3.716 89.580 1.00 93.62 378 LEU A CA 1
ATOM 2979 C C . LEU A 1 378 ? -53.274 -3.641 88.392 1.00 93.62 378 LEU A C 1
ATOM 2981 O O . LEU A 1 378 ? -52.865 -3.945 87.279 1.00 93.62 378 LEU A O 1
ATOM 2985 N N . SER A 1 379 ? -54.505 -3.171 88.604 1.00 94.44 379 SER A N 1
ATOM 2986 C CA . SER A 1 379 ? -55.471 -2.953 87.524 1.00 94.44 379 SER A CA 1
ATOM 2987 C C . SER A 1 379 ? -54.957 -1.938 86.499 1.00 94.44 379 SER A C 1
ATOM 2989 O O . SER A 1 379 ? -55.015 -2.202 85.303 1.00 94.44 379 SER A O 1
ATOM 2991 N N . LEU A 1 380 ? -54.397 -0.806 86.945 1.00 95.38 380 LEU A N 1
ATOM 2992 C CA . LEU A 1 380 ? -53.806 0.192 86.049 1.00 95.38 380 LEU A CA 1
ATOM 2993 C C . LEU A 1 380 ? -52.607 -0.387 85.281 1.00 95.38 380 LEU A C 1
ATOM 2995 O O . LEU A 1 380 ? -52.508 -0.226 84.065 1.00 95.38 380 LEU A O 1
ATOM 2999 N N . LYS A 1 381 ? -51.717 -1.114 85.968 1.00 95.06 381 LYS A N 1
ATOM 3000 C CA . LYS A 1 381 ? -50.574 -1.779 85.327 1.00 95.06 381 LYS A CA 1
ATOM 3001 C C . LYS A 1 381 ? -51.008 -2.831 84.309 1.00 95.06 381 LYS A C 1
ATOM 3003 O O . LYS A 1 381 ? -50.362 -2.942 83.274 1.00 95.06 381 LYS A O 1
ATOM 3008 N N . GLN A 1 382 ? -52.097 -3.555 84.567 1.00 95.12 382 GLN A N 1
ATOM 3009 C CA . GLN A 1 382 ? -52.657 -4.505 83.610 1.00 95.12 382 GLN A CA 1
ATOM 3010 C C . GLN A 1 382 ? -53.139 -3.782 82.346 1.00 95.12 382 GLN A C 1
ATOM 3012 O O . GLN A 1 382 ? -52.734 -4.157 81.254 1.00 95.12 382 GLN A O 1
ATOM 3017 N N . THR A 1 383 ? -53.881 -2.676 82.481 1.00 94.88 383 THR A N 1
ATOM 3018 C CA . THR A 1 383 ? -54.321 -1.891 81.310 1.00 94.88 383 THR A CA 1
ATOM 3019 C C . THR A 1 383 ? -53.155 -1.302 80.510 1.00 94.88 383 THR A C 1
ATOM 3021 O O . THR A 1 383 ? -53.182 -1.317 79.283 1.00 94.88 383 THR A O 1
ATOM 3024 N N . GLN A 1 384 ? -52.092 -0.843 81.183 1.00 95.56 384 GLN A N 1
ATOM 3025 C CA . GLN A 1 384 ? -50.877 -0.355 80.519 1.00 95.56 384 GLN A CA 1
ATOM 3026 C C . GLN A 1 384 ? -50.126 -1.477 79.791 1.00 95.56 384 GLN A C 1
ATOM 3028 O O . GLN A 1 384 ? -49.574 -1.250 78.712 1.00 95.56 384 GLN A O 1
ATOM 3033 N N . LEU A 1 385 ? -50.099 -2.682 80.368 1.00 95.88 385 LEU A N 1
ATOM 3034 C CA . LEU A 1 385 ? -49.499 -3.857 79.745 1.00 95.88 385 LEU A CA 1
ATOM 3035 C C . LEU A 1 385 ? -50.285 -4.284 78.503 1.00 95.88 385 LEU A C 1
ATOM 3037 O O . LEU A 1 385 ? -49.674 -4.547 77.471 1.00 95.88 385 LEU A O 1
ATOM 3041 N N . ASP A 1 386 ? -51.615 -4.300 78.582 1.00 95.12 386 ASP A N 1
ATOM 3042 C CA . ASP A 1 386 ? -52.485 -4.652 77.458 1.00 95.12 386 ASP A CA 1
ATOM 3043 C C . ASP A 1 386 ? -52.360 -3.628 76.315 1.00 95.12 386 ASP A C 1
ATOM 3045 O O . ASP A 1 386 ? -52.233 -4.015 75.152 1.00 95.12 386 ASP A O 1
ATOM 3049 N N . GLN A 1 387 ? -52.275 -2.330 76.634 1.00 96.06 387 GLN A N 1
ATOM 3050 C CA . GLN A 1 387 ? -51.994 -1.283 75.647 1.00 96.06 387 GLN A CA 1
ATOM 3051 C C . GLN A 1 387 ? -50.614 -1.466 74.999 1.00 96.06 387 GLN A C 1
ATOM 3053 O O . GLN A 1 387 ? -50.504 -1.483 73.775 1.00 96.06 387 GLN A O 1
ATOM 3058 N N . SER A 1 388 ? -49.569 -1.675 75.807 1.00 95.69 388 SER A N 1
ATOM 3059 C CA . SER A 1 388 ? -48.208 -1.907 75.299 1.00 95.69 388 SER A CA 1
ATOM 3060 C C . SER A 1 388 ? -48.144 -3.155 74.412 1.00 95.69 388 SER A C 1
ATOM 3062 O O . SER A 1 388 ? -47.427 -3.177 73.415 1.00 95.69 388 SER A O 1
ATOM 3064 N N . LYS A 1 389 ? -48.906 -4.203 74.749 1.00 95.75 389 LYS A N 1
ATOM 3065 C CA . LYS A 1 389 ? -49.004 -5.421 73.942 1.00 95.75 389 LYS A CA 1
ATOM 3066 C C . LYS A 1 389 ? -49.658 -5.138 72.588 1.00 95.75 389 LYS A C 1
ATOM 3068 O O . LYS A 1 389 ? -49.115 -5.560 71.571 1.00 95.75 389 LYS A O 1
ATOM 3073 N N . SER A 1 390 ? -50.754 -4.376 72.566 1.00 96.12 390 SER A N 1
ATOM 3074 C CA . SER A 1 390 ? -51.410 -3.952 71.321 1.00 96.12 390 SER A CA 1
ATOM 3075 C C . SER A 1 390 ? -50.477 -3.123 70.430 1.00 96.12 390 SER A C 1
ATOM 3077 O O . SER A 1 390 ? -50.424 -3.350 69.223 1.00 96.12 390 SER A O 1
ATOM 3079 N N . GLU A 1 391 ? -49.708 -2.195 71.008 1.00 96.62 391 GLU A N 1
ATOM 3080 C CA . GLU A 1 391 ? -48.728 -1.383 70.270 1.00 96.62 391 GLU A CA 1
ATOM 3081 C C . GLU A 1 391 ? -47.599 -2.246 69.683 1.00 96.62 391 GLU A C 1
ATOM 3083 O O . GLU A 1 391 ? -47.197 -2.057 68.535 1.00 96.62 391 GLU A O 1
ATOM 3088 N N . VAL A 1 392 ? -47.108 -3.242 70.431 1.00 95.69 392 VAL A N 1
ATOM 3089 C CA . VAL A 1 392 ? -46.102 -4.195 69.934 1.00 95.69 392 VAL A CA 1
ATOM 3090 C C . VAL A 1 392 ? -46.662 -5.063 68.802 1.00 95.69 392 VAL A C 1
ATOM 3092 O O . VAL A 1 392 ? -45.963 -5.294 67.817 1.00 95.69 392 VAL A O 1
ATOM 3095 N N . GLU A 1 393 ? -47.914 -5.514 68.897 1.00 95.94 393 GLU A N 1
ATOM 3096 C CA . GLU A 1 393 ? -48.579 -6.285 67.837 1.00 95.94 393 GLU A CA 1
ATOM 3097 C C . GLU A 1 393 ? -48.821 -5.449 66.567 1.00 95.94 393 GLU A C 1
ATOM 3099 O O . GLU A 1 393 ? -48.703 -5.959 65.451 1.00 95.94 393 GLU A O 1
ATOM 3104 N N . GLU A 1 394 ? -49.132 -4.158 66.698 1.00 96.75 394 GLU A N 1
ATOM 3105 C CA . GLU A 1 394 ? -49.211 -3.232 65.562 1.00 96.75 394 GLU A CA 1
ATOM 3106 C C . GLU A 1 394 ? -47.833 -2.999 64.930 1.00 96.75 394 GLU A C 1
ATOM 3108 O O . GLU A 1 394 ? -47.676 -3.154 63.718 1.00 96.75 394 GLU A O 1
ATOM 3113 N N . LEU A 1 395 ? -46.804 -2.726 65.738 1.00 95.62 395 LEU A N 1
ATOM 3114 C CA . LEU A 1 395 ? -45.436 -2.566 65.245 1.00 95.62 395 LEU A CA 1
ATOM 3115 C C . LEU A 1 395 ? -44.928 -3.830 64.545 1.00 95.62 395 LEU A C 1
ATOM 3117 O O . LEU A 1 395 ? -44.303 -3.710 63.491 1.00 95.62 395 LEU A O 1
ATOM 3121 N N . SER A 1 396 ? -45.240 -5.020 65.069 1.00 96.50 396 SER A N 1
ATOM 3122 C CA . SER A 1 396 ? -44.911 -6.296 64.423 1.00 96.50 396 SER A CA 1
ATOM 3123 C C . SER A 1 396 ? -45.537 -6.389 63.031 1.00 96.50 396 SER A C 1
ATOM 3125 O O . SER A 1 396 ? -44.827 -6.659 62.067 1.00 96.50 396 SER A O 1
ATOM 3127 N N . ARG A 1 397 ? -46.828 -6.055 62.892 1.00 96.38 397 ARG A N 1
ATOM 3128 C CA . ARG A 1 397 ? -47.507 -6.036 61.586 1.00 96.38 397 ARG A CA 1
ATOM 3129 C C . ARG A 1 397 ? -46.868 -5.041 60.615 1.00 96.38 397 ARG A C 1
ATOM 3131 O O . ARG A 1 397 ? -46.617 -5.382 59.463 1.00 96.38 397 ARG A O 1
ATOM 3138 N N . THR A 1 398 ? -46.532 -3.832 61.073 1.00 96.38 398 THR A N 1
ATOM 3139 C CA . THR A 1 398 ? -45.856 -2.844 60.208 1.00 96.38 398 THR A CA 1
ATOM 3140 C C . THR A 1 398 ? -44.441 -3.268 59.804 1.00 96.38 398 THR A C 1
ATOM 3142 O O . THR A 1 398 ? -43.964 -2.879 58.734 1.00 96.38 398 THR A O 1
ATOM 3145 N N . LEU A 1 399 ? -43.749 -4.041 60.649 1.00 95.38 399 LEU A N 1
ATOM 3146 C CA . LEU A 1 399 ? -42.442 -4.599 60.327 1.00 95.38 399 LEU A CA 1
ATOM 3147 C C . LEU A 1 399 ? -42.588 -5.652 59.228 1.00 95.38 399 LEU A C 1
ATOM 3149 O O . LEU A 1 399 ? -41.913 -5.523 58.210 1.00 95.38 399 LEU A O 1
ATOM 3153 N N . ASP A 1 400 ? -43.525 -6.591 59.377 1.00 95.50 400 ASP A N 1
ATOM 3154 C CA . ASP A 1 400 ? -43.810 -7.632 58.381 1.00 95.50 400 ASP A CA 1
ATOM 3155 C C . ASP A 1 400 ? -44.171 -7.025 57.012 1.00 95.50 400 ASP A C 1
ATOM 3157 O O . ASP A 1 400 ? -43.653 -7.445 55.974 1.00 95.50 400 ASP A O 1
ATOM 3161 N N . GLU A 1 401 ? -44.981 -5.961 56.988 1.00 96.81 401 GLU A N 1
ATOM 3162 C CA . GLU A 1 401 ? -45.297 -5.221 55.758 1.00 96.81 401 GLU A CA 1
ATOM 3163 C C . GLU A 1 401 ? -44.061 -4.565 55.122 1.00 96.81 401 GLU A C 1
ATOM 3165 O O . GLU A 1 401 ? -43.890 -4.589 53.898 1.00 96.81 401 GLU A O 1
ATOM 3170 N N . LYS A 1 402 ? -43.174 -3.972 55.931 1.00 96.50 402 LYS A N 1
ATOM 3171 C CA . LYS A 1 402 ? -41.920 -3.382 55.439 1.00 96.50 402 LYS A CA 1
ATOM 3172 C C . LYS A 1 402 ? -40.955 -4.445 54.927 1.00 96.50 402 LYS A C 1
ATOM 3174 O O . LYS A 1 402 ? -40.284 -4.201 53.926 1.00 96.50 402 LYS A O 1
ATOM 3179 N N . GLU A 1 403 ? -40.893 -5.609 55.566 1.00 96.25 403 GLU A N 1
ATOM 3180 C CA . GLU A 1 403 ? -40.085 -6.736 55.097 1.00 96.25 403 GLU A CA 1
ATOM 3181 C C . GLU A 1 403 ? -40.618 -7.298 53.777 1.00 96.25 403 GLU A C 1
ATOM 3183 O O . GLU A 1 403 ? -39.836 -7.532 52.853 1.00 96.25 403 GLU A O 1
ATOM 3188 N N . ALA A 1 404 ? -41.942 -7.403 53.630 1.00 96.69 404 ALA A N 1
ATOM 3189 C CA . ALA A 1 404 ? -42.574 -7.789 52.373 1.00 96.69 404 ALA A CA 1
ATOM 3190 C C . ALA A 1 404 ? -42.274 -6.784 51.245 1.00 96.69 404 ALA A C 1
ATOM 3192 O O . ALA A 1 404 ? -41.906 -7.190 50.138 1.00 96.69 404 ALA A O 1
ATOM 3193 N N . ARG A 1 405 ? -42.353 -5.473 51.522 1.00 97.19 405 ARG A N 1
ATOM 3194 C CA . ARG A 1 405 ? -41.976 -4.418 50.559 1.00 97.19 405 ARG A CA 1
ATOM 3195 C C . ARG A 1 405 ? -40.489 -4.459 50.206 1.00 97.19 405 ARG A C 1
ATOM 3197 O O . ARG A 1 405 ? -40.148 -4.329 49.034 1.00 97.19 405 ARG A O 1
ATOM 3204 N N . ARG A 1 406 ? -39.603 -4.689 51.183 1.00 95.56 406 ARG A N 1
ATOM 3205 C CA . ARG A 1 406 ? -38.160 -4.875 50.944 1.00 95.56 406 ARG A CA 1
ATOM 3206 C C . ARG A 1 406 ? -37.919 -6.048 49.991 1.00 95.56 406 ARG A C 1
ATOM 3208 O O . ARG A 1 406 ? -37.227 -5.877 48.994 1.00 95.56 406 ARG A O 1
ATOM 3215 N N . GLY A 1 407 ? -38.565 -7.191 50.230 1.00 96.62 407 GLY A N 1
ATOM 3216 C CA . GLY A 1 407 ? -38.461 -8.366 49.358 1.00 96.62 407 GLY A CA 1
ATOM 3217 C C . GLY A 1 407 ? -39.077 -8.184 47.961 1.00 96.62 407 GLY A C 1
ATOM 3218 O O . GLY A 1 407 ? -38.708 -8.893 47.025 1.00 96.62 407 GLY A O 1
ATOM 3219 N N . GLN A 1 408 ? -40.020 -7.255 47.776 1.00 97.25 408 GLN A N 1
ATOM 3220 C CA . GLN A 1 408 ? -40.497 -6.859 46.443 1.00 97.25 408 GLN A CA 1
ATOM 3221 C C . GLN A 1 408 ? -39.461 -5.998 45.710 1.00 97.25 408 GLN A C 1
ATOM 3223 O O . GLN A 1 408 ? -39.109 -6.324 44.579 1.00 97.25 408 GLN A O 1
ATOM 3228 N N . LEU A 1 409 ? -38.917 -4.970 46.367 1.00 96.62 409 LEU A N 1
ATOM 3229 C CA . LEU A 1 409 ? -37.895 -4.094 45.782 1.00 96.62 409 LEU A CA 1
ATOM 3230 C C . LEU A 1 409 ? -36.611 -4.853 45.424 1.00 96.62 409 LEU A C 1
ATOM 3232 O O . LEU A 1 409 ? -36.030 -4.615 44.371 1.00 96.62 409 LEU A O 1
ATOM 3236 N N . GLU A 1 410 ? -36.177 -5.800 46.259 1.00 96.19 410 GLU A N 1
ATOM 3237 C CA . GLU A 1 410 ? -35.020 -6.653 45.955 1.00 96.19 410 GLU A CA 1
ATOM 3238 C C . GLU A 1 410 ? -35.243 -7.493 44.688 1.00 96.19 410 GLU A C 1
ATOM 3240 O O . GLU A 1 410 ? -34.332 -7.624 43.869 1.00 96.19 410 GLU A O 1
ATOM 3245 N N . ARG A 1 411 ? -36.462 -8.015 44.482 1.00 97.19 411 ARG A N 1
ATOM 3246 C CA . ARG A 1 411 ? -36.819 -8.744 43.254 1.00 97.19 411 ARG A CA 1
ATOM 3247 C C . ARG A 1 411 ? -36.832 -7.833 42.029 1.00 97.19 411 ARG A C 1
ATOM 3249 O O . ARG A 1 411 ? -36.318 -8.240 40.992 1.00 97.19 411 ARG A O 1
ATOM 3256 N N . GLU A 1 412 ? -37.360 -6.619 42.155 1.00 97.75 412 GLU A N 1
ATOM 3257 C CA . GLU A 1 412 ? -37.393 -5.633 41.069 1.00 97.75 412 GLU A CA 1
ATOM 3258 C C . GLU A 1 412 ? -35.981 -5.175 40.663 1.00 97.75 412 GLU A C 1
ATOM 3260 O O . GLU A 1 412 ? -35.650 -5.141 39.477 1.00 97.75 412 GLU A O 1
ATOM 3265 N N . ILE A 1 413 ? -35.109 -4.890 41.638 1.00 96.50 413 ILE A N 1
ATOM 3266 C CA . ILE A 1 413 ? -33.704 -4.528 41.388 1.00 96.50 413 ILE A CA 1
ATOM 3267 C C . ILE A 1 413 ? -32.976 -5.667 40.671 1.00 96.50 413 ILE A C 1
ATOM 3269 O O . ILE A 1 413 ? -32.245 -5.434 39.707 1.00 96.50 413 ILE A O 1
ATOM 3273 N N . GLU A 1 414 ? -33.176 -6.902 41.122 1.00 97.25 414 GLU A N 1
ATOM 3274 C CA . GLU A 1 414 ? -32.551 -8.075 40.519 1.00 97.25 414 GLU A CA 1
ATOM 3275 C C . GLU A 1 414 ? -33.081 -8.346 39.099 1.00 97.25 414 GLU A C 1
ATOM 3277 O O . GLU A 1 414 ? -32.309 -8.697 38.206 1.00 97.25 414 GLU A O 1
ATOM 3282 N N . GLU A 1 415 ? -34.373 -8.131 38.845 1.00 97.81 415 GLU A N 1
ATOM 3283 C CA . GLU A 1 415 ? -34.947 -8.207 37.500 1.00 97.81 415 GLU A CA 1
ATOM 3284 C C . GLU A 1 415 ? -34.351 -7.144 36.570 1.00 97.81 415 GLU A C 1
ATOM 3286 O O . GLU A 1 415 ? -33.926 -7.469 35.458 1.00 97.81 415 GLU A O 1
ATOM 3291 N N . LYS A 1 416 ? -34.225 -5.897 37.041 1.00 97.38 416 LYS A N 1
ATOM 3292 C CA . LYS A 1 416 ? -33.579 -4.810 36.291 1.00 97.38 416 LYS A CA 1
ATOM 3293 C C . LYS A 1 416 ? -32.103 -5.079 36.029 1.00 97.38 416 LYS A C 1
ATOM 3295 O O . LYS A 1 416 ? -31.615 -4.761 34.945 1.00 97.38 416 LYS A O 1
ATOM 3300 N N . ARG A 1 417 ? -31.398 -5.710 36.972 1.00 96.69 417 ARG A N 1
ATOM 3301 C CA . ARG A 1 417 ? -30.012 -6.154 36.779 1.00 96.69 417 ARG A CA 1
ATOM 3302 C C . ARG A 1 417 ? -29.915 -7.180 35.652 1.00 96.69 417 ARG A C 1
ATOM 3304 O O . ARG A 1 417 ? -29.125 -6.983 34.736 1.00 96.69 417 ARG A O 1
ATOM 3311 N N . ARG A 1 418 ? -30.766 -8.212 35.662 1.00 96.94 418 ARG A N 1
ATOM 3312 C CA . ARG A 1 418 ? -30.814 -9.223 34.589 1.00 96.94 418 ARG A CA 1
ATOM 3313 C C . ARG A 1 418 ? -31.250 -8.644 33.247 1.00 96.94 418 ARG A C 1
ATOM 3315 O O . ARG A 1 418 ? -30.825 -9.117 32.200 1.00 96.94 418 ARG A O 1
ATOM 3322 N N . GLU A 1 419 ? -32.137 -7.654 33.244 1.00 97.62 419 GLU A N 1
ATOM 3323 C CA . GLU A 1 419 ? -32.501 -6.920 32.028 1.00 97.62 419 GLU A CA 1
ATOM 3324 C C . GLU A 1 419 ? -31.298 -6.139 31.475 1.00 97.62 419 GLU A C 1
ATOM 3326 O O . GLU A 1 419 ? -31.030 -6.199 30.278 1.00 97.62 419 GLU A O 1
ATOM 3331 N N . GLY A 1 420 ? -30.540 -5.461 32.341 1.00 95.62 420 GLY A N 1
ATOM 3332 C CA . GLY A 1 420 ? -29.302 -4.776 31.968 1.00 95.62 420 GLY A CA 1
ATOM 3333 C C . GLY A 1 420 ? -28.234 -5.726 31.421 1.00 95.62 420 GLY A C 1
ATOM 3334 O O . GLY A 1 420 ? -27.629 -5.423 30.397 1.00 95.62 420 GLY A O 1
ATOM 3335 N N . GLU A 1 421 ? -28.049 -6.887 32.053 1.00 95.88 421 GLU A N 1
ATOM 3336 C CA . GLU A 1 421 ? -27.129 -7.937 31.588 1.00 95.88 421 GLU A CA 1
ATOM 3337 C C . GLU A 1 421 ? -27.528 -8.456 30.197 1.00 95.88 421 GLU A C 1
ATOM 3339 O O . GLU A 1 421 ? -26.688 -8.477 29.302 1.00 95.88 421 GLU A O 1
ATOM 3344 N N . ARG A 1 422 ? -28.817 -8.745 29.965 1.00 97.94 422 ARG A N 1
ATOM 3345 C CA . ARG A 1 422 ? -29.324 -9.157 28.640 1.00 97.94 422 ARG A CA 1
ATOM 3346 C C . ARG A 1 422 ? -29.131 -8.086 27.566 1.00 97.94 422 ARG A C 1
ATOM 3348 O O . ARG A 1 422 ? -28.766 -8.400 26.440 1.00 97.94 422 ARG A O 1
ATOM 3355 N N . ARG A 1 423 ? -29.363 -6.809 27.891 1.00 97.69 423 ARG A N 1
ATOM 3356 C CA . ARG A 1 423 ? -29.123 -5.699 26.949 1.00 97.69 423 ARG A CA 1
ATOM 3357 C C . ARG A 1 423 ? -27.644 -5.564 26.598 1.00 97.69 423 ARG A C 1
ATOM 3359 O O . ARG A 1 423 ? -27.320 -5.274 25.453 1.00 97.69 423 ARG A O 1
ATOM 3366 N N . LEU A 1 424 ? -26.762 -5.755 27.579 1.00 96.38 424 LEU A N 1
ATOM 3367 C CA . LEU A 1 424 ? -25.322 -5.711 27.355 1.00 96.38 424 LEU A CA 1
ATOM 3368 C C . LEU A 1 424 ? -24.863 -6.876 26.470 1.00 96.38 424 LEU A C 1
ATOM 3370 O O . LEU A 1 424 ? -24.068 -6.650 25.567 1.00 96.38 424 LEU A O 1
ATOM 3374 N N . GLU A 1 425 ? -25.390 -8.080 26.689 1.00 97.31 425 GLU A N 1
ATOM 3375 C CA . GLU A 1 425 ? -25.105 -9.263 25.868 1.00 97.31 425 GLU A CA 1
ATOM 3376 C C . GLU A 1 425 ? -25.476 -9.035 24.396 1.00 97.31 425 GLU A C 1
ATOM 3378 O O . GLU A 1 425 ? -24.614 -9.164 23.532 1.00 97.31 425 GLU A O 1
ATOM 3383 N N . VAL A 1 426 ? -26.691 -8.545 24.119 1.00 97.94 426 VAL A N 1
ATOM 3384 C CA . VAL A 1 426 ? -27.130 -8.205 22.751 1.00 97.94 426 VAL A CA 1
ATOM 3385 C C . VAL A 1 426 ? -26.230 -7.146 22.103 1.00 97.94 426 VAL A C 1
ATOM 3387 O O . VAL A 1 426 ? -25.876 -7.267 20.933 1.00 97.94 426 VAL A O 1
ATOM 3390 N N . LEU A 1 427 ? -25.821 -6.113 22.850 1.00 97.62 427 LEU A N 1
ATOM 3391 C CA . LEU A 1 427 ? -24.912 -5.084 22.330 1.00 97.62 427 LEU A CA 1
ATOM 3392 C C . LEU A 1 427 ? -23.516 -5.638 22.018 1.00 97.62 427 LEU A C 1
ATOM 3394 O O . LEU A 1 427 ? -22.892 -5.203 21.050 1.00 97.62 427 LEU A O 1
ATOM 3398 N N . MET A 1 428 ? -23.008 -6.571 22.827 1.00 95.06 428 MET A N 1
ATOM 3399 C CA . MET A 1 428 ? -21.730 -7.227 22.543 1.00 95.06 428 MET A CA 1
ATOM 3400 C C . MET A 1 428 ? -21.830 -8.106 21.298 1.00 95.06 428 MET A C 1
ATOM 3402 O O . MET A 1 428 ? -20.965 -7.994 20.436 1.00 95.06 428 MET A O 1
ATOM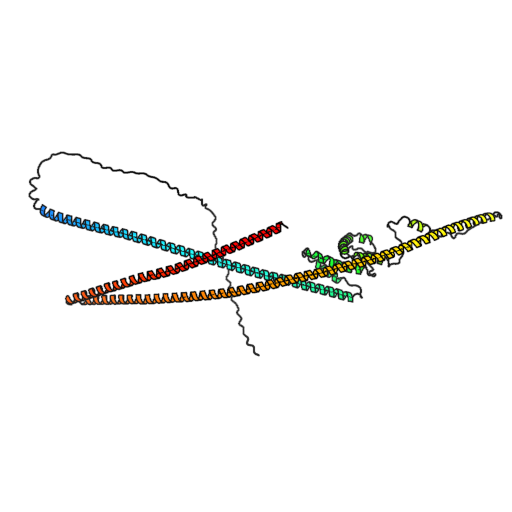 3406 N N . GLU A 1 429 ? -22.894 -8.899 21.154 1.00 97.12 429 GLU A N 1
ATOM 3407 C CA . GLU A 1 429 ? -23.133 -9.716 19.956 1.00 97.12 429 GLU A CA 1
ATOM 3408 C C . GLU A 1 429 ? -23.256 -8.853 18.689 1.00 97.12 429 GLU A C 1
ATOM 3410 O O . GLU A 1 429 ? -22.678 -9.179 17.650 1.00 97.12 429 GLU A O 1
ATOM 3415 N N . GLU A 1 430 ? -23.947 -7.711 18.763 1.00 97.88 430 GLU A N 1
ATOM 3416 C CA . GLU A 1 430 ? -24.064 -6.773 17.641 1.00 97.88 430 GLU A CA 1
ATOM 3417 C C . GLU A 1 430 ? -22.703 -6.169 17.256 1.00 97.88 430 GLU A C 1
ATOM 3419 O O . GLU A 1 430 ? -22.354 -6.102 16.072 1.00 97.88 430 GLU A O 1
ATOM 3424 N N . MET A 1 431 ? -21.909 -5.761 18.250 1.00 94.94 431 MET A N 1
ATOM 3425 C CA . MET A 1 431 ? -20.562 -5.223 18.046 1.00 94.94 431 MET A CA 1
ATOM 3426 C C . MET A 1 431 ? -19.598 -6.275 17.490 1.00 94.94 431 MET A C 1
ATOM 3428 O O . MET A 1 431 ? -18.830 -5.972 16.575 1.00 94.94 431 MET A O 1
ATOM 3432 N N . GLU A 1 432 ? -19.646 -7.508 17.995 1.00 96.19 432 GLU A N 1
ATOM 3433 C CA . GLU A 1 432 ? -18.863 -8.632 17.479 1.00 96.19 432 GLU A CA 1
ATOM 3434 C C . GLU A 1 432 ? -19.258 -8.958 16.037 1.00 96.19 432 GLU A C 1
ATOM 3436 O O . GLU A 1 432 ? -18.386 -9.057 15.174 1.00 96.19 432 GLU A O 1
ATOM 3441 N N . GLY A 1 433 ? -20.557 -9.023 15.734 1.00 96.75 433 GLY A N 1
ATOM 3442 C CA . GLY A 1 433 ? -21.055 -9.251 14.378 1.00 96.75 433 GLY A CA 1
ATOM 3443 C C . GLY A 1 433 ? -20.722 -8.110 13.409 1.00 96.75 433 GLY A C 1
ATOM 3444 O O . GLY A 1 433 ? -20.488 -8.342 12.222 1.00 96.75 433 GLY A O 1
ATOM 3445 N N . LYS A 1 434 ? -20.673 -6.858 13.878 1.00 96.75 434 LYS A N 1
ATOM 3446 C CA . LYS A 1 434 ? -20.195 -5.724 13.072 1.00 96.75 434 LYS A CA 1
ATOM 3447 C C . LYS A 1 434 ? -18.690 -5.820 12.808 1.00 96.75 434 LYS A C 1
ATOM 3449 O O . LYS A 1 434 ? -18.281 -5.702 11.659 1.00 96.75 434 LYS A O 1
ATOM 3454 N N . CYS A 1 435 ? -17.897 -6.108 13.839 1.00 96.00 435 CYS A N 1
ATOM 3455 C CA . CYS A 1 435 ? -16.450 -6.288 13.730 1.00 96.00 435 CYS A CA 1
ATOM 3456 C C . CYS A 1 435 ? -16.088 -7.437 12.773 1.00 96.00 435 CYS A C 1
ATOM 3458 O O . CYS A 1 435 ? -15.232 -7.276 11.910 1.00 96.00 435 CYS A O 1
ATOM 3460 N N . GLN A 1 436 ? -16.788 -8.573 12.861 1.00 96.69 436 GLN A N 1
ATOM 3461 C CA . GLN A 1 436 ? -16.584 -9.710 11.959 1.00 96.69 436 GLN A CA 1
ATOM 3462 C C . GLN A 1 436 ? -16.907 -9.361 10.503 1.00 96.69 436 GLN A C 1
ATOM 3464 O O . GLN A 1 436 ? -16.132 -9.713 9.620 1.00 96.69 436 GLN A O 1
ATOM 3469 N N . ARG A 1 437 ? -18.002 -8.633 10.246 1.00 97.50 437 ARG A N 1
ATOM 3470 C CA . ARG A 1 437 ? -18.359 -8.187 8.888 1.00 97.50 437 ARG A CA 1
ATOM 3471 C C . ARG A 1 437 ? -17.347 -7.200 8.313 1.00 97.50 437 ARG A C 1
ATOM 3473 O O . ARG A 1 437 ? -16.977 -7.329 7.154 1.00 97.50 437 ARG A O 1
ATOM 3480 N N . GLU A 1 438 ? -16.884 -6.238 9.109 1.00 96.31 438 GLU A N 1
ATOM 3481 C CA . GLU A 1 438 ? -15.842 -5.293 8.683 1.00 96.31 438 GLU A CA 1
ATOM 3482 C C . GLU A 1 438 ? -14.515 -6.011 8.404 1.00 96.31 438 GLU A C 1
ATOM 3484 O O . GLU A 1 438 ? -13.855 -5.725 7.409 1.00 96.31 438 GLU A O 1
ATOM 3489 N N . MET A 1 439 ? -14.148 -6.987 9.237 1.00 95.69 439 MET A N 1
ATOM 3490 C CA . MET A 1 439 ? -12.953 -7.804 9.031 1.00 95.69 439 MET A CA 1
ATOM 3491 C C . MET A 1 439 ? -13.053 -8.655 7.758 1.00 95.69 439 MET A C 1
ATOM 3493 O O . MET A 1 439 ? -12.111 -8.659 6.975 1.00 95.69 439 MET A O 1
ATOM 3497 N N . GLN A 1 440 ? -14.195 -9.303 7.508 1.00 97.00 440 GLN A N 1
ATOM 3498 C CA . GLN A 1 440 ? -14.438 -10.067 6.277 1.00 97.00 440 GLN A CA 1
ATOM 3499 C C . GLN A 1 440 ? -14.396 -9.176 5.031 1.00 97.00 440 GLN A C 1
ATOM 3501 O O . GLN A 1 440 ? -13.742 -9.528 4.056 1.00 97.00 440 GLN A O 1
ATOM 3506 N N . ALA A 1 441 ? -15.017 -7.994 5.077 1.00 97.44 441 ALA A N 1
ATOM 3507 C CA . ALA A 1 441 ? -14.975 -7.045 3.965 1.00 97.44 441 ALA A CA 1
ATOM 3508 C C . ALA A 1 441 ? -13.538 -6.590 3.648 1.00 97.44 441 ALA A C 1
ATOM 3510 O O . ALA A 1 441 ? -13.158 -6.492 2.483 1.00 97.44 441 ALA A O 1
ATOM 3511 N N . LEU A 1 442 ? -12.715 -6.352 4.676 1.00 96.69 442 LEU A N 1
ATOM 3512 C CA . LEU A 1 442 ? -11.301 -6.011 4.496 1.00 96.69 442 LEU A CA 1
ATOM 3513 C C . LEU A 1 442 ? -10.470 -7.187 3.964 1.00 96.69 442 LEU A C 1
ATOM 3515 O O . LEU A 1 442 ? -9.543 -6.970 3.185 1.00 96.69 442 LEU A O 1
ATOM 3519 N N . GLU A 1 443 ? -10.771 -8.421 4.373 1.00 97.38 443 GLU A N 1
ATOM 3520 C CA . GLU A 1 443 ? -10.131 -9.626 3.829 1.00 97.38 443 GLU A CA 1
ATOM 3521 C C . GLU A 1 443 ? -10.465 -9.821 2.343 1.00 97.38 443 GLU A C 1
ATOM 3523 O O . GLU A 1 443 ? -9.566 -10.110 1.551 1.00 97.38 443 GLU A O 1
ATOM 3528 N N . GLU A 1 444 ? -11.720 -9.594 1.946 1.00 97.88 444 GLU A N 1
ATOM 3529 C CA . GLU A 1 444 ? -12.151 -9.628 0.544 1.00 97.88 444 GLU A CA 1
ATOM 3530 C C . GLU A 1 444 ? -11.463 -8.535 -0.291 1.00 97.88 444 GLU A C 1
ATOM 3532 O O . GLU A 1 444 ? -10.908 -8.840 -1.349 1.00 97.88 444 GLU A O 1
ATOM 3537 N N . GLU A 1 445 ? -11.405 -7.291 0.206 1.00 97.50 445 GLU A N 1
ATOM 3538 C CA . GLU A 1 445 ? -10.705 -6.188 -0.472 1.00 97.50 445 GLU A CA 1
ATOM 3539 C C . GLU A 1 445 ? -9.202 -6.484 -0.635 1.00 97.50 445 GLU A C 1
ATOM 3541 O O . GLU A 1 445 ? -8.603 -6.209 -1.680 1.00 97.50 445 GLU A O 1
ATOM 3546 N N . LEU A 1 446 ? -8.567 -7.067 0.387 1.00 96.00 446 LEU A N 1
ATOM 3547 C CA . LEU A 1 446 ? -7.159 -7.458 0.318 1.00 96.00 446 LEU A CA 1
ATOM 3548 C C . LEU A 1 446 ? -6.914 -8.562 -0.714 1.00 96.00 446 LEU A C 1
ATOM 3550 O O . LEU A 1 446 ? -5.912 -8.499 -1.430 1.00 96.00 446 LEU A O 1
ATOM 3554 N N . GLU A 1 447 ? -7.800 -9.553 -0.812 1.00 97.94 447 GLU A N 1
ATOM 3555 C CA . GLU A 1 447 ? -7.664 -10.626 -1.798 1.00 97.94 447 GLU A CA 1
ATOM 3556 C C . GLU A 1 447 ? -7.914 -10.118 -3.229 1.00 97.94 447 GLU A C 1
ATOM 3558 O O . GLU A 1 447 ? -7.225 -10.542 -4.158 1.00 97.94 447 GLU A O 1
ATOM 3563 N N . GLU A 1 448 ? -8.825 -9.160 -3.423 1.00 98.06 448 GLU A N 1
ATOM 3564 C CA . GLU A 1 448 ? -9.022 -8.492 -4.716 1.00 98.06 448 GLU A CA 1
ATOM 3565 C C . GLU A 1 448 ? -7.778 -7.697 -5.139 1.00 98.06 448 GLU A C 1
ATOM 3567 O O . GLU A 1 448 ? -7.253 -7.897 -6.238 1.00 98.06 448 GLU A O 1
ATOM 3572 N N . ARG A 1 449 ? -7.224 -6.869 -4.243 1.00 96.38 449 ARG A N 1
ATOM 3573 C CA . ARG A 1 449 ? -5.983 -6.124 -4.519 1.00 96.38 449 ARG A CA 1
ATOM 3574 C C . ARG A 1 449 ? -4.798 -7.045 -4.782 1.00 96.38 449 ARG A C 1
ATOM 3576 O O . ARG A 1 449 ? -3.933 -6.721 -5.594 1.00 96.38 449 ARG A O 1
ATOM 3583 N N . LYS A 1 450 ? -4.731 -8.192 -4.106 1.00 97.19 450 LYS A N 1
ATOM 3584 C CA . LYS A 1 450 ? -3.693 -9.196 -4.350 1.00 97.19 450 LYS A CA 1
ATOM 3585 C C . LYS A 1 450 ? -3.788 -9.758 -5.769 1.00 97.19 450 LYS A C 1
ATOM 3587 O O . LYS A 1 450 ? -2.767 -9.789 -6.450 1.00 97.19 450 LYS A O 1
ATOM 3592 N N . LYS A 1 451 ? -4.991 -10.097 -6.243 1.00 97.81 451 LYS A N 1
ATOM 3593 C CA . LYS A 1 451 ? -5.218 -10.524 -7.636 1.00 97.81 451 LYS A CA 1
ATOM 3594 C C . LYS A 1 451 ? -4.849 -9.433 -8.642 1.00 97.81 451 LYS A C 1
ATOM 3596 O O . LYS A 1 451 ? -4.233 -9.732 -9.660 1.00 97.81 451 LYS A O 1
ATOM 3601 N N . GLU A 1 452 ? -5.170 -8.171 -8.355 1.00 97.50 452 GLU A N 1
ATOM 3602 C CA . GLU A 1 452 ? -4.780 -7.040 -9.209 1.00 97.50 452 GLU A CA 1
ATOM 3603 C C . GLU A 1 452 ? -3.250 -6.907 -9.314 1.00 97.50 452 GLU A C 1
ATOM 3605 O O . GLU A 1 452 ? -2.704 -6.708 -10.400 1.00 97.50 452 GLU A O 1
ATOM 3610 N N . VAL A 1 453 ? -2.538 -7.040 -8.190 1.00 96.50 453 VAL A N 1
ATOM 3611 C CA . VAL A 1 453 ? -1.069 -6.995 -8.164 1.00 96.50 453 VAL A CA 1
ATOM 3612 C C . VAL A 1 453 ? -0.463 -8.191 -8.899 1.00 96.50 453 VAL A C 1
ATOM 3614 O O . VAL A 1 453 ? 0.486 -8.003 -9.654 1.00 96.50 453 VAL A O 1
ATOM 3617 N N . GLU A 1 454 ? -1.007 -9.395 -8.724 1.00 96.94 454 GLU A N 1
ATOM 3618 C CA . GLU A 1 454 ? -0.567 -10.593 -9.452 1.00 96.94 454 GLU A CA 1
ATOM 3619 C C . GLU A 1 454 ? -0.744 -10.426 -10.971 1.00 96.94 454 GLU A C 1
ATOM 3621 O O . GLU A 1 454 ? 0.197 -10.683 -11.719 1.00 96.94 454 GLU A O 1
ATOM 3626 N N . ALA A 1 455 ? -1.878 -9.882 -11.426 1.00 97.69 455 ALA A N 1
ATOM 3627 C CA . ALA A 1 455 ? -2.104 -9.580 -12.841 1.00 97.69 455 ALA A CA 1
ATOM 3628 C C . ALA A 1 455 ? -1.114 -8.533 -13.389 1.00 97.69 455 ALA A C 1
ATOM 3630 O O . ALA A 1 455 ? -0.614 -8.668 -14.507 1.00 97.69 455 ALA A O 1
ATOM 3631 N N . LYS A 1 456 ? -0.779 -7.502 -12.599 1.00 96.69 456 LYS A N 1
ATOM 3632 C CA . LYS A 1 456 ? 0.246 -6.511 -12.977 1.00 96.69 456 LYS A CA 1
ATOM 3633 C C . LYS A 1 456 ? 1.641 -7.125 -13.062 1.00 96.69 456 LYS A C 1
ATOM 3635 O O . LYS A 1 456 ? 2.399 -6.755 -13.952 1.00 96.69 456 LYS A O 1
ATOM 3640 N N . ILE A 1 457 ? 1.985 -8.048 -12.163 1.00 95.31 457 ILE A N 1
ATOM 3641 C CA . ILE A 1 457 ? 3.261 -8.777 -12.219 1.00 95.31 457 ILE A CA 1
ATOM 3642 C C . ILE A 1 457 ? 3.326 -9.615 -13.499 1.00 95.31 457 ILE A C 1
ATOM 3644 O O . ILE A 1 457 ? 4.311 -9.511 -14.223 1.00 95.31 457 ILE A O 1
ATOM 3648 N N . GLU A 1 458 ? 2.268 -10.363 -13.821 1.00 97.81 458 GLU A N 1
ATOM 3649 C CA . GLU A 1 458 ? 2.207 -11.162 -15.052 1.00 97.81 458 GLU A CA 1
ATOM 3650 C C . GLU A 1 458 ? 2.354 -10.285 -16.309 1.00 97.81 458 GLU A C 1
ATOM 3652 O O . GLU A 1 458 ? 3.048 -10.657 -17.257 1.00 97.81 458 GLU A O 1
ATOM 3657 N N . GLN A 1 459 ? 1.749 -9.093 -16.317 1.00 96.81 459 GLN A N 1
ATOM 3658 C CA . GLN A 1 459 ? 1.908 -8.143 -17.419 1.00 96.81 459 GLN A CA 1
ATOM 3659 C C . GLN A 1 459 ? 3.352 -7.637 -17.541 1.00 96.81 459 GLN A C 1
ATOM 3661 O O . GLN A 1 459 ? 3.906 -7.641 -18.637 1.00 96.81 459 GLN A O 1
ATOM 3666 N N . ILE A 1 460 ? 3.990 -7.261 -16.428 1.00 94.31 460 ILE A N 1
ATOM 3667 C CA . ILE A 1 460 ? 5.392 -6.815 -16.419 1.00 94.31 460 ILE A CA 1
ATOM 3668 C C . ILE A 1 460 ? 6.326 -7.927 -16.912 1.00 94.31 460 ILE A C 1
ATOM 3670 O O . ILE A 1 460 ? 7.285 -7.652 -17.634 1.00 94.31 460 ILE A O 1
ATOM 3674 N N . GLU A 1 461 ? 6.063 -9.182 -16.547 1.00 96.81 461 GLU A N 1
ATOM 3675 C CA . GLU A 1 461 ? 6.834 -10.330 -17.031 1.00 96.81 461 GLU A CA 1
ATOM 3676 C C . GLU A 1 461 ? 6.694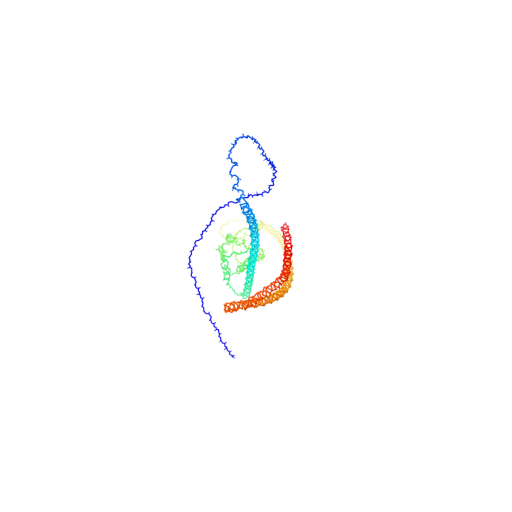 -10.506 -18.551 1.00 96.81 461 GLU A C 1
ATOM 3678 O O . GLU A 1 461 ? 7.703 -10.714 -19.228 1.00 96.81 461 GLU A O 1
ATOM 3683 N N . LYS A 1 462 ? 5.483 -10.339 -19.106 1.00 97.88 462 LYS A N 1
ATOM 3684 C CA . LYS A 1 462 ? 5.249 -10.347 -20.563 1.00 97.88 462 LYS A CA 1
ATOM 3685 C C . LYS A 1 462 ? 5.984 -9.210 -21.267 1.00 97.88 462 LYS A C 1
ATOM 3687 O O . LYS A 1 462 ? 6.677 -9.459 -22.250 1.00 97.88 462 LYS A O 1
ATOM 3692 N N . ASP A 1 463 ? 5.888 -7.990 -20.745 1.00 95.56 463 ASP A N 1
ATOM 3693 C CA . ASP A 1 463 ? 6.554 -6.819 -21.324 1.00 95.56 463 ASP A CA 1
ATOM 3694 C C . ASP A 1 463 ? 8.083 -6.970 -21.274 1.00 95.56 463 ASP A C 1
ATOM 3696 O O . ASP A 1 463 ? 8.782 -6.664 -22.239 1.00 95.56 463 ASP A O 1
ATOM 3700 N N . THR A 1 464 ? 8.612 -7.529 -20.182 1.00 95.50 464 THR A N 1
ATOM 3701 C CA . THR A 1 464 ? 10.047 -7.819 -20.044 1.00 95.50 464 THR A CA 1
ATOM 3702 C C . THR A 1 464 ? 10.503 -8.880 -21.046 1.00 95.50 464 THR A C 1
ATOM 3704 O O . THR A 1 464 ? 11.576 -8.739 -21.631 1.00 95.50 464 THR A O 1
ATOM 3707 N N . ALA A 1 465 ? 9.700 -9.922 -21.280 1.00 96.50 465 ALA A N 1
ATOM 3708 C CA . ALA A 1 465 ? 10.001 -10.945 -22.278 1.00 96.50 465 ALA A CA 1
ATOM 3709 C C . ALA A 1 465 ? 9.991 -10.375 -23.708 1.00 96.50 465 ALA A C 1
ATOM 3711 O O . ALA A 1 465 ? 10.885 -10.692 -24.493 1.00 96.50 465 ALA A O 1
ATOM 3712 N N . MET A 1 466 ? 9.039 -9.492 -24.035 1.00 96.75 466 MET A N 1
ATOM 3713 C CA . MET A 1 466 ? 9.019 -8.797 -25.330 1.00 96.75 466 MET A CA 1
ATOM 3714 C C . MET A 1 466 ? 10.258 -7.916 -25.518 1.00 96.75 466 MET A C 1
ATOM 3716 O O . MET A 1 466 ? 10.914 -8.005 -26.552 1.00 96.75 466 MET A O 1
ATOM 3720 N N . LEU A 1 467 ? 10.639 -7.131 -24.504 1.00 95.69 467 LEU A N 1
ATOM 3721 C CA . LEU A 1 467 ? 11.848 -6.301 -24.557 1.00 95.69 467 LEU A CA 1
ATOM 3722 C C . LEU A 1 467 ? 13.126 -7.136 -24.725 1.00 95.69 467 LEU A C 1
ATOM 3724 O O . LEU A 1 467 ? 14.029 -6.740 -25.460 1.00 95.69 467 LEU A O 1
ATOM 3728 N N . GLN A 1 468 ? 13.210 -8.300 -24.075 1.00 94.50 468 GLN A N 1
ATOM 3729 C CA . GLN A 1 468 ? 14.327 -9.229 -24.270 1.00 94.50 468 GLN A CA 1
ATOM 3730 C C . GLN A 1 468 ? 14.377 -9.754 -25.708 1.00 94.50 468 GLN A C 1
ATOM 3732 O O . GLN A 1 468 ? 15.446 -9.757 -26.315 1.00 94.50 468 GLN A O 1
ATOM 3737 N N . GLN A 1 469 ? 13.231 -10.126 -26.280 1.00 96.44 469 GLN A N 1
ATOM 3738 C CA . GLN A 1 469 ? 13.146 -10.574 -27.670 1.00 96.44 469 GLN A CA 1
ATOM 3739 C C . GLN A 1 469 ? 13.548 -9.467 -28.660 1.00 96.44 469 GLN A C 1
ATOM 3741 O O . GLN A 1 469 ? 14.276 -9.726 -29.620 1.00 96.44 469 GLN A O 1
ATOM 3746 N N . GLU A 1 470 ? 13.119 -8.224 -28.427 1.00 95.31 470 GLU A N 1
ATOM 3747 C CA . GLU A 1 470 ? 13.535 -7.067 -29.227 1.00 95.31 470 GLU A CA 1
ATOM 3748 C C . GLU A 1 470 ? 15.044 -6.821 -29.121 1.00 95.31 470 GLU A C 1
ATOM 3750 O O . GLU A 1 470 ? 15.710 -6.584 -30.132 1.00 95.31 470 GLU A O 1
ATOM 3755 N N . GLN A 1 471 ? 15.609 -6.929 -27.915 1.00 94.94 471 GLN A N 1
ATOM 3756 C CA . GLN A 1 471 ? 17.045 -6.792 -27.693 1.00 94.94 471 GLN A CA 1
ATOM 3757 C C . GLN A 1 471 ? 17.840 -7.884 -28.425 1.00 94.94 471 GLN A C 1
ATOM 3759 O O . GLN A 1 471 ? 18.842 -7.577 -29.073 1.00 94.94 471 GLN A O 1
ATOM 3764 N N . GLU A 1 472 ? 17.393 -9.140 -28.375 1.00 95.81 472 GLU A N 1
ATOM 3765 C CA . GLU A 1 472 ? 17.996 -10.247 -29.128 1.00 95.81 472 GLU A CA 1
ATOM 3766 C C . GLU A 1 472 ? 17.920 -10.008 -30.639 1.00 95.81 472 GLU A C 1
ATOM 3768 O O . GLU A 1 472 ? 18.922 -10.159 -31.340 1.00 95.81 472 GLU A O 1
ATOM 3773 N N . HIS A 1 473 ? 16.772 -9.553 -31.146 1.00 95.38 473 HIS A N 1
ATOM 3774 C CA . HIS A 1 473 ? 16.616 -9.194 -32.554 1.00 95.38 473 HIS A CA 1
ATOM 3775 C C . HIS A 1 473 ? 17.573 -8.063 -32.968 1.00 95.38 473 HIS A C 1
ATOM 3777 O O . HIS A 1 473 ? 18.215 -8.141 -34.017 1.00 95.38 473 HIS A O 1
ATOM 3783 N N . HIS A 1 474 ? 17.732 -7.031 -32.134 1.00 92.19 474 HIS A N 1
ATOM 3784 C CA . HIS A 1 474 ? 18.695 -5.956 -32.373 1.00 92.19 474 HIS A CA 1
ATOM 3785 C C . HIS A 1 474 ? 20.144 -6.451 -32.377 1.00 92.19 474 HIS A C 1
ATOM 3787 O O . HIS A 1 474 ? 20.914 -6.044 -33.248 1.00 92.19 474 HIS A O 1
ATOM 3793 N N . LEU A 1 475 ? 20.516 -7.347 -31.460 1.00 94.69 475 LEU A N 1
ATOM 3794 C CA . LEU A 1 475 ? 21.852 -7.945 -31.423 1.00 94.69 475 LEU A CA 1
ATOM 3795 C C . LEU A 1 475 ? 22.126 -8.798 -32.667 1.00 94.69 475 LEU A C 1
ATOM 3797 O O . LEU A 1 475 ? 23.205 -8.693 -33.253 1.00 94.69 475 LEU A O 1
ATOM 3801 N N . LEU A 1 476 ? 21.150 -9.592 -33.111 1.00 95.62 476 LEU A N 1
ATOM 3802 C CA . LEU A 1 476 ? 21.252 -10.387 -34.337 1.00 95.62 476 LEU A CA 1
ATOM 3803 C C . LEU A 1 476 ? 21.374 -9.491 -35.573 1.00 95.62 476 LEU A C 1
ATOM 3805 O O . LEU A 1 476 ? 22.266 -9.697 -36.393 1.00 95.62 476 LEU A O 1
ATOM 3809 N N . SER A 1 477 ? 20.544 -8.450 -35.672 1.00 94.25 477 SER A N 1
ATOM 3810 C CA . SER A 1 477 ? 20.630 -7.464 -36.752 1.00 94.25 477 SER A CA 1
ATOM 3811 C C . SER A 1 477 ? 21.986 -6.757 -36.766 1.00 94.25 477 SER A C 1
ATOM 3813 O O . SER A 1 477 ? 22.565 -6.590 -37.836 1.00 94.25 477 SER A O 1
ATOM 3815 N N . HIS A 1 478 ? 22.504 -6.356 -35.603 1.00 90.94 478 HIS A N 1
ATOM 3816 C CA . HIS A 1 478 ? 23.813 -5.717 -35.493 1.00 90.94 478 HIS A CA 1
ATOM 3817 C C . HIS A 1 478 ? 24.940 -6.673 -35.909 1.00 90.94 478 HIS A C 1
ATOM 3819 O O . HIS A 1 478 ? 25.834 -6.297 -36.668 1.00 90.94 478 HIS A O 1
ATOM 3825 N N . THR A 1 479 ? 24.876 -7.930 -35.467 1.00 93.38 479 THR A N 1
ATOM 3826 C CA . THR A 1 479 ? 25.853 -8.967 -35.832 1.00 93.38 479 THR A CA 1
ATOM 3827 C C . THR A 1 479 ? 25.869 -9.192 -37.340 1.00 93.38 479 THR A C 1
ATOM 3829 O O . THR A 1 479 ? 26.936 -9.137 -37.945 1.00 93.38 479 THR A O 1
ATOM 3832 N N . ALA A 1 480 ? 24.697 -9.311 -37.969 1.00 93.25 480 ALA A N 1
ATOM 3833 C CA . ALA A 1 480 ? 24.584 -9.440 -39.419 1.00 93.25 480 ALA A CA 1
ATOM 3834 C C . ALA A 1 480 ? 25.189 -8.231 -40.155 1.00 93.25 480 ALA A C 1
ATOM 3836 O O . ALA A 1 480 ? 25.935 -8.401 -41.118 1.00 93.25 480 ALA A O 1
ATOM 3837 N N . THR A 1 481 ? 24.943 -7.002 -39.679 1.00 92.00 481 THR A N 1
ATOM 3838 C CA . THR A 1 481 ? 25.566 -5.811 -40.282 1.00 92.00 481 THR A CA 1
ATOM 3839 C C . THR A 1 481 ? 27.090 -5.804 -40.130 1.00 92.00 481 THR A C 1
ATOM 3841 O O . THR A 1 481 ? 27.799 -5.483 -41.084 1.00 92.00 481 THR A O 1
ATOM 3844 N N . MET A 1 482 ? 27.617 -6.223 -38.977 1.00 90.12 482 MET A N 1
ATOM 3845 C CA . MET A 1 482 ? 29.062 -6.333 -38.760 1.00 90.12 482 MET A CA 1
ATOM 3846 C C . MET A 1 482 ? 29.697 -7.400 -39.657 1.00 90.12 482 MET A C 1
ATOM 3848 O O . MET A 1 482 ? 30.763 -7.167 -40.221 1.00 90.12 482 MET A O 1
ATOM 3852 N N . GLU A 1 483 ? 29.034 -8.540 -39.855 1.00 92.38 483 GLU A N 1
ATOM 3853 C CA . GLU A 1 483 ? 29.484 -9.576 -40.790 1.00 92.38 483 GLU A CA 1
ATOM 3854 C C . GLU A 1 483 ? 29.538 -9.057 -42.230 1.00 92.38 483 GLU A C 1
ATOM 3856 O O . GLU A 1 483 ? 30.536 -9.283 -42.917 1.00 92.38 483 GLU A O 1
ATOM 3861 N N . THR A 1 484 ? 28.526 -8.303 -42.679 1.00 91.12 484 THR A N 1
ATOM 3862 C CA . THR A 1 484 ? 28.551 -7.690 -44.019 1.00 91.12 484 THR A CA 1
ATOM 3863 C C . THR A 1 484 ? 29.696 -6.691 -44.177 1.00 91.12 484 THR A C 1
ATOM 3865 O O . THR A 1 484 ? 30.404 -6.735 -45.181 1.00 91.12 484 THR A O 1
ATOM 3868 N N . LEU A 1 485 ? 29.964 -5.860 -43.162 1.00 87.62 485 LEU A N 1
ATOM 3869 C CA . LEU A 1 485 ? 31.095 -4.927 -43.178 1.00 87.62 485 LEU A CA 1
ATOM 3870 C C . LEU A 1 485 ? 32.441 -5.660 -43.222 1.00 87.62 485 LEU A C 1
ATOM 3872 O O . LEU A 1 485 ? 33.334 -5.265 -43.970 1.00 87.62 485 LEU A O 1
ATOM 3876 N N . HIS A 1 486 ? 32.592 -6.754 -42.472 1.00 89.12 486 HIS A N 1
ATOM 3877 C CA . HIS A 1 486 ? 33.800 -7.576 -42.524 1.00 89.12 486 HIS A CA 1
ATOM 3878 C C . HIS A 1 486 ? 33.983 -8.269 -43.880 1.00 89.12 486 HIS A C 1
ATOM 3880 O O . HIS A 1 486 ? 35.111 -8.354 -44.368 1.00 89.12 486 HIS A O 1
ATOM 3886 N N . GLN A 1 487 ? 32.902 -8.726 -44.520 1.00 91.25 487 GLN A N 1
ATOM 3887 C CA . GLN A 1 487 ? 32.958 -9.264 -45.882 1.00 91.25 487 GLN A CA 1
ATOM 3888 C C . GLN A 1 487 ? 33.388 -8.188 -46.886 1.00 91.25 487 GLN A C 1
ATOM 3890 O O . GLN A 1 487 ? 34.299 -8.425 -47.680 1.00 91.25 487 GLN A O 1
ATOM 3895 N N . GLU A 1 488 ? 32.807 -6.989 -46.820 1.00 87.94 488 GLU A N 1
ATOM 3896 C CA . GLU A 1 488 ? 33.211 -5.860 -47.662 1.00 87.94 488 GLU A CA 1
ATOM 3897 C C . GLU A 1 488 ? 34.689 -5.501 -47.446 1.00 87.94 488 GLU A C 1
ATOM 3899 O O . GLU A 1 488 ? 35.443 -5.385 -48.415 1.00 87.94 488 GLU A O 1
ATOM 3904 N N . GLN A 1 489 ? 35.142 -5.424 -46.192 1.00 86.56 489 GLN A N 1
ATOM 3905 C CA . GLN A 1 489 ? 36.545 -5.180 -45.852 1.00 86.56 489 GLN A CA 1
ATOM 3906 C C . GLN A 1 489 ? 37.468 -6.262 -46.431 1.00 86.56 489 GLN A C 1
ATOM 3908 O O . GLN A 1 489 ? 38.497 -5.939 -47.026 1.00 86.56 489 GLN A O 1
ATOM 3913 N N . ALA A 1 490 ? 37.096 -7.539 -46.317 1.00 88.94 490 ALA A N 1
ATOM 3914 C CA . ALA A 1 490 ? 37.866 -8.642 -46.885 1.00 88.94 490 ALA A CA 1
ATOM 3915 C C . ALA A 1 490 ? 37.951 -8.546 -48.417 1.00 88.94 490 ALA A C 1
ATOM 3917 O O . ALA A 1 490 ? 39.036 -8.691 -48.982 1.00 88.94 490 ALA A O 1
ATOM 3918 N N . THR A 1 491 ? 36.840 -8.240 -49.100 1.00 89.44 491 THR A N 1
ATOM 3919 C CA . THR A 1 491 ? 36.851 -8.050 -50.562 1.00 89.44 491 THR A CA 1
ATOM 3920 C C . THR A 1 491 ? 37.717 -6.866 -50.983 1.00 89.44 491 THR A C 1
ATOM 3922 O O . THR A 1 491 ? 38.425 -6.955 -51.987 1.00 89.44 491 THR A O 1
ATOM 3925 N N . TRP A 1 492 ? 37.716 -5.781 -50.205 1.00 86.56 492 TRP A N 1
ATOM 3926 C CA . TRP A 1 492 ? 38.576 -4.630 -50.450 1.00 86.56 492 TRP A CA 1
ATOM 3927 C C . TRP A 1 492 ? 40.056 -5.000 -50.301 1.00 86.56 492 TRP A C 1
ATOM 3929 O O . TRP A 1 492 ? 40.830 -4.725 -51.213 1.00 86.56 492 TRP A O 1
ATOM 3939 N N . CYS A 1 493 ? 40.433 -5.723 -49.240 1.00 84.88 493 CYS A N 1
ATOM 3940 C CA . CYS A 1 493 ? 41.797 -6.232 -49.050 1.00 84.88 493 CYS A CA 1
ATOM 3941 C C . CYS A 1 493 ? 42.263 -7.150 -50.195 1.00 84.88 493 CYS A C 1
ATOM 3943 O O . CYS A 1 493 ? 43.420 -7.098 -50.604 1.00 84.88 493 CYS A O 1
ATOM 3945 N N . VAL A 1 494 ? 41.381 -7.996 -50.738 1.00 89.69 494 VAL A N 1
ATOM 3946 C CA . VAL A 1 494 ? 41.717 -8.840 -51.900 1.00 89.69 494 VAL A CA 1
ATOM 3947 C C . VAL A 1 494 ? 41.971 -7.985 -53.142 1.00 89.69 494 VAL A C 1
ATOM 3949 O O . VAL A 1 494 ? 42.955 -8.214 -53.844 1.00 89.69 494 VAL A O 1
ATOM 3952 N N . LYS A 1 495 ? 41.128 -6.977 -53.402 1.00 84.50 495 LYS A N 1
ATOM 3953 C CA . LYS A 1 495 ? 41.293 -6.064 -54.545 1.00 84.50 495 LYS A CA 1
ATOM 3954 C C . LYS A 1 495 ? 42.576 -5.239 -54.446 1.00 84.50 495 LYS A C 1
ATOM 3956 O O . LYS A 1 495 ? 43.284 -5.111 -55.442 1.00 84.50 495 LYS A O 1
ATOM 3961 N N . THR A 1 496 ? 42.903 -4.714 -53.265 1.00 79.19 496 THR A N 1
ATOM 3962 C CA . THR A 1 496 ? 44.136 -3.937 -53.062 1.00 79.19 496 THR A CA 1
ATOM 3963 C C . THR A 1 496 ? 45.382 -4.808 -53.201 1.00 79.19 496 THR A C 1
ATOM 3965 O O . THR A 1 496 ? 46.326 -4.402 -53.873 1.00 79.19 496 THR A O 1
ATOM 3968 N N . ASN A 1 497 ? 45.367 -6.036 -52.675 1.00 86.25 497 ASN A N 1
ATOM 3969 C CA . ASN A 1 497 ? 46.461 -6.990 -52.873 1.00 86.25 497 ASN A CA 1
ATOM 3970 C C . ASN A 1 497 ? 46.633 -7.393 -54.348 1.00 86.25 497 ASN A C 1
ATOM 3972 O O . ASN A 1 497 ? 47.762 -7.510 -54.819 1.00 86.25 497 ASN A O 1
ATOM 3976 N N . ALA A 1 498 ? 45.539 -7.579 -55.095 1.00 84.25 498 ALA A N 1
ATOM 3977 C CA . ALA A 1 498 ? 45.604 -7.859 -56.530 1.00 84.25 498 ALA A CA 1
ATOM 3978 C C . ALA A 1 498 ? 46.233 -6.690 -57.307 1.00 84.25 498 ALA A C 1
ATOM 3980 O O . ALA A 1 498 ? 47.161 -6.906 -58.083 1.00 84.25 498 ALA A O 1
ATOM 3981 N N . ALA A 1 499 ? 45.807 -5.454 -57.029 1.00 77.38 499 ALA A N 1
ATOM 3982 C CA . ALA A 1 499 ? 46.399 -4.258 -57.628 1.00 77.38 499 ALA A CA 1
ATOM 3983 C C . ALA A 1 499 ? 47.893 -4.109 -57.277 1.00 77.38 499 ALA A C 1
ATOM 3985 O O . ALA A 1 499 ? 48.699 -3.751 -58.135 1.00 77.38 499 ALA A O 1
ATOM 3986 N N . GLN A 1 500 ? 48.282 -4.436 -56.039 1.00 80.50 500 GLN A N 1
ATOM 3987 C CA . GLN A 1 500 ? 49.685 -4.432 -55.622 1.00 80.50 500 GLN A CA 1
ATOM 3988 C C . GLN A 1 500 ? 50.511 -5.493 -56.365 1.00 80.50 500 GLN A C 1
ATOM 3990 O O . GLN A 1 500 ? 51.650 -5.226 -56.745 1.00 80.50 500 GLN A O 1
ATOM 3995 N N . ASN A 1 501 ? 49.952 -6.682 -56.604 1.00 86.94 501 ASN A N 1
ATOM 3996 C CA . ASN A 1 501 ? 50.622 -7.732 -57.372 1.00 86.94 501 ASN A CA 1
ATOM 3997 C C . ASN A 1 501 ? 50.826 -7.329 -58.837 1.00 86.94 501 ASN A C 1
ATOM 3999 O O . ASN A 1 501 ? 51.921 -7.529 -59.357 1.00 86.94 501 ASN A O 1
ATOM 4003 N N . GLU A 1 502 ? 49.828 -6.709 -59.475 1.00 84.06 502 GLU A N 1
ATOM 4004 C CA . GLU A 1 502 ? 49.971 -6.157 -60.832 1.00 84.06 502 GLU A CA 1
ATOM 4005 C C . GLU A 1 502 ? 51.075 -5.089 -60.894 1.00 84.06 502 GLU A C 1
ATOM 4007 O O . GLU A 1 502 ? 51.878 -5.070 -61.829 1.00 84.06 502 GLU A O 1
ATOM 4012 N N . LEU A 1 503 ? 51.160 -4.223 -59.877 1.00 80.06 503 LEU A N 1
ATOM 4013 C CA . LEU A 1 503 ? 52.219 -3.219 -59.777 1.00 80.06 503 LEU A CA 1
ATOM 4014 C C . LEU A 1 503 ? 53.605 -3.866 -59.630 1.00 80.06 503 LEU A C 1
ATOM 4016 O O . LEU A 1 503 ? 54.554 -3.440 -60.290 1.00 80.06 503 LEU A O 1
ATOM 4020 N N . ASN A 1 504 ? 53.724 -4.903 -58.799 1.00 84.69 504 ASN A N 1
ATOM 4021 C CA . ASN A 1 504 ? 54.973 -5.640 -58.609 1.00 84.69 504 ASN A CA 1
ATOM 4022 C C . ASN A 1 504 ? 55.403 -6.373 -59.895 1.00 84.69 504 ASN A C 1
ATOM 4024 O O . ASN A 1 504 ? 56.577 -6.333 -60.260 1.00 84.69 504 ASN A O 1
ATOM 4028 N N . GLU A 1 505 ? 54.470 -7.009 -60.612 1.00 87.69 505 GLU A N 1
ATOM 4029 C CA . GLU A 1 505 ? 54.739 -7.669 -61.898 1.00 87.69 505 GLU A CA 1
ATOM 4030 C C . GLU A 1 505 ? 55.210 -6.659 -62.952 1.00 87.69 505 GLU A C 1
ATOM 4032 O O . GLU A 1 505 ? 56.175 -6.904 -63.681 1.00 87.69 505 GLU A O 1
ATOM 4037 N N . PHE A 1 506 ? 54.589 -5.478 -62.989 1.00 78.00 506 PHE A N 1
ATOM 4038 C CA . PHE A 1 506 ? 55.032 -4.391 -63.852 1.00 78.00 506 PHE A CA 1
ATOM 4039 C C . PHE A 1 506 ? 56.453 -3.917 -63.510 1.00 78.00 506 PHE A C 1
ATOM 4041 O O . PHE A 1 506 ? 57.280 -3.759 -64.412 1.00 78.00 506 PHE A O 1
ATOM 4048 N N . GLN A 1 507 ? 56.765 -3.721 -62.224 1.00 82.06 507 GLN A N 1
ATOM 4049 C CA . GLN A 1 507 ? 58.115 -3.350 -61.784 1.00 82.06 507 GLN A CA 1
ATOM 4050 C C . GLN A 1 507 ? 59.153 -4.393 -62.220 1.00 82.06 507 GLN A C 1
ATOM 4052 O O . GLN A 1 507 ? 60.191 -4.021 -62.773 1.00 82.06 507 GLN A O 1
ATOM 4057 N N . LEU A 1 508 ? 58.840 -5.683 -62.067 1.00 87.38 508 LEU A N 1
ATOM 4058 C CA . LEU A 1 508 ? 59.698 -6.786 -62.500 1.00 87.38 508 LEU A CA 1
ATOM 4059 C C . LEU A 1 508 ? 59.927 -6.772 -64.024 1.00 87.38 508 LEU A C 1
ATOM 4061 O O . LEU A 1 508 ? 61.060 -6.904 -64.491 1.00 87.38 508 LEU A O 1
ATOM 4065 N N . ASN A 1 509 ? 58.869 -6.556 -64.812 1.00 82.88 509 ASN A N 1
ATOM 4066 C CA . ASN A 1 509 ? 58.957 -6.458 -66.272 1.00 82.88 509 ASN A CA 1
ATOM 4067 C C . ASN A 1 509 ? 59.808 -5.259 -66.721 1.00 82.88 509 ASN A C 1
ATOM 4069 O O . ASN A 1 509 ? 60.623 -5.381 -67.639 1.00 82.88 509 ASN A O 1
ATOM 4073 N N . MET A 1 510 ? 59.681 -4.114 -66.046 1.00 76.88 510 MET A N 1
ATOM 4074 C CA . MET A 1 510 ? 60.520 -2.939 -66.295 1.00 76.88 510 MET A CA 1
ATOM 4075 C C . MET A 1 510 ? 61.996 -3.200 -65.979 1.00 76.88 510 MET A C 1
ATOM 4077 O O . MET A 1 510 ? 62.872 -2.764 -66.729 1.00 76.88 510 MET A O 1
ATOM 4081 N N . GLU A 1 511 ? 62.303 -3.926 -64.905 1.00 84.81 511 GLU A N 1
ATOM 4082 C CA . GLU A 1 511 ? 63.676 -4.341 -64.598 1.00 84.81 511 GLU A CA 1
ATOM 4083 C C . GLU A 1 511 ? 64.234 -5.329 -65.632 1.00 84.81 511 GLU A C 1
ATOM 4085 O O . GLU A 1 511 ? 65.381 -5.188 -66.069 1.00 84.81 511 GLU A O 1
ATOM 4090 N N . LEU A 1 512 ? 63.419 -6.274 -66.108 1.00 87.19 512 LEU A N 1
ATOM 4091 C CA . LEU A 1 512 ? 63.805 -7.189 -67.184 1.00 87.19 512 LEU A CA 1
ATOM 4092 C C . LEU A 1 512 ? 64.126 -6.438 -68.489 1.00 87.19 512 LEU A C 1
ATOM 4094 O O . LEU A 1 512 ? 65.084 -6.763 -69.188 1.00 87.19 512 LEU A O 1
ATOM 4098 N N . LEU A 1 513 ? 63.359 -5.402 -68.823 1.00 77.62 513 LEU A N 1
ATOM 4099 C CA . LEU A 1 513 ? 63.631 -4.563 -69.992 1.00 77.62 513 LEU A CA 1
ATOM 4100 C C . LEU A 1 513 ? 64.895 -3.721 -69.818 1.00 77.62 513 LEU A C 1
ATOM 4102 O O . LEU A 1 513 ? 65.700 -3.634 -70.744 1.00 77.62 513 LEU A O 1
ATOM 4106 N N . ARG A 1 514 ? 65.119 -3.157 -68.624 1.00 79.44 514 ARG A N 1
ATOM 4107 C CA . ARG A 1 514 ? 66.365 -2.443 -68.299 1.00 79.44 514 ARG A CA 1
ATOM 4108 C C . ARG A 1 514 ? 67.588 -3.349 -68.432 1.00 79.44 514 ARG A C 1
ATOM 4110 O O . ARG A 1 514 ? 68.596 -2.921 -68.987 1.00 79.44 514 ARG A O 1
ATOM 4117 N N . THR A 1 515 ? 67.501 -4.597 -67.974 1.00 82.06 515 THR A N 1
ATOM 4118 C CA . THR A 1 515 ? 68.597 -5.573 -68.107 1.00 82.06 515 THR A CA 1
ATOM 4119 C C . THR A 1 515 ? 68.815 -6.006 -69.560 1.00 82.06 515 THR A C 1
ATOM 4121 O O . THR A 1 515 ? 69.963 -6.067 -70.003 1.00 82.06 515 THR A O 1
ATOM 4124 N N . LYS A 1 516 ? 67.747 -6.192 -70.353 1.00 77.75 516 LYS A N 1
ATOM 4125 C CA . LYS A 1 516 ? 67.851 -6.410 -71.810 1.00 77.75 516 LYS A CA 1
ATOM 4126 C C . LYS A 1 516 ? 68.538 -5.238 -72.520 1.00 77.75 516 LYS A C 1
ATOM 4128 O O . LYS A 1 516 ? 69.494 -5.464 -73.255 1.00 77.75 516 LYS A O 1
ATOM 4133 N N . LEU A 1 517 ? 68.132 -3.999 -72.239 1.00 72.06 517 LEU A N 1
ATOM 4134 C CA . LEU A 1 517 ? 68.770 -2.785 -72.771 1.00 72.06 517 LEU A CA 1
ATOM 4135 C C . LEU A 1 517 ? 70.254 -2.681 -72.401 1.00 72.06 517 LEU A C 1
ATOM 4137 O O . LEU A 1 517 ? 71.059 -2.285 -73.239 1.00 72.06 517 LEU A O 1
ATOM 4141 N N . ALA A 1 518 ? 70.625 -3.058 -71.175 1.00 75.44 518 ALA A N 1
ATOM 4142 C CA . ALA A 1 518 ? 72.024 -3.086 -70.753 1.00 75.44 518 ALA A CA 1
ATOM 4143 C C . ALA A 1 518 ? 72.840 -4.143 -71.523 1.00 75.44 518 ALA A C 1
ATOM 4145 O O . ALA A 1 518 ? 73.965 -3.870 -71.931 1.00 75.44 518 ALA A O 1
ATOM 4146 N N . SER A 1 519 ? 72.272 -5.326 -71.784 1.00 73.50 519 SER A N 1
ATOM 4147 C CA . SER A 1 519 ? 72.959 -6.390 -72.540 1.00 73.50 519 SER A CA 1
ATOM 4148 C C . SER A 1 519 ? 73.115 -6.107 -74.044 1.00 73.50 519 SER A C 1
ATOM 4150 O O . SER A 1 519 ? 74.055 -6.602 -74.659 1.00 73.50 519 SER A O 1
ATOM 4152 N N . LEU A 1 520 ? 72.265 -5.256 -74.629 1.00 61.47 520 LEU A N 1
ATOM 4153 C CA . LEU A 1 520 ? 72.333 -4.836 -76.039 1.00 61.47 520 LEU A CA 1
ATOM 4154 C C . LEU A 1 520 ? 73.307 -3.673 -76.303 1.00 61.47 520 LEU A C 1
ATOM 4156 O O . LEU A 1 520 ? 73.347 -3.135 -77.404 1.00 61.47 520 LEU A O 1
ATOM 4160 N N . GLN A 1 521 ? 74.165 -3.309 -75.343 1.00 56.53 521 GLN A N 1
ATOM 4161 C CA . GLN A 1 521 ? 75.257 -2.341 -75.552 1.00 56.53 521 GLN A CA 1
ATOM 4162 C C . GLN A 1 521 ? 76.290 -2.767 -76.625 1.00 56.53 521 GLN A C 1
ATOM 4164 O O . GLN A 1 521 ? 77.210 -2.003 -76.908 1.00 56.53 521 GLN A O 1
ATOM 4169 N N . GLN A 1 522 ? 76.144 -3.954 -77.228 1.00 52.75 522 GLN A N 1
ATOM 4170 C CA . GLN A 1 522 ? 77.001 -4.484 -78.296 1.00 52.75 522 GLN A CA 1
ATOM 4171 C C . GLN A 1 522 ? 76.296 -4.663 -79.659 1.00 52.75 522 GLN A C 1
ATOM 4173 O O . GLN A 1 522 ? 76.938 -5.141 -80.594 1.00 52.75 522 GLN A O 1
ATOM 4178 N N . THR A 1 523 ? 75.016 -4.294 -79.808 1.00 51.34 523 THR A N 1
ATOM 4179 C CA . THR A 1 523 ? 74.286 -4.376 -81.093 1.00 51.34 523 THR A CA 1
ATOM 4180 C C . THR A 1 523 ? 73.940 -2.991 -81.662 1.00 51.34 523 THR A C 1
ATOM 4182 O O . THR A 1 523 ? 74.158 -1.965 -81.018 1.00 51.34 523 THR A O 1
ATOM 4185 N N . SER A 1 524 ? 73.487 -2.968 -82.924 1.00 58.22 524 SER A N 1
ATOM 4186 C CA . SER A 1 524 ? 73.170 -1.773 -83.728 1.00 58.22 524 SER A CA 1
ATOM 4187 C C . SER A 1 524 ? 72.273 -0.768 -82.985 1.00 58.22 524 SER A C 1
ATOM 4189 O O . SER A 1 524 ? 71.279 -1.162 -82.371 1.00 58.22 524 SER A O 1
ATOM 4191 N N . ASP A 1 525 ? 72.583 0.532 -83.089 1.00 68.62 525 ASP A N 1
ATOM 4192 C CA . ASP A 1 525 ? 71.830 1.634 -82.460 1.00 68.62 525 ASP A CA 1
ATOM 4193 C C . ASP A 1 525 ? 70.314 1.596 -82.774 1.00 68.62 525 ASP A C 1
ATOM 4195 O O . ASP A 1 525 ? 69.503 2.012 -81.945 1.00 68.62 525 ASP A O 1
ATOM 4199 N N . GLU A 1 526 ? 69.914 1.001 -83.904 1.00 69.31 526 GLU A N 1
ATOM 4200 C CA . GLU A 1 526 ? 68.512 0.819 -84.316 1.00 69.31 526 GLU A CA 1
ATOM 4201 C C . GLU A 1 526 ? 67.686 -0.074 -83.370 1.00 69.31 526 GLU A C 1
ATOM 4203 O O . GLU A 1 526 ? 66.526 0.229 -83.081 1.00 69.31 526 GLU A O 1
ATOM 4208 N N . GLU A 1 527 ? 68.257 -1.160 -82.839 1.00 69.81 527 GLU A N 1
ATOM 4209 C CA . GLU A 1 527 ? 67.541 -2.041 -81.897 1.00 69.81 527 GLU A CA 1
ATOM 4210 C C . GLU A 1 527 ? 67.358 -1.367 -80.533 1.00 69.81 527 GLU A C 1
ATOM 4212 O O . GLU A 1 527 ? 66.351 -1.557 -79.844 1.00 69.81 527 GLU A O 1
ATOM 4217 N N . ARG A 1 528 ? 68.327 -0.528 -80.166 1.00 66.44 528 ARG A N 1
ATOM 4218 C CA . ARG A 1 528 ? 68.341 0.236 -78.922 1.00 66.44 528 ARG A CA 1
ATOM 4219 C C . ARG A 1 528 ? 67.260 1.314 -78.912 1.00 66.44 528 ARG A C 1
ATOM 4221 O O . ARG A 1 528 ? 66.581 1.483 -77.898 1.00 66.44 528 ARG A O 1
ATOM 4228 N N . ASP A 1 529 ? 67.077 2.006 -80.032 1.00 75.44 529 ASP A N 1
ATOM 4229 C CA . ASP A 1 529 ? 66.029 3.017 -80.176 1.00 75.44 529 ASP A CA 1
ATOM 4230 C C . ASP A 1 529 ? 64.638 2.381 -80.255 1.00 75.44 529 ASP A C 1
ATOM 4232 O O . ASP A 1 529 ? 63.695 2.894 -79.648 1.00 75.44 529 ASP A O 1
ATOM 4236 N N . LYS A 1 530 ? 64.513 1.203 -80.880 1.00 78.44 530 LYS A N 1
ATOM 4237 C CA . LYS A 1 530 ? 63.260 0.437 -80.879 1.00 78.44 530 LYS A CA 1
ATOM 4238 C C . LYS A 1 530 ? 62.840 0.013 -79.467 1.00 78.44 530 LYS A C 1
ATOM 4240 O O . LYS A 1 530 ? 61.684 0.199 -79.094 1.00 78.44 530 LYS A O 1
ATOM 4245 N N . LEU A 1 531 ? 63.774 -0.479 -78.649 1.00 74.06 531 LEU A N 1
ATOM 4246 C CA . LEU A 1 531 ? 63.502 -0.841 -77.251 1.00 74.06 531 LEU A CA 1
ATOM 4247 C C . LEU A 1 531 ? 63.222 0.368 -76.358 1.00 74.06 531 LEU A C 1
ATOM 4249 O O . LEU A 1 531 ? 62.400 0.279 -75.446 1.00 74.06 531 LEU A O 1
ATOM 4253 N N . ARG A 1 532 ? 63.878 1.506 -76.612 1.00 76.31 532 ARG A N 1
ATOM 4254 C CA . ARG A 1 532 ? 63.574 2.762 -75.916 1.00 76.31 532 ARG A CA 1
ATOM 4255 C C . ARG A 1 532 ? 62.151 3.226 -76.240 1.00 76.31 532 ARG A C 1
ATOM 4257 O O . ARG A 1 532 ? 61.397 3.516 -75.318 1.00 76.31 532 ARG A O 1
ATOM 4264 N N . GLY A 1 533 ? 61.758 3.169 -77.514 1.00 79.50 533 GLY A N 1
ATOM 4265 C CA . GLY A 1 533 ? 60.391 3.447 -77.954 1.00 79.50 533 GLY A CA 1
ATOM 4266 C C . GLY A 1 533 ? 59.354 2.498 -77.345 1.00 79.50 533 GLY A C 1
ATOM 4267 O O . GLY A 1 533 ? 58.292 2.946 -76.924 1.00 79.50 533 GLY A O 1
ATOM 4268 N N . GLU A 1 534 ? 59.659 1.203 -77.221 1.00 78.19 534 GLU A N 1
ATOM 4269 C CA . GLU A 1 534 ? 58.779 0.248 -76.533 1.00 78.19 534 GLU A CA 1
ATOM 4270 C C . GLU A 1 534 ? 58.656 0.540 -75.029 1.00 78.19 534 GLU A C 1
ATOM 4272 O O . GLU A 1 534 ? 57.544 0.485 -74.498 1.00 78.19 534 GLU A O 1
ATOM 4277 N N . MET A 1 535 ? 59.748 0.903 -74.342 1.00 73.25 535 MET A N 1
ATOM 4278 C CA . MET A 1 535 ? 59.692 1.316 -72.932 1.00 73.25 535 MET A CA 1
ATOM 4279 C C . MET A 1 535 ? 58.880 2.595 -72.728 1.00 73.25 535 MET A C 1
ATOM 4281 O O . MET A 1 535 ? 58.104 2.666 -71.777 1.00 73.25 535 MET A O 1
ATOM 4285 N N . ASP A 1 536 ? 59.035 3.588 -73.601 1.00 78.19 536 ASP A N 1
ATOM 4286 C CA . ASP A 1 536 ? 58.281 4.840 -73.513 1.00 78.19 536 ASP A CA 1
ATOM 4287 C C . ASP A 1 536 ? 56.795 4.613 -73.833 1.00 78.19 536 ASP A C 1
ATOM 4289 O O . ASP A 1 536 ? 55.928 5.152 -73.145 1.00 78.19 536 ASP A O 1
ATOM 4293 N N . ARG A 1 537 ? 56.481 3.722 -74.785 1.00 81.12 537 ARG A N 1
ATOM 4294 C CA . ARG A 1 537 ? 55.105 3.284 -75.072 1.00 81.12 537 ARG A CA 1
ATOM 4295 C C . ARG A 1 537 ? 54.473 2.570 -73.872 1.00 81.12 537 ARG A C 1
ATOM 4297 O O . ARG A 1 537 ? 53.347 2.888 -73.510 1.00 81.12 537 ARG A O 1
ATOM 4304 N N . MET A 1 538 ? 55.193 1.646 -73.227 1.00 74.75 538 MET A N 1
ATOM 4305 C CA . MET A 1 538 ? 54.711 0.947 -72.023 1.00 74.75 538 MET A CA 1
ATOM 4306 C C . MET A 1 538 ? 54.570 1.878 -70.817 1.00 74.75 538 MET A C 1
ATOM 4308 O O . MET A 1 538 ? 53.626 1.733 -70.042 1.00 74.75 538 MET A O 1
ATOM 4312 N N . ARG A 1 539 ? 55.476 2.850 -70.661 1.00 79.50 539 ARG A N 1
ATOM 4313 C CA . ARG A 1 539 ? 55.363 3.894 -69.638 1.00 79.50 539 ARG A CA 1
ATOM 4314 C C . ARG A 1 539 ? 54.111 4.741 -69.866 1.00 79.50 539 ARG A C 1
ATOM 4316 O O . ARG A 1 539 ? 53.342 4.913 -68.928 1.00 79.50 539 ARG A O 1
ATOM 4323 N N . GLY A 1 540 ? 53.875 5.193 -71.099 1.00 79.81 540 GLY A N 1
ATOM 4324 C CA . GLY A 1 540 ? 52.683 5.964 -71.458 1.00 79.81 540 GLY A CA 1
ATOM 4325 C C . GLY A 1 540 ? 51.381 5.187 -71.237 1.00 79.81 540 GLY A C 1
ATOM 4326 O O . GLY A 1 540 ? 50.446 5.717 -70.649 1.00 79.81 540 GLY A O 1
ATOM 4327 N N . GLU A 1 541 ? 51.328 3.905 -71.617 1.00 79.12 541 GLU A N 1
ATOM 4328 C CA . GLU A 1 541 ? 50.168 3.042 -71.336 1.00 79.12 541 GLU A CA 1
ATOM 4329 C C . GLU A 1 541 ? 49.914 2.855 -69.830 1.00 79.12 541 GLU A C 1
ATOM 4331 O O . GLU A 1 541 ? 48.763 2.721 -69.415 1.00 79.12 541 GLU A O 1
ATOM 4336 N N . MET A 1 542 ? 50.959 2.848 -68.999 1.00 74.50 542 MET A N 1
ATOM 4337 C CA . MET A 1 542 ? 50.831 2.748 -67.541 1.00 74.50 542 MET A CA 1
ATOM 4338 C C . MET A 1 542 ? 50.421 4.053 -66.877 1.00 74.50 542 MET A C 1
ATOM 4340 O O . MET A 1 542 ? 49.614 4.022 -65.955 1.00 74.50 542 MET A O 1
ATOM 4344 N N . GLU A 1 543 ? 50.957 5.184 -67.324 1.00 77.06 543 GLU A N 1
ATOM 4345 C CA . GLU A 1 543 ? 50.525 6.500 -66.851 1.00 77.06 543 GLU A CA 1
ATOM 4346 C C . GLU A 1 543 ? 49.052 6.734 -67.219 1.00 77.06 543 GLU A C 1
ATOM 4348 O O . GLU A 1 543 ? 48.279 7.195 -66.382 1.00 77.06 543 GLU A O 1
ATOM 4353 N N . GLU A 1 544 ? 48.626 6.297 -68.409 1.00 80.12 544 GLU A N 1
ATOM 4354 C CA . GLU A 1 544 ? 47.224 6.329 -68.832 1.00 80.12 544 GLU A CA 1
ATOM 4355 C C . GLU A 1 544 ? 46.331 5.419 -67.983 1.00 80.12 544 GLU A C 1
ATOM 4357 O O . GLU A 1 544 ? 45.313 5.864 -67.458 1.00 80.12 544 GLU A O 1
ATOM 4362 N N . LYS A 1 545 ? 46.719 4.150 -67.797 1.00 76.06 545 LYS A N 1
ATOM 4363 C CA . LYS A 1 545 ? 45.969 3.208 -66.949 1.00 76.06 545 LYS A CA 1
ATOM 4364 C C . LYS A 1 545 ? 45.954 3.637 -65.484 1.00 76.06 545 LYS A C 1
ATOM 4366 O O . LYS A 1 545 ? 44.958 3.424 -64.802 1.00 76.06 545 LYS A O 1
ATOM 4371 N N . GLY A 1 546 ? 47.041 4.230 -64.996 1.00 73.94 546 GLY A N 1
ATOM 4372 C CA . GLY A 1 546 ? 47.138 4.797 -63.655 1.00 73.94 546 GLY A CA 1
ATOM 4373 C C . GLY A 1 546 ? 46.178 5.967 -63.477 1.00 73.94 546 GLY A C 1
ATOM 4374 O O . GLY A 1 546 ? 45.447 5.999 -62.493 1.00 73.94 546 GLY A O 1
ATOM 4375 N N . ARG A 1 547 ? 46.109 6.863 -64.466 1.00 76.19 547 ARG A N 1
ATOM 4376 C CA . ARG A 1 547 ? 45.180 7.996 -64.485 1.00 76.19 547 ARG A CA 1
ATOM 4377 C C . ARG A 1 547 ? 43.719 7.552 -64.580 1.00 76.19 547 ARG A C 1
ATOM 4379 O O . ARG A 1 547 ? 42.916 8.012 -63.782 1.00 76.19 547 ARG A O 1
ATOM 4386 N N . GLN A 1 548 ? 43.393 6.591 -65.448 1.00 75.62 548 GLN A N 1
ATOM 4387 C CA . GLN A 1 548 ? 42.046 6.005 -65.529 1.00 75.62 548 GLN A CA 1
ATOM 4388 C C . GLN A 1 548 ? 41.634 5.327 -64.215 1.00 75.62 548 GLN A C 1
ATOM 4390 O O . GLN A 1 548 ? 40.534 5.558 -63.726 1.00 75.62 548 GLN A O 1
ATOM 4395 N N . ARG A 1 549 ? 42.527 4.548 -63.586 1.00 74.62 549 ARG A N 1
ATOM 4396 C CA . ARG A 1 549 ? 42.262 3.946 -62.267 1.00 74.62 549 ARG A CA 1
ATOM 4397 C C . ARG A 1 549 ? 42.103 4.998 -61.175 1.00 74.62 549 ARG A C 1
ATOM 4399 O O . ARG A 1 549 ? 41.296 4.807 -60.274 1.00 74.62 549 ARG A O 1
ATOM 4406 N N . GLN A 1 550 ? 42.869 6.085 -61.228 1.00 71.94 550 GLN A N 1
ATOM 4407 C CA . GLN A 1 550 ? 42.751 7.175 -60.266 1.00 71.94 550 GLN A CA 1
ATOM 4408 C C . GLN A 1 550 ? 41.418 7.917 -60.424 1.00 71.94 550 GLN A C 1
ATOM 4410 O O . GLN A 1 550 ? 40.746 8.132 -59.423 1.00 71.94 550 GLN A O 1
ATOM 4415 N N . GLU A 1 551 ? 40.994 8.217 -61.654 1.00 75.31 551 GLU A N 1
ATOM 4416 C CA . GLU A 1 551 ? 39.684 8.818 -61.944 1.00 75.31 551 GLU A CA 1
ATOM 4417 C C . GLU A 1 551 ? 38.523 7.891 -61.529 1.00 75.31 551 GLU A C 1
ATOM 4419 O O . GLU A 1 551 ? 37.558 8.347 -60.918 1.00 75.31 551 GLU A O 1
ATOM 4424 N N . GLU A 1 552 ? 38.628 6.577 -61.771 1.00 72.06 552 GLU A N 1
ATOM 4425 C CA . GLU A 1 552 ? 37.644 5.588 -61.298 1.00 72.06 552 GLU A CA 1
ATOM 4426 C C . GLU A 1 552 ? 37.582 5.510 -59.762 1.00 72.06 552 GLU A C 1
ATOM 4428 O O . GLU A 1 552 ? 36.498 5.389 -59.186 1.00 72.06 552 GLU A O 1
ATOM 4433 N N . VAL A 1 553 ? 38.730 5.589 -59.081 1.00 69.38 553 VAL A N 1
ATOM 4434 C CA . VAL A 1 553 ? 38.803 5.577 -57.612 1.00 69.38 553 VAL A CA 1
ATOM 4435 C C . VAL A 1 553 ? 38.265 6.879 -57.020 1.00 69.38 553 VAL A C 1
ATOM 4437 O O . VAL A 1 553 ? 37.513 6.818 -56.050 1.00 69.38 553 VAL A O 1
ATOM 4440 N N . GLU A 1 554 ? 38.600 8.038 -57.586 1.00 68.06 554 GLU A N 1
ATOM 4441 C CA . GLU A 1 554 ? 38.085 9.338 -57.139 1.00 68.06 554 GLU A CA 1
ATOM 4442 C C . GLU A 1 554 ? 36.565 9.434 -57.339 1.00 68.06 554 GLU A C 1
ATOM 4444 O O . GLU A 1 554 ? 35.855 9.774 -56.391 1.00 68.06 554 GLU A O 1
ATOM 4449 N N . GLY A 1 555 ? 36.042 9.008 -58.495 1.00 71.81 555 GLY A N 1
ATOM 4450 C CA . GLY A 1 555 ? 34.595 8.934 -58.731 1.00 71.81 555 GLY A CA 1
ATOM 4451 C C . GLY A 1 555 ? 33.877 7.995 -57.754 1.00 71.81 555 GLY A C 1
ATOM 4452 O O . GLY A 1 555 ? 32.860 8.361 -57.163 1.00 71.81 555 GLY A O 1
ATOM 4453 N N . ALA A 1 556 ? 34.441 6.810 -57.493 1.00 66.50 556 ALA A N 1
ATOM 4454 C CA . ALA A 1 556 ? 33.875 5.870 -56.525 1.00 66.50 556 ALA A CA 1
ATOM 4455 C C . ALA A 1 556 ? 33.944 6.382 -55.073 1.00 66.50 556 ALA A C 1
ATOM 4457 O O . ALA A 1 556 ? 33.072 6.056 -54.263 1.00 66.50 556 ALA A O 1
ATOM 4458 N N . LEU A 1 557 ? 34.967 7.166 -54.716 1.00 63.97 557 LEU A N 1
ATOM 4459 C CA . LEU A 1 557 ? 35.101 7.769 -53.388 1.00 63.97 557 LEU A CA 1
ATOM 4460 C C . LEU A 1 557 ? 34.077 8.882 -53.158 1.00 63.97 557 LEU A C 1
ATOM 4462 O O . LEU A 1 557 ? 33.535 8.970 -52.053 1.00 63.97 557 LEU A O 1
ATOM 4466 N N . ASP A 1 558 ? 33.781 9.692 -54.171 1.00 68.50 558 ASP A N 1
ATOM 4467 C CA . ASP A 1 558 ? 32.775 10.751 -54.068 1.00 68.50 558 ASP A CA 1
ATOM 4468 C C . ASP A 1 558 ? 31.354 10.182 -53.951 1.00 68.50 558 ASP A C 1
ATOM 4470 O O . ASP A 1 558 ? 30.592 10.605 -53.070 1.00 68.50 558 ASP A O 1
ATOM 4474 N N . ASP A 1 559 ? 31.032 9.133 -54.712 1.00 70.25 559 ASP A N 1
ATOM 4475 C CA . ASP A 1 559 ? 29.764 8.407 -54.570 1.00 70.25 559 ASP A CA 1
ATOM 4476 C C . ASP A 1 559 ? 29.636 7.757 -53.180 1.00 70.25 559 ASP A C 1
ATOM 4478 O O . ASP A 1 559 ? 28.587 7.834 -52.526 1.00 70.25 559 ASP A O 1
ATOM 4482 N N . LYS A 1 560 ? 30.723 7.163 -52.667 1.00 68.75 560 LYS A N 1
ATOM 4483 C CA . LYS A 1 560 ? 30.730 6.518 -51.346 1.00 68.75 560 LYS A CA 1
ATOM 4484 C C . LYS A 1 560 ? 30.600 7.532 -50.206 1.00 68.75 560 LYS A C 1
ATOM 4486 O O . LYS A 1 560 ? 29.819 7.296 -49.282 1.00 68.75 560 LYS A O 1
ATOM 4491 N N . LYS A 1 561 ? 31.265 8.691 -50.297 1.00 69.38 561 LYS A N 1
ATOM 4492 C CA . LYS A 1 561 ? 31.109 9.808 -49.346 1.00 69.38 561 LYS A CA 1
ATOM 4493 C C . LYS A 1 561 ? 29.677 10.338 -49.322 1.00 69.38 561 LYS A C 1
ATOM 4495 O O . LYS A 1 561 ? 29.160 10.629 -48.243 1.00 69.38 561 LYS A O 1
ATOM 4500 N N . GLY A 1 562 ? 29.018 10.441 -50.478 1.00 71.50 562 GLY A N 1
ATOM 4501 C CA . GLY A 1 562 ? 27.612 10.844 -50.563 1.00 71.50 562 GLY A CA 1
ATOM 4502 C C . GLY A 1 562 ? 26.683 9.882 -49.815 1.00 71.50 562 GLY A C 1
ATOM 4503 O O . GLY A 1 562 ? 25.855 10.310 -49.004 1.00 71.50 562 GLY A O 1
ATOM 4504 N N . VAL A 1 563 ? 26.866 8.575 -50.026 1.00 70.19 563 VAL A N 1
ATOM 4505 C CA . VAL A 1 563 ? 26.062 7.526 -49.378 1.00 70.19 563 VAL A CA 1
ATOM 4506 C C . VAL A 1 563 ? 26.347 7.429 -47.877 1.00 70.19 563 VAL A C 1
ATOM 4508 O O . VAL A 1 563 ? 25.409 7.321 -47.086 1.00 70.19 563 VAL A O 1
ATOM 4511 N N . GLU A 1 564 ? 27.609 7.496 -47.450 1.00 71.38 564 GLU A N 1
ATOM 4512 C CA . GLU A 1 564 ? 27.978 7.459 -46.028 1.00 71.38 564 GLU A CA 1
ATOM 4513 C C . GLU A 1 564 ? 27.485 8.700 -45.281 1.00 71.38 564 GLU A C 1
ATOM 4515 O O . GLU A 1 564 ? 26.911 8.570 -44.200 1.00 71.38 564 GLU A O 1
ATOM 4520 N N . LYS A 1 565 ? 27.585 9.891 -45.883 1.00 75.44 565 LYS A N 1
ATOM 4521 C CA . LYS A 1 565 ? 27.036 11.127 -45.308 1.00 75.44 565 LYS A CA 1
ATOM 4522 C C . LYS A 1 565 ? 25.515 11.060 -45.164 1.00 75.44 565 LYS A C 1
ATOM 4524 O O . LYS A 1 565 ? 24.984 11.495 -44.144 1.00 75.44 565 LYS A O 1
ATOM 4529 N N . ALA A 1 566 ? 24.809 10.491 -46.144 1.00 75.19 566 ALA A N 1
ATOM 4530 C CA . ALA A 1 566 ? 23.363 10.289 -46.062 1.00 75.19 566 ALA A CA 1
ATOM 4531 C C . ALA A 1 566 ? 22.979 9.262 -44.980 1.00 75.19 566 ALA A C 1
ATOM 4533 O O . ALA A 1 566 ? 22.063 9.516 -44.197 1.00 75.19 566 ALA A O 1
ATOM 4534 N N . LYS A 1 567 ? 23.706 8.139 -44.881 1.00 76.06 567 LYS A N 1
ATOM 4535 C CA . LYS A 1 567 ? 23.503 7.127 -43.828 1.00 76.06 567 LYS A CA 1
ATOM 4536 C C . LYS A 1 567 ? 23.774 7.694 -42.435 1.00 76.06 567 LYS A C 1
ATOM 4538 O O . LYS A 1 567 ? 22.955 7.499 -41.541 1.00 76.06 567 LYS A O 1
ATOM 4543 N N . PHE A 1 568 ? 24.871 8.430 -42.261 1.00 74.31 568 PHE A N 1
ATOM 4544 C CA . PHE A 1 568 ? 25.217 9.070 -40.994 1.00 74.31 568 PHE A CA 1
ATOM 4545 C C . PHE A 1 568 ? 24.179 10.122 -40.601 1.00 74.31 568 PHE A C 1
ATOM 4547 O O . PHE A 1 568 ? 23.722 10.136 -39.463 1.00 74.31 568 PHE A O 1
ATOM 4554 N N . LYS A 1 569 ? 23.726 10.948 -41.554 1.00 83.88 569 LYS A N 1
ATOM 4555 C CA . LYS A 1 569 ? 22.648 11.915 -41.319 1.00 83.88 569 LYS A CA 1
ATOM 4556 C C . LYS A 1 569 ? 21.357 11.226 -40.861 1.00 83.88 569 LYS A C 1
ATOM 4558 O O . LYS A 1 569 ? 20.779 11.650 -39.868 1.00 83.88 569 LYS A O 1
ATOM 4563 N N . ALA A 1 570 ? 20.950 10.135 -41.511 1.00 83.44 570 ALA A N 1
ATOM 4564 C CA . ALA A 1 570 ? 19.762 9.375 -41.114 1.00 83.44 570 ALA A CA 1
ATOM 4565 C C . ALA A 1 570 ? 19.911 8.717 -39.726 1.00 83.44 570 ALA A C 1
ATOM 4567 O O . ALA A 1 570 ? 18.966 8.698 -38.937 1.00 83.44 570 ALA A O 1
ATOM 4568 N N . GLN A 1 571 ? 21.098 8.195 -39.399 1.00 80.75 571 GLN A N 1
ATOM 4569 C CA . GLN A 1 571 ? 21.392 7.654 -38.066 1.00 80.75 571 GLN A CA 1
ATOM 4570 C C . GLN A 1 571 ? 21.380 8.746 -36.990 1.00 80.75 571 GLN A C 1
ATOM 4572 O O . GLN A 1 571 ? 20.816 8.533 -35.918 1.00 80.75 571 GLN A O 1
ATOM 4577 N N . TYR A 1 572 ? 21.938 9.919 -37.288 1.00 81.50 572 TYR A N 1
ATOM 4578 C CA . TYR A 1 572 ? 21.939 11.071 -36.393 1.00 81.50 572 TYR A CA 1
ATOM 4579 C C . TYR A 1 572 ? 20.519 11.595 -36.146 1.00 81.50 572 TYR A C 1
ATOM 4581 O O . TYR A 1 572 ? 20.133 11.788 -34.998 1.00 81.50 572 TYR A O 1
ATOM 4589 N N . GLU A 1 573 ? 19.698 11.735 -37.190 1.00 86.81 573 GLU A N 1
ATOM 4590 C CA . GLU A 1 573 ? 18.282 12.112 -37.059 1.00 86.81 573 GLU A CA 1
ATOM 4591 C C . GLU A 1 573 ? 17.501 11.102 -36.200 1.00 86.81 573 GLU A C 1
ATOM 4593 O O . GLU A 1 573 ? 16.720 11.496 -35.332 1.00 86.81 573 GLU A O 1
ATOM 4598 N N . LYS A 1 574 ? 17.762 9.796 -36.363 1.00 86.75 574 LYS A N 1
ATOM 4599 C CA . LYS A 1 574 ? 17.160 8.747 -35.524 1.00 86.75 574 LYS A CA 1
ATOM 4600 C C . LYS A 1 574 ? 17.598 8.850 -34.058 1.00 86.75 574 LYS A C 1
ATOM 4602 O O . LYS A 1 574 ? 16.778 8.652 -33.162 1.00 86.75 574 LYS A O 1
ATOM 4607 N N . LEU A 1 575 ? 18.869 9.165 -33.810 1.00 80.25 575 LEU A N 1
ATOM 4608 C CA . LEU A 1 575 ? 19.408 9.355 -32.465 1.00 80.25 575 LEU A CA 1
ATOM 4609 C C . LEU A 1 575 ? 18.789 10.587 -31.788 1.00 80.25 575 LEU A C 1
ATOM 4611 O O . LEU A 1 575 ? 18.336 10.491 -30.649 1.00 80.25 575 LEU A O 1
ATOM 4615 N N . VAL A 1 576 ? 18.694 11.711 -32.504 1.00 85.38 576 VAL A N 1
ATOM 4616 C CA . VAL A 1 576 ? 18.040 12.938 -32.020 1.00 85.38 576 VAL A CA 1
ATOM 4617 C C . VAL A 1 576 ? 16.583 12.664 -31.644 1.00 85.38 576 VAL A C 1
ATOM 4619 O O . VAL A 1 576 ? 16.176 12.992 -30.531 1.00 85.38 576 VAL A O 1
ATOM 4622 N N . ALA A 1 577 ? 15.826 11.968 -32.498 1.00 87.44 577 ALA A N 1
ATOM 4623 C CA . ALA A 1 577 ? 14.442 11.592 -32.199 1.00 87.44 577 ALA A CA 1
ATOM 4624 C C . ALA A 1 577 ? 14.325 10.707 -30.940 1.00 87.44 577 ALA A C 1
ATOM 4626 O O . ALA A 1 577 ? 13.389 10.850 -30.150 1.00 87.44 577 ALA A O 1
ATOM 4627 N N . MET A 1 578 ? 15.285 9.804 -30.711 1.00 88.62 578 MET A N 1
ATOM 4628 C CA . MET A 1 578 ? 15.322 8.978 -29.501 1.00 88.62 578 MET A CA 1
ATOM 4629 C C . MET A 1 578 ? 15.551 9.827 -28.240 1.00 88.62 578 MET A C 1
ATOM 4631 O O . MET A 1 578 ? 14.837 9.652 -27.251 1.00 88.62 578 MET A O 1
ATOM 4635 N N . TYR A 1 579 ? 16.491 10.777 -28.276 1.00 83.12 579 TYR A N 1
ATOM 4636 C CA . TYR A 1 579 ? 16.741 11.691 -27.156 1.00 83.12 579 TYR A CA 1
ATOM 4637 C C . TYR A 1 579 ? 15.554 12.616 -26.872 1.00 83.12 579 TYR A C 1
ATOM 4639 O O . TYR A 1 579 ? 15.218 12.829 -25.706 1.00 83.12 579 TYR A O 1
ATOM 4647 N N . GLU A 1 580 ? 14.873 13.118 -27.904 1.00 88.50 580 GLU A N 1
ATOM 4648 C CA . GLU A 1 580 ? 13.656 13.920 -27.738 1.00 88.50 580 GLU A CA 1
ATOM 4649 C C . GLU A 1 580 ? 12.539 13.129 -27.043 1.00 88.50 580 GLU A C 1
ATOM 4651 O O . GLU A 1 580 ? 11.881 13.654 -26.138 1.00 88.50 580 GLU A O 1
ATOM 4656 N N . ASN A 1 581 ? 12.368 11.849 -27.389 1.00 87.69 581 ASN A N 1
ATOM 4657 C CA . ASN A 1 581 ? 11.398 10.966 -26.737 1.00 87.69 581 ASN A CA 1
ATOM 4658 C C . ASN A 1 581 ? 11.746 10.696 -25.265 1.00 87.69 581 ASN A C 1
ATOM 4660 O O . ASN A 1 581 ? 10.865 10.771 -24.407 1.00 87.69 581 ASN A O 1
ATOM 4664 N N . VAL A 1 582 ? 13.021 10.447 -24.945 1.00 84.69 582 VAL A N 1
ATOM 4665 C CA . VAL A 1 582 ? 13.480 10.273 -23.552 1.00 84.69 582 VAL A CA 1
ATOM 4666 C C . VAL A 1 582 ? 13.287 11.560 -22.743 1.00 84.69 582 VAL A C 1
ATOM 4668 O O . VAL A 1 582 ? 12.811 11.517 -21.605 1.00 84.69 582 VAL A O 1
ATOM 4671 N N . ALA A 1 583 ? 13.597 12.719 -23.328 1.00 82.56 583 ALA A N 1
ATOM 4672 C CA . ALA A 1 583 ? 13.393 14.016 -22.689 1.00 82.56 583 ALA A CA 1
ATOM 4673 C C . ALA A 1 583 ? 11.905 14.319 -22.460 1.00 82.56 583 ALA A C 1
ATOM 4675 O O . ALA A 1 583 ? 11.539 14.920 -21.448 1.00 82.56 583 ALA A O 1
ATOM 4676 N N . LYS A 1 584 ? 11.028 13.900 -23.379 1.00 91.06 584 LYS A N 1
ATOM 4677 C CA . LYS A 1 584 ? 9.576 13.981 -23.201 1.00 91.06 584 LYS A CA 1
ATOM 4678 C C . LYS A 1 584 ? 9.101 13.082 -22.056 1.00 91.06 584 LYS A C 1
ATOM 4680 O O . LYS A 1 584 ? 8.517 13.603 -21.115 1.00 91.06 584 LYS A O 1
ATOM 4685 N N . ALA A 1 585 ? 9.453 11.795 -22.064 1.00 85.69 585 ALA A N 1
ATOM 4686 C CA . ALA A 1 585 ? 9.090 10.861 -20.994 1.00 85.69 585 ALA A CA 1
ATOM 4687 C C . ALA A 1 585 ? 9.587 11.322 -19.609 1.00 85.69 585 ALA A C 1
ATOM 4689 O O . ALA A 1 585 ? 8.887 11.184 -18.610 1.00 85.69 585 ALA A O 1
ATOM 4690 N N . SER A 1 586 ? 10.777 11.928 -19.548 1.00 81.81 586 SER A N 1
ATOM 4691 C CA . SER A 1 586 ? 11.323 12.493 -18.307 1.00 81.81 586 SER A CA 1
ATOM 4692 C C . SER A 1 586 ? 10.526 13.700 -17.799 1.00 81.81 586 SER A C 1
ATOM 4694 O O . SER A 1 586 ? 10.365 13.854 -16.589 1.00 81.81 586 SER A O 1
ATOM 4696 N N . ARG A 1 587 ? 10.020 14.554 -18.702 1.00 89.88 587 ARG A N 1
ATOM 4697 C CA . ARG A 1 587 ? 9.131 15.672 -18.343 1.00 89.88 587 ARG A CA 1
ATOM 4698 C C . ARG A 1 587 ? 7.782 15.166 -17.843 1.00 89.88 587 ARG A C 1
ATOM 4700 O O . ARG A 1 587 ? 7.361 15.585 -16.771 1.00 89.88 587 ARG A O 1
ATOM 4707 N N . ASP A 1 588 ? 7.186 14.206 -18.545 1.00 88.88 588 ASP A N 1
ATOM 4708 C CA . ASP A 1 588 ? 5.906 13.604 -18.158 1.00 88.88 588 ASP A CA 1
ATOM 4709 C C . ASP A 1 588 ? 6.003 12.956 -16.757 1.00 88.88 588 ASP A C 1
ATOM 4711 O O . ASP A 1 588 ? 5.163 13.194 -15.889 1.00 88.88 588 ASP A O 1
ATOM 4715 N N . ALA A 1 589 ? 7.094 12.233 -16.472 1.00 85.56 589 ALA A N 1
ATOM 4716 C CA . ALA A 1 589 ? 7.351 11.662 -15.146 1.00 85.56 589 ALA A CA 1
ATOM 4717 C C . ALA A 1 589 ? 7.557 12.730 -14.051 1.00 85.56 589 ALA A C 1
ATOM 4719 O O . ALA A 1 589 ? 7.143 12.544 -12.902 1.00 85.56 589 ALA A O 1
ATOM 4720 N N . ALA A 1 590 ? 8.200 13.857 -14.376 1.00 86.50 590 ALA A N 1
ATOM 4721 C CA . ALA A 1 590 ? 8.369 14.965 -13.437 1.00 86.50 590 ALA A CA 1
ATOM 4722 C C . ALA A 1 590 ? 7.026 15.633 -13.095 1.00 86.50 590 ALA A C 1
ATOM 4724 O O . ALA A 1 590 ? 6.786 15.958 -11.926 1.00 86.50 590 ALA A O 1
ATOM 4725 N N . ASP A 1 591 ? 6.139 15.780 -14.080 1.00 90.81 591 ASP A N 1
ATOM 4726 C CA . ASP A 1 591 ? 4.792 16.317 -13.889 1.00 90.81 591 ASP A CA 1
ATOM 4727 C C . ASP A 1 591 ? 3.938 15.389 -13.006 1.00 90.81 591 ASP A C 1
ATOM 4729 O O . ASP A 1 591 ? 3.301 15.855 -12.056 1.00 90.81 591 ASP A O 1
ATOM 4733 N N . GLU A 1 592 ? 3.996 14.067 -13.210 1.00 88.62 592 GLU A N 1
ATOM 4734 C CA . GLU A 1 592 ? 3.323 13.093 -12.333 1.00 88.62 592 GLU A CA 1
ATOM 4735 C C . GLU A 1 592 ? 3.822 13.166 -10.880 1.00 88.62 592 GLU A C 1
ATOM 4737 O O . GLU A 1 592 ? 3.029 13.196 -9.929 1.00 88.62 592 GLU A O 1
ATOM 4742 N N . LEU A 1 593 ? 5.141 13.261 -10.676 1.00 88.69 593 LEU A N 1
ATOM 4743 C CA . LEU A 1 593 ? 5.722 13.433 -9.342 1.00 88.69 593 LEU A CA 1
ATOM 4744 C C . LEU A 1 593 ? 5.265 14.741 -8.682 1.00 88.69 593 LEU A C 1
ATOM 4746 O O . LEU A 1 593 ? 5.030 14.773 -7.467 1.00 88.69 593 LEU A O 1
ATOM 4750 N N . MET A 1 594 ? 5.095 15.811 -9.463 1.00 91.75 594 MET A N 1
ATOM 4751 C CA . MET A 1 594 ? 4.560 17.081 -8.976 1.00 91.75 594 MET A CA 1
ATOM 4752 C C . MET A 1 594 ? 3.100 16.937 -8.517 1.00 91.75 594 MET A C 1
ATOM 4754 O O . MET A 1 594 ? 2.743 17.413 -7.434 1.00 91.75 594 MET A O 1
ATOM 4758 N N . VAL A 1 595 ? 2.267 16.210 -9.271 1.00 91.75 595 VAL A N 1
ATOM 4759 C CA . VAL A 1 595 ? 0.877 15.902 -8.889 1.00 91.75 595 VAL A CA 1
ATOM 4760 C C . VAL A 1 595 ? 0.829 15.107 -7.581 1.00 91.75 595 VAL A C 1
ATOM 4762 O O . VAL A 1 595 ? 0.076 15.466 -6.666 1.00 91.75 595 VAL A O 1
ATOM 4765 N N . HIS A 1 596 ? 1.668 14.078 -7.437 1.00 86.25 596 HIS A N 1
ATOM 4766 C CA . HIS A 1 596 ? 1.755 13.289 -6.206 1.00 86.25 596 HIS A CA 1
ATOM 4767 C C . HIS A 1 596 ? 2.220 14.116 -5.002 1.00 86.25 596 HIS A C 1
ATOM 4769 O O . HIS A 1 596 ? 1.674 13.971 -3.902 1.00 86.25 596 HIS A O 1
ATOM 4775 N N . ARG A 1 597 ? 3.187 15.020 -5.195 1.00 92.00 597 ARG A N 1
ATOM 4776 C CA . ARG A 1 597 ? 3.630 15.952 -4.151 1.00 92.00 597 ARG A CA 1
ATOM 4777 C C . ARG A 1 597 ? 2.485 16.854 -3.689 1.00 92.00 597 ARG A C 1
ATOM 4779 O O . ARG A 1 597 ? 2.229 16.926 -2.488 1.00 92.00 597 ARG A O 1
ATOM 4786 N N . ASN A 1 598 ? 1.750 17.456 -4.621 1.00 92.56 598 ASN A N 1
ATOM 4787 C CA . ASN A 1 598 ? 0.612 18.326 -4.311 1.00 92.56 598 ASN A CA 1
ATOM 4788 C C . ASN A 1 598 ? -0.528 17.564 -3.612 1.00 92.56 598 ASN A C 1
ATOM 4790 O O . ASN A 1 598 ? -1.177 18.084 -2.703 1.00 92.56 598 ASN A O 1
ATOM 4794 N N . ALA A 1 599 ? -0.786 16.310 -3.996 1.00 91.00 599 ALA A N 1
ATOM 4795 C CA . ALA A 1 599 ? -1.744 15.450 -3.300 1.00 91.00 599 ALA A CA 1
ATOM 4796 C C . ALA A 1 599 ? -1.309 15.166 -1.852 1.00 91.00 599 ALA A C 1
ATOM 4798 O O . ALA A 1 599 ? -2.114 15.284 -0.927 1.00 91.00 599 ALA A O 1
ATOM 4799 N N . ARG A 1 600 ? -0.024 14.863 -1.635 1.00 89.19 600 ARG A N 1
ATOM 4800 C CA . ARG A 1 600 ? 0.536 14.636 -0.298 1.00 89.19 600 ARG A CA 1
ATOM 4801 C C . ARG A 1 600 ? 0.463 15.888 0.576 1.00 89.19 600 ARG A C 1
ATOM 4803 O O . ARG A 1 600 ? 0.093 15.778 1.741 1.00 89.19 600 ARG A O 1
ATOM 4810 N N . GLU A 1 601 ? 0.775 17.061 0.029 1.00 93.38 601 GLU A N 1
ATOM 4811 C CA . GLU A 1 601 ? 0.669 18.336 0.750 1.00 93.38 601 GLU A CA 1
ATOM 4812 C C . GLU A 1 601 ? -0.779 18.619 1.184 1.00 93.38 601 GLU A C 1
ATOM 4814 O O . GLU A 1 601 ? -1.002 18.974 2.342 1.00 93.38 601 GLU A O 1
ATOM 4819 N N . ARG A 1 602 ? -1.775 18.343 0.328 1.00 94.50 602 ARG A N 1
ATOM 4820 C CA . ARG A 1 602 ? -3.201 18.445 0.693 1.00 94.50 602 ARG A CA 1
ATOM 4821 C C . ARG A 1 602 ? -3.597 17.499 1.829 1.00 94.50 602 ARG A C 1
ATOM 4823 O O . ARG A 1 602 ? -4.292 17.918 2.751 1.00 94.50 602 ARG A O 1
ATOM 4830 N N . ILE A 1 603 ? -3.129 16.248 1.807 1.00 91.31 603 ILE A N 1
ATOM 4831 C CA . ILE A 1 603 ? -3.385 15.284 2.893 1.00 91.31 603 ILE A CA 1
ATOM 4832 C C . ILE A 1 603 ? -2.768 15.777 4.207 1.00 91.31 603 ILE A C 1
ATOM 4834 O O . ILE A 1 603 ? -3.424 15.748 5.247 1.00 91.31 603 ILE A O 1
ATOM 4838 N N . VAL A 1 604 ? -1.524 16.265 4.170 1.00 93.75 604 VAL A N 1
ATOM 4839 C CA . VAL A 1 604 ? -0.840 16.800 5.358 1.00 93.75 604 VAL A CA 1
ATOM 4840 C C . VAL A 1 604 ? -1.582 18.013 5.921 1.00 93.75 604 VAL A C 1
ATOM 4842 O O . VAL A 1 604 ? -1.790 18.079 7.131 1.00 93.75 604 VAL A O 1
ATOM 4845 N N . GLN A 1 605 ? -2.030 18.937 5.069 1.00 93.25 605 GLN A N 1
ATOM 4846 C CA . GLN A 1 605 ? -2.831 20.090 5.490 1.00 93.25 605 GLN A CA 1
ATOM 4847 C C . GLN A 1 605 ? -4.172 19.663 6.106 1.00 93.25 605 GLN A C 1
ATOM 4849 O O . GLN A 1 605 ? -4.546 20.179 7.159 1.00 93.25 605 GLN A O 1
ATOM 4854 N N . GLY A 1 606 ? -4.861 18.680 5.515 1.00 93.12 606 GLY A N 1
ATOM 4855 C CA . GLY A 1 606 ? -6.101 18.125 6.067 1.00 93.12 606 GLY A CA 1
ATOM 4856 C C . GLY A 1 606 ? -5.906 17.500 7.452 1.00 93.12 606 GLY A C 1
ATOM 4857 O O . GLY A 1 606 ? -6.662 17.786 8.379 1.00 93.12 606 GLY A O 1
ATOM 4858 N N . LEU A 1 607 ? -4.838 16.716 7.633 1.00 90.81 607 LEU A N 1
ATOM 4859 C CA . LEU A 1 607 ? -4.486 16.134 8.933 1.00 90.81 607 LEU A CA 1
ATOM 4860 C C . LEU A 1 607 ? -4.122 17.204 9.972 1.00 90.81 607 LEU A C 1
ATOM 4862 O O . LEU A 1 607 ? -4.516 17.090 11.130 1.00 90.81 607 LEU A O 1
ATOM 4866 N N . GLN A 1 608 ? -3.401 18.257 9.577 1.00 91.94 608 GLN A N 1
ATOM 4867 C CA . GLN A 1 608 ? -3.102 19.387 10.462 1.00 91.94 608 GLN A CA 1
ATOM 4868 C C . GLN A 1 608 ? -4.364 20.152 10.879 1.00 91.94 608 GLN A C 1
ATOM 4870 O O . GLN A 1 608 ? -4.439 20.593 12.024 1.00 91.94 608 GLN A O 1
ATOM 4875 N N . GLY A 1 609 ? -5.350 20.288 9.987 1.00 93.75 609 GLY A N 1
ATOM 4876 C CA . GLY A 1 609 ? -6.663 20.850 10.311 1.00 93.75 609 GLY A CA 1
ATOM 4877 C C . GLY A 1 609 ? -7.386 20.029 11.378 1.00 93.75 609 GLY A C 1
ATOM 4878 O O . GLY A 1 609 ? -7.728 20.561 12.430 1.00 93.75 609 GLY A O 1
ATOM 4879 N N . LEU A 1 610 ? -7.498 18.714 11.166 1.00 88.06 610 LEU A N 1
ATOM 4880 C CA . LEU A 1 610 ? -8.132 17.790 12.117 1.00 88.06 610 LEU A CA 1
ATOM 4881 C C . LEU A 1 610 ? -7.432 17.753 13.486 1.00 88.06 610 LEU A C 1
ATOM 4883 O O . LEU A 1 610 ? -8.084 17.563 14.509 1.00 88.06 610 LEU A O 1
ATOM 4887 N N . MET A 1 611 ? -6.107 17.929 13.526 1.00 86.12 611 MET A N 1
ATOM 4888 C CA . MET A 1 611 ? -5.364 18.018 14.789 1.00 86.12 611 MET A CA 1
ATOM 4889 C C . MET A 1 611 ? -5.573 19.337 15.535 1.00 86.12 611 MET A C 1
ATOM 4891 O O . MET A 1 611 ? -5.375 19.353 16.741 1.00 86.12 611 MET A O 1
ATOM 4895 N N . LYS A 1 612 ? -5.916 20.433 14.848 1.00 89.94 612 LYS A N 1
ATOM 4896 C CA . LYS A 1 612 ? -6.240 21.714 15.500 1.00 89.94 612 LYS A CA 1
ATOM 4897 C C . LYS A 1 612 ? -7.668 21.756 16.039 1.00 89.94 612 LYS A C 1
ATOM 4899 O O . LYS A 1 612 ? -7.956 22.573 16.904 1.00 89.94 612 LYS A O 1
ATOM 4904 N N . GLU A 1 613 ? -8.553 20.940 15.478 1.00 82.94 613 GLU A N 1
ATOM 4905 C CA . GLU A 1 613 ? -9.960 20.852 15.877 1.00 82.94 613 GLU A CA 1
ATOM 4906 C C . GLU A 1 613 ? -10.174 19.950 17.108 1.00 82.94 613 GLU A C 1
ATOM 4908 O O . GLU A 1 613 ? -11.155 20.119 17.830 1.00 82.94 613 GLU A O 1
ATOM 4913 N N . LYS A 1 614 ? -9.243 19.022 17.368 1.00 68.69 614 LYS A N 1
ATOM 4914 C CA . LYS A 1 614 ? -9.147 18.243 18.614 1.00 68.69 614 LYS A CA 1
ATOM 4915 C C . LYS A 1 614 ? -8.398 19.003 19.698 1.00 68.69 614 LYS A C 1
ATOM 4917 O O . LYS A 1 614 ? -8.780 18.812 20.875 1.00 68.69 614 LYS A O 1
#

Organism: Diaphorina citri (NCBI:txid121845)

Radius of gyration: 71.48 Å; chains: 1; bounding box: 154×132×216 Å

Secondary structure (DSSP, 8-state):
-----------------------PPPP-------------------------------------------SSSSSSSHHHHHHHHHHHHHHHHHHHHHHHHHHHHHHHHHHHHHHHHHHHHHHHHHHHHHHHHHHHHHHHHHHHHHHHHHHHHHHHHHHHHHHHHHHHHHHHHHHHHHHHHHHHHHHHHHHHHHHHHHHHHHHTTS----HHHHHHHHHHTTS-----GGGGGHHHHHHHHHHHHHHHHTSSTT-S--EETTTTEETTT-HHHHHH-HHHHHHHHHHHHHHHHTTTHHHHHHHHHHHTTS--------------TTSHHHHTSS-------------------SSHHHHHHHHHHHHHHHHHHHHHHHHHHHHHHHHHHHHHHHHHHHHHHHHHHHHHHHHHHHHHHHHHHHHHHHHHHHHHHHHHHHHHHHHHHHHHHHHHHHHHHHHHHHHHHHHHHHHHHHHHHHHHHHHHHHHHHHHHHHHHHHHHHHHHHHHHHHHHHHHHHHHTTTS-HHHHHHHHHHHHHHHHHHHHHHHHHHHHHHHHHHHHHHHHHHHHHHHHHHHHHHHHHHHHHHHHHHHHHHHHHHHHHHHHHHHHHHHHH-